Protein AF-A0AAN9BRV0-F1 (afdb_monomer)

pLDDT: mean 73.51, std 25.14, range [23.27, 96.94]

Foldseek 3Di:
DDDDDDDDDDDDDDDDDDDDDDDDDDDDDDDDDDPPPPDPPPPLLLVQLVVFKWKWFDLPQPPDTHGDPPFDQDPSNRGTTPDGPVPDPPDDDDDDDPPRTPDMDIDRDDPPDPVVVVVVVPDDDDDDDDDDDDDDDDDDDDDDDDDDDDDDDDDDDDDDDDDDDDPPPPQPPLQPFDLVLLVVVLVVVDPDDDPDADADDPVRLVVVVVVLLVQVVCCLPDVDDPPPPQDASSSSQLVSLCVVPVDNNVSSSVVNNSSVNLVVCLVPDLLSVLVSSCSRLSAPPLLNLLLVVVLVLLVPDDKDFLVVQLVSCCVVPVPDDPVRSVVLSVQLCVQVVRDDDSRSSSSSCSVCVSSVNNVQLVVQLVLLVVLDPDPPQKDAPVSLVVSCCVPQVPFDPSSSSSSQSNQQVSCVVVVDHRIHHSSNSSSNVSNRD

Solvent-accessible surface area (backbone atoms only — not comparable to full-atom values): 27571 Å² total; per-residue (Å²): 142,85,84,90,88,89,88,80,92,87,90,87,86,87,88,82,88,81,89,90,84,92,81,93,88,84,82,86,83,88,81,83,88,72,88,76,75,80,59,89,81,54,85,58,56,63,66,49,40,76,68,23,28,28,48,24,41,7,71,61,77,61,74,52,72,42,76,44,85,84,45,44,74,36,80,74,62,73,42,59,29,63,42,39,69,97,70,60,79,91,60,92,81,86,82,85,75,64,98,58,62,65,35,79,48,81,43,67,64,84,82,80,71,62,66,70,62,60,55,63,76,68,60,83,85,73,85,81,83,90,80,81,82,84,84,88,83,86,84,91,82,88,79,90,80,90,83,85,90,88,85,90,85,88,89,88,90,78,92,76,92,72,90,75,74,84,78,90,72,87,70,73,86,68,66,83,58,51,75,61,54,46,52,53,52,50,56,73,76,40,92,81,81,65,99,68,67,64,87,54,55,66,72,58,52,50,54,52,48,53,52,48,54,51,49,54,56,48,50,71,77,63,73,80,67,94,76,76,75,78,49,33,74,56,53,48,50,52,50,52,39,42,73,71,55,74,42,68,71,61,24,54,56,50,46,51,22,49,56,52,36,36,63,70,41,30,86,78,35,62,68,45,30,51,50,47,37,30,61,38,59,48,37,52,69,37,50,59,54,33,52,53,56,50,46,56,56,47,71,72,53,86,74,84,49,65,65,52,53,44,61,50,44,50,68,78,42,71,85,57,50,73,71,56,46,50,52,51,41,52,51,47,37,64,75,44,73,73,54,65,43,64,69,54,55,52,49,47,54,50,50,29,49,72,52,73,61,38,73,62,44,59,57,37,30,67,66,47,58,81,47,40,95,52,99,73,60,38,34,33,73,65,38,47,48,57,42,39,54,72,77,43,65,85,47,61,64,69,55,56,53,50,52,50,49,26,49,31,56,57,37,41,82,74,73,40,73,86,34,36,48,38,72,55,51,19,40,47,53,61,58,62,111

Structure (mmCIF, N/CA/C/O backbone):
data_AF-A0AAN9BRV0-F1
#
_entry.id   AF-A0AAN9BRV0-F1
#
loop_
_atom_site.group_PDB
_atom_site.id
_atom_site.type_symbol
_atom_site.label_atom_id
_atom_site.label_alt_id
_atom_site.label_comp_id
_atom_site.label_asym_id
_atom_site.label_entity_id
_atom_site.label_seq_id
_atom_site.pdbx_PDB_ins_code
_atom_site.Cartn_x
_atom_site.Cartn_y
_atom_site.Cartn_z
_atom_site.occupancy
_atom_site.B_iso_or_equiv
_atom_site.auth_seq_id
_atom_site.auth_comp_id
_atom_site.auth_asym_id
_atom_site.auth_atom_id
_atom_site.pdbx_PDB_model_num
ATOM 1 N N . MET A 1 1 ? -6.295 -18.199 -8.826 1.00 30.02 1 MET A N 1
ATOM 2 C CA . MET A 1 1 ? -6.460 -19.005 -10.061 1.00 30.02 1 MET A CA 1
ATOM 3 C C . MET A 1 1 ? -7.920 -18.886 -10.515 1.00 30.02 1 MET A C 1
ATOM 5 O O . MET A 1 1 ? -8.747 -19.635 -10.024 1.00 30.02 1 MET A O 1
ATOM 9 N N . LEU A 1 2 ? -8.273 -17.906 -11.360 1.00 26.22 2 LEU A N 1
ATOM 10 C CA . LEU A 1 2 ? -9.663 -17.663 -11.794 1.00 26.22 2 LEU A CA 1
ATOM 11 C C . LEU A 1 2 ? -9.711 -17.257 -13.279 1.00 26.22 2 LEU A C 1
ATOM 13 O O . LEU A 1 2 ? -9.008 -16.344 -13.703 1.00 26.22 2 LEU A O 1
ATOM 17 N N . PHE A 1 3 ? -10.525 -17.972 -14.060 1.00 27.19 3 PHE A N 1
ATOM 18 C CA . PHE A 1 3 ? -10.779 -17.754 -15.489 1.00 27.19 3 PHE A CA 1
ATOM 19 C C . PHE A 1 3 ? -12.014 -16.859 -15.713 1.00 27.19 3 PHE A C 1
ATOM 21 O O . PHE A 1 3 ? -13.029 -16.994 -15.036 1.00 27.19 3 PHE A O 1
ATOM 28 N N . PHE A 1 4 ? -11.920 -15.992 -16.726 1.00 29.16 4 PHE A N 1
ATOM 29 C CA . PHE A 1 4 ? -12.940 -15.066 -17.235 1.00 29.16 4 PHE A CA 1
ATOM 30 C C . PHE A 1 4 ? -14.196 -15.737 -17.823 1.00 29.16 4 PHE A C 1
ATOM 32 O O . PHE A 1 4 ? -14.106 -16.761 -18.504 1.00 29.16 4 PHE A O 1
ATOM 39 N N . ARG A 1 5 ? -15.341 -15.034 -17.767 1.00 26.58 5 ARG A N 1
ATOM 40 C CA . ARG A 1 5 ? -16.423 -15.192 -18.758 1.00 26.58 5 ARG A CA 1
ATOM 41 C C . ARG A 1 5 ? -17.072 -13.849 -19.123 1.00 26.58 5 ARG A C 1
ATOM 43 O O . ARG A 1 5 ? -17.377 -13.030 -18.270 1.00 26.58 5 ARG A O 1
ATOM 50 N N . LYS A 1 6 ? -17.239 -13.646 -20.433 1.00 26.67 6 LYS A N 1
ATOM 51 C CA . LYS A 1 6 ? -17.605 -12.411 -21.152 1.00 26.67 6 LYS A CA 1
ATOM 52 C C . LYS A 1 6 ? -19.003 -12.557 -21.774 1.00 26.67 6 LYS A C 1
ATOM 54 O O . LYS A 1 6 ? -19.269 -13.623 -22.328 1.00 26.67 6 LYS A O 1
ATOM 59 N N . LYS A 1 7 ? -19.837 -11.505 -21.757 1.00 27.64 7 LYS A N 1
ATOM 60 C CA . LYS A 1 7 ? -20.953 -11.164 -22.695 1.00 27.64 7 LYS A CA 1
ATOM 61 C C . LYS A 1 7 ? -21.755 -9.985 -22.097 1.00 27.64 7 LYS A C 1
ATOM 63 O O . LYS A 1 7 ? -21.821 -9.914 -20.883 1.00 27.64 7 LYS A O 1
ATOM 68 N N . LYS A 1 8 ? -22.484 -9.114 -22.807 1.00 27.30 8 LYS A N 1
ATOM 69 C CA . LYS A 1 8 ? -22.545 -8.566 -24.183 1.00 27.30 8 LYS A CA 1
ATOM 70 C C . LYS A 1 8 ? -23.637 -7.472 -24.127 1.00 27.30 8 LYS A C 1
ATOM 72 O O . LYS A 1 8 ? -24.616 -7.658 -23.414 1.00 27.30 8 LYS A O 1
ATOM 77 N N . ASP A 1 9 ? -23.448 -6.389 -24.874 1.00 27.20 9 ASP A N 1
ATOM 78 C CA . ASP A 1 9 ? -24.285 -5.180 -24.960 1.00 27.20 9 ASP A CA 1
ATOM 79 C C . ASP A 1 9 ? -25.785 -5.356 -25.241 1.00 27.20 9 ASP A C 1
ATOM 81 O O . ASP A 1 9 ? -26.167 -6.229 -26.018 1.00 27.20 9 ASP A O 1
ATOM 85 N N . THR A 1 10 ? -26.557 -4.375 -24.747 1.00 27.20 10 THR A N 1
ATOM 86 C CA . THR A 1 10 ? -27.663 -3.614 -25.391 1.00 27.20 10 THR A CA 1
ATOM 87 C C . THR A 1 10 ? -27.987 -2.446 -24.431 1.00 27.20 10 THR A C 1
ATOM 89 O O . THR A 1 10 ? -28.151 -2.714 -23.252 1.00 27.20 10 THR A O 1
ATOM 92 N N . GLY A 1 11 ? -28.079 -1.146 -24.725 1.00 23.84 11 GLY A N 1
ATOM 93 C CA . GLY A 1 11 ? -28.340 -0.384 -25.941 1.00 23.84 11 GLY A CA 1
ATOM 94 C C . GLY A 1 11 ? -29.650 0.413 -25.787 1.00 23.84 11 GLY A C 1
ATOM 95 O O . GLY A 1 11 ? -30.693 -0.150 -26.094 1.00 23.84 11 GLY A O 1
ATOM 96 N N . ARG A 1 12 ? -29.624 1.694 -25.357 1.00 24.89 12 ARG A N 1
ATOM 97 C CA . ARG A 1 12 ? -30.491 2.786 -25.882 1.00 24.89 12 ARG A CA 1
ATOM 98 C C . ARG A 1 12 ? -30.269 4.158 -25.226 1.00 24.89 12 ARG A C 1
ATOM 100 O O . ARG A 1 12 ? -30.182 4.298 -24.016 1.00 24.89 12 ARG A O 1
ATOM 107 N N . SER A 1 13 ? -30.247 5.153 -26.103 1.00 24.92 13 SER A N 1
ATOM 108 C CA . SER A 1 13 ? -30.031 6.589 -25.929 1.00 24.92 13 SER A CA 1
ATOM 109 C C . SER A 1 13 ? -31.273 7.354 -25.448 1.00 24.92 13 SER A C 1
ATOM 111 O O . SER A 1 13 ? -32.390 6.935 -25.754 1.00 24.92 13 SER A O 1
ATOM 113 N N . LYS A 1 14 ? -31.078 8.558 -24.885 1.00 27.03 14 LYS A N 1
ATOM 114 C CA . LYS A 1 14 ? -31.815 9.781 -25.276 1.00 27.03 14 LYS A CA 1
ATOM 115 C C . LYS A 1 14 ? -31.142 11.049 -24.732 1.00 27.03 14 LYS A C 1
ATOM 117 O O . LYS A 1 14 ? -30.736 11.099 -23.580 1.00 27.03 14 LYS A O 1
ATOM 122 N N . ALA A 1 15 ? -31.034 12.040 -25.610 1.00 25.59 15 ALA A N 1
ATOM 123 C CA . ALA A 1 15 ? -30.497 13.376 -25.383 1.00 25.59 15 ALA A CA 1
ATOM 124 C C . ALA A 1 15 ? -31.620 14.385 -25.086 1.00 25.59 15 ALA A C 1
ATOM 126 O O . ALA A 1 15 ? -32.739 14.199 -25.566 1.00 25.59 15 ALA A O 1
ATOM 127 N N . SER A 1 16 ? -31.287 15.491 -24.413 1.00 26.91 16 SER A N 1
ATOM 128 C CA . SER A 1 16 ? -31.942 16.790 -24.624 1.00 26.91 16 SER A CA 1
ATOM 129 C C . SER A 1 16 ? -31.016 17.958 -24.260 1.00 26.91 16 SER A C 1
ATOM 131 O O . SER A 1 16 ? -30.558 18.076 -23.127 1.00 26.91 16 SER A O 1
ATOM 133 N N . GLU A 1 17 ? -30.774 18.804 -25.261 1.00 25.86 17 GLU A N 1
ATOM 134 C CA . GLU A 1 17 ? -30.292 20.197 -25.221 1.00 25.86 17 GLU A CA 1
ATOM 135 C C . GLU A 1 17 ? -31.259 21.083 -24.391 1.00 25.86 17 GLU A C 1
ATOM 137 O O . GLU A 1 17 ? -32.416 20.710 -24.230 1.00 25.86 17 GLU A O 1
ATOM 142 N N . GLY A 1 18 ? -30.957 22.273 -23.858 1.00 26.61 18 GLY A N 1
ATOM 143 C CA . GLY A 1 18 ? -29.849 23.224 -23.984 1.00 26.61 18 GLY A CA 1
ATOM 144 C C . GLY A 1 18 ? -30.249 24.589 -23.360 1.00 26.61 18 GLY A C 1
ATOM 145 O O . GLY A 1 18 ? -31.345 24.706 -22.815 1.00 26.61 18 GLY A O 1
ATOM 146 N N . LYS A 1 19 ? -29.393 25.613 -23.568 1.00 27.91 19 LYS A N 1
ATOM 147 C CA . LYS A 1 19 ? -29.472 27.061 -23.193 1.00 27.91 19 LYS A CA 1
ATOM 148 C C . LYS A 1 19 ? -28.999 27.391 -21.760 1.00 27.91 19 LYS A C 1
ATOM 150 O O . LYS A 1 19 ? -29.458 26.763 -20.826 1.00 27.91 19 LYS A O 1
ATOM 155 N N . GLY A 1 20 ? -28.106 28.344 -21.473 1.00 28.28 20 GLY A N 1
ATOM 156 C CA . GLY A 1 20 ? -27.427 29.378 -22.263 1.00 28.28 20 GLY A CA 1
ATOM 157 C C . GLY A 1 20 ? -27.691 30.774 -21.682 1.00 28.28 20 GLY A C 1
ATOM 158 O O . GLY A 1 20 ? -28.773 31.275 -21.929 1.00 28.28 20 GLY A O 1
ATOM 159 N N . GLU A 1 21 ? -26.714 31.359 -20.970 1.00 28.45 21 GLU A N 1
ATOM 160 C CA . GLU A 1 21 ? -26.512 32.790 -20.604 1.00 28.45 21 GLU A CA 1
ATOM 161 C C . GLU A 1 21 ? -25.141 32.843 -19.872 1.00 28.45 21 GLU A C 1
ATOM 163 O O . GLU A 1 21 ? -24.962 32.147 -18.883 1.00 28.45 21 GLU A O 1
ATOM 168 N N . SER A 1 22 ? -24.007 33.277 -20.443 1.00 27.14 22 SER A N 1
ATOM 169 C CA . SER A 1 22 ? -23.512 34.620 -20.805 1.00 27.14 22 SER A CA 1
ATOM 170 C C . SER A 1 22 ? -23.431 35.626 -19.643 1.00 27.14 22 SER A C 1
ATOM 172 O O . SER A 1 22 ? -24.460 36.142 -19.233 1.00 27.14 22 SER A O 1
ATOM 174 N N . ILE A 1 23 ? -22.207 35.959 -19.194 1.00 28.86 23 ILE A N 1
ATOM 175 C CA . ILE A 1 23 ? -21.589 37.313 -19.141 1.00 28.86 23 ILE A CA 1
ATOM 176 C C . ILE A 1 23 ? -20.466 37.360 -18.082 1.00 28.86 23 ILE A C 1
ATOM 178 O O . ILE A 1 23 ? -20.696 37.282 -16.883 1.00 28.86 23 ILE A O 1
ATOM 182 N N . LEU A 1 24 ? -19.239 37.483 -18.596 1.00 28.45 24 LEU A N 1
ATOM 183 C CA . LEU A 1 24 ? -18.153 38.373 -18.162 1.00 28.45 24 LEU A CA 1
ATOM 184 C C . LEU A 1 24 ? -18.188 38.893 -16.711 1.00 28.45 24 LEU A C 1
ATOM 186 O O . LEU A 1 24 ? -18.798 39.924 -16.454 1.00 28.45 24 LEU A O 1
ATOM 190 N N . TRP A 1 25 ? -17.374 38.290 -15.843 1.00 27.48 25 TRP A N 1
ATOM 191 C CA . TRP A 1 25 ? -16.581 39.014 -14.843 1.00 27.48 25 TRP A CA 1
ATOM 192 C C . TRP A 1 25 ? -15.182 38.396 -14.816 1.00 27.48 25 TRP A C 1
ATOM 194 O O . TRP A 1 25 ? -14.961 37.314 -14.284 1.00 27.48 25 TRP A O 1
ATOM 204 N N . ALA A 1 26 ? -14.259 39.068 -15.496 1.00 28.77 26 ALA A N 1
ATOM 205 C CA . ALA A 1 26 ? -12.827 38.854 -15.397 1.00 28.77 26 ALA A CA 1
ATOM 206 C C . ALA A 1 26 ? -12.232 40.203 -15.004 1.00 28.77 26 ALA A C 1
ATOM 208 O O . ALA A 1 26 ? -12.400 41.175 -15.744 1.00 28.77 26 ALA A O 1
ATOM 209 N N . GLY A 1 27 ? -11.566 40.259 -13.856 1.00 27.23 27 GLY A N 1
ATOM 210 C CA . GLY A 1 27 ? -10.806 41.433 -13.463 1.00 27.23 27 GLY A CA 1
ATOM 211 C C . GLY A 1 27 ? -10.525 41.512 -11.972 1.00 27.23 27 GLY A C 1
ATOM 212 O O . GLY A 1 27 ? -11.333 42.082 -11.255 1.00 27.23 27 GLY A O 1
ATOM 213 N N . LEU A 1 28 ? -9.321 41.051 -11.617 1.00 30.59 28 LEU A N 1
ATOM 214 C CA . LEU A 1 28 ? -8.454 41.604 -10.574 1.00 30.59 28 LEU A CA 1
ATOM 215 C C . LEU A 1 28 ? -8.867 41.332 -9.125 1.00 30.59 28 LEU A C 1
ATOM 217 O O . LEU A 1 28 ? -9.539 42.150 -8.518 1.00 30.59 28 LEU A O 1
ATOM 221 N N . ASP A 1 29 ? -8.322 40.251 -8.571 1.00 27.03 29 ASP A N 1
ATOM 222 C CA . ASP A 1 29 ? -7.683 40.339 -7.260 1.00 27.03 29 ASP A CA 1
ATOM 223 C C . ASP A 1 29 ? -6.250 39.813 -7.422 1.00 27.03 29 ASP A C 1
ATOM 225 O O . ASP A 1 29 ? -6.012 38.707 -7.915 1.00 27.03 29 ASP A O 1
ATOM 229 N N . GLU A 1 30 ? -5.303 40.704 -7.144 1.00 39.06 30 GLU A N 1
ATOM 230 C CA . GLU A 1 30 ? -3.879 40.426 -7.011 1.00 39.06 30 GLU A CA 1
ATOM 231 C C . GLU A 1 30 ? -3.687 39.807 -5.625 1.00 39.06 30 GLU A C 1
ATOM 233 O O . GLU A 1 30 ? -3.787 40.521 -4.631 1.00 39.06 30 GLU A O 1
ATOM 238 N N . ASP A 1 31 ? -3.447 38.497 -5.552 1.00 30.73 31 ASP A N 1
ATOM 239 C CA . ASP A 1 31 ? -2.993 37.861 -4.313 1.00 30.73 31 ASP A CA 1
ATOM 240 C C . ASP A 1 31 ? -1.484 37.614 -4.421 1.00 30.73 31 ASP A C 1
ATOM 242 O O . ASP A 1 31 ? -0.994 36.789 -5.199 1.00 30.73 31 ASP A O 1
ATOM 246 N N . GLU A 1 32 ? -0.742 38.438 -3.686 1.00 31.81 32 GLU A N 1
ATOM 247 C CA . GLU A 1 32 ? 0.693 38.331 -3.480 1.00 31.81 32 GLU A CA 1
ATOM 248 C C . GLU A 1 32 ? 1.005 37.147 -2.550 1.00 31.81 32 GLU A C 1
ATOM 250 O O . GLU A 1 32 ? 0.447 37.024 -1.464 1.00 31.81 32 GLU A O 1
ATOM 255 N N . GLY A 1 33 ? 1.991 36.329 -2.930 1.00 38.28 33 GLY A N 1
ATOM 256 C CA . GLY A 1 33 ? 2.797 35.579 -1.964 1.00 38.28 33 GLY A CA 1
ATOM 257 C C . GLY A 1 33 ? 2.279 34.208 -1.527 1.00 38.28 33 GLY A C 1
ATOM 258 O O . GLY A 1 33 ? 2.130 33.962 -0.335 1.00 38.28 33 GLY A O 1
ATOM 259 N N . GLN A 1 34 ? 2.152 33.265 -2.461 1.00 31.72 34 GLN A N 1
ATOM 260 C CA . GLN A 1 34 ? 2.345 31.843 -2.163 1.00 31.72 34 GLN A CA 1
ATOM 261 C C . GLN A 1 34 ? 3.238 31.236 -3.247 1.00 31.72 34 GLN A C 1
ATOM 263 O O . GLN A 1 34 ? 2.958 31.360 -4.439 1.00 31.72 34 GLN A O 1
ATOM 268 N N . GLU A 1 35 ? 4.347 30.610 -2.848 1.00 38.06 35 GLU A N 1
ATOM 269 C CA . GLU A 1 35 ? 5.063 29.688 -3.726 1.00 38.06 35 GLU A CA 1
ATOM 270 C C . GLU A 1 35 ? 4.096 28.550 -4.066 1.00 38.06 35 GLU A C 1
ATOM 272 O O . GLU A 1 35 ? 3.885 27.637 -3.270 1.00 38.06 35 GLU A O 1
ATOM 277 N N . GLU A 1 36 ? 3.455 28.634 -5.234 1.00 37.28 36 GLU A N 1
ATOM 278 C CA . GLU A 1 36 ? 2.619 27.559 -5.757 1.00 37.28 36 GLU A CA 1
ATOM 279 C C . GLU A 1 36 ? 3.503 26.330 -6.004 1.00 37.28 36 GLU A C 1
ATOM 281 O O . GLU A 1 36 ? 4.132 26.165 -7.055 1.00 37.28 36 GLU A O 1
ATOM 286 N N . VAL A 1 37 ? 3.543 25.437 -5.018 1.00 45.00 37 VAL A N 1
ATOM 287 C CA . VAL A 1 37 ? 3.915 24.041 -5.216 1.00 45.00 37 VAL A CA 1
ATOM 288 C C . VAL A 1 37 ? 2.893 23.476 -6.197 1.00 45.00 37 VAL A C 1
ATOM 290 O O . VAL A 1 37 ? 1.759 23.181 -5.835 1.00 45.00 37 VAL A O 1
ATOM 293 N N . VAL A 1 38 ? 3.270 23.396 -7.475 1.00 39.75 38 VAL A N 1
ATOM 294 C CA . VAL A 1 38 ? 2.393 22.878 -8.530 1.00 39.75 38 VAL A CA 1
ATOM 295 C C . VAL A 1 38 ? 2.098 21.406 -8.239 1.00 39.75 38 VAL A C 1
ATOM 297 O O . VAL A 1 38 ? 2.908 20.526 -8.535 1.00 39.75 38 VAL A O 1
ATOM 300 N N . ASP A 1 39 ? 0.927 21.154 -7.659 1.00 42.75 39 ASP A N 1
ATOM 301 C CA . ASP A 1 39 ? 0.402 19.826 -7.372 1.00 42.75 39 ASP A CA 1
ATOM 302 C C . ASP A 1 39 ? 0.248 19.012 -8.683 1.00 42.75 39 ASP A C 1
ATOM 304 O O . ASP A 1 39 ? -0.443 19.441 -9.618 1.00 42.75 39 ASP A O 1
ATOM 308 N N . PRO A 1 40 ? 0.889 17.832 -8.804 1.00 47.88 40 PRO A N 1
ATOM 309 C CA . PRO A 1 40 ? 0.752 16.954 -9.965 1.00 47.88 40 PRO A CA 1
ATOM 310 C C . PRO A 1 40 ? -0.638 16.300 -10.098 1.00 47.88 40 PRO A C 1
ATOM 312 O O . PRO A 1 40 ? -0.888 15.647 -11.116 1.00 47.88 40 PRO A O 1
ATOM 315 N N . PHE A 1 41 ? -1.532 16.465 -9.117 1.00 44.47 41 PHE A N 1
ATOM 316 C CA . PHE A 1 41 ? -2.908 15.962 -9.126 1.00 44.47 41 PHE A CA 1
ATOM 317 C C . PHE A 1 41 ? -3.967 17.024 -9.452 1.00 44.47 41 PHE A C 1
ATOM 319 O O . PHE A 1 41 ? -5.124 16.662 -9.692 1.00 44.47 41 PHE A O 1
ATOM 326 N N . ILE A 1 42 ? -3.582 18.294 -9.622 1.00 46.94 42 ILE A N 1
ATOM 327 C CA . ILE A 1 42 ? -4.405 19.260 -10.358 1.00 46.94 42 ILE A CA 1
ATOM 328 C C . ILE A 1 42 ? -4.466 18.777 -11.814 1.00 46.94 42 ILE A C 1
ATOM 330 O O . ILE A 1 42 ? -3.412 18.518 -12.408 1.00 46.94 42 ILE A O 1
ATOM 334 N N . PRO A 1 43 ? -5.654 18.650 -12.441 1.00 46.00 43 PRO A N 1
ATOM 335 C CA . PRO A 1 43 ? -5.761 18.300 -13.850 1.00 46.00 43 PRO A CA 1
ATOM 336 C C . PRO A 1 43 ? -4.922 19.268 -14.684 1.00 46.00 43 PRO A C 1
ATOM 338 O O . PRO A 1 43 ? -5.310 20.409 -14.929 1.00 46.00 43 PRO A O 1
ATOM 341 N N . GLN A 1 44 ? -3.739 18.828 -15.120 1.00 55.03 44 GLN A N 1
ATOM 342 C CA . GLN A 1 44 ? -2.865 19.644 -15.950 1.00 55.03 44 GLN A CA 1
ATOM 343 C C . GLN A 1 44 ? -3.453 19.691 -17.364 1.00 55.03 44 GLN A C 1
ATOM 345 O O . GLN A 1 44 ? -2.960 19.042 -18.288 1.00 55.03 44 GLN A O 1
ATOM 350 N N . GLU A 1 45 ? -4.516 20.475 -17.557 1.00 58.00 45 GLU A N 1
ATOM 351 C CA . GLU A 1 45 ? -5.169 20.688 -18.855 1.00 58.00 45 GLU A CA 1
ATOM 352 C C . GLU A 1 45 ? -4.133 21.091 -19.925 1.00 58.00 45 GLU A C 1
ATOM 354 O O . GLU A 1 45 ? -4.167 20.663 -21.080 1.00 58.00 45 GLU A O 1
ATOM 359 N N . ARG A 1 46 ? -3.080 21.813 -19.522 1.00 59.06 46 ARG A N 1
ATOM 360 C CA . ARG A 1 46 ? -1.967 22.182 -20.408 1.00 59.06 46 ARG A CA 1
ATOM 361 C C . ARG A 1 46 ? -1.178 20.985 -20.953 1.00 59.06 46 ARG A C 1
ATOM 363 O O . ARG A 1 46 ? -0.715 21.057 -22.091 1.00 59.06 46 ARG A O 1
ATOM 370 N N . VAL A 1 47 ? -1.051 19.875 -20.218 1.00 64.69 47 VAL A N 1
ATOM 371 C CA . VAL A 1 47 ? -0.368 18.663 -20.711 1.00 64.69 47 VAL A CA 1
ATOM 372 C C . VAL A 1 47 ? -1.176 17.995 -21.815 1.00 64.69 47 VAL A C 1
ATOM 374 O O . VAL A 1 47 ? -0.589 17.496 -22.777 1.00 64.69 47 VAL A O 1
ATOM 377 N N . PHE A 1 48 ? -2.507 18.032 -21.748 1.00 66.00 48 PHE A N 1
ATOM 378 C CA . PHE A 1 48 ? -3.362 17.474 -22.796 1.00 66.00 48 PHE A CA 1
ATOM 379 C C . PHE A 1 48 ? -3.340 18.297 -24.091 1.00 66.00 48 PHE A C 1
ATOM 381 O O . PHE A 1 48 ? -3.592 17.748 -25.167 1.00 66.00 48 PHE A O 1
ATOM 388 N N . SER A 1 49 ? -2.922 19.567 -24.041 1.00 70.75 49 SER A N 1
ATOM 389 C CA . SER A 1 49 ? -2.701 20.389 -25.240 1.00 70.75 49 SER A CA 1
ATOM 390 C C . SER A 1 49 ? -1.661 19.799 -26.203 1.00 70.75 49 SER A C 1
ATOM 392 O O . SER A 1 49 ? -1.731 20.075 -27.400 1.00 70.75 49 SER A O 1
ATOM 394 N N . LYS A 1 50 ? -0.756 18.911 -25.752 1.00 73.25 50 LYS A N 1
ATOM 395 C CA . LYS A 1 50 ? 0.190 18.204 -26.646 1.00 73.25 50 LYS A CA 1
ATOM 396 C C . LYS A 1 50 ? -0.490 17.249 -27.633 1.00 73.25 50 LYS A C 1
ATOM 398 O O . LYS A 1 50 ? 0.093 16.925 -28.668 1.00 73.25 50 LYS A O 1
ATOM 403 N N . TYR A 1 51 ? -1.703 16.807 -27.304 1.00 79.69 51 TYR A N 1
ATOM 404 C CA . TYR A 1 51 ? -2.537 15.950 -28.146 1.00 79.69 51 TYR A CA 1
ATOM 405 C C . TYR A 1 51 ? -3.585 16.744 -28.934 1.00 79.69 51 TYR A C 1
ATOM 407 O O . TYR A 1 51 ? -4.369 16.156 -29.678 1.00 79.69 51 TYR A O 1
ATOM 415 N N . ALA A 1 52 ? -3.609 18.073 -28.792 1.00 84.81 52 ALA A N 1
ATOM 416 C CA . ALA A 1 52 ? -4.448 18.919 -29.617 1.00 84.81 52 ALA A CA 1
ATOM 417 C C . ALA A 1 52 ? -3.831 19.099 -31.013 1.00 84.81 52 ALA A C 1
ATOM 419 O O . ALA A 1 52 ? -2.612 19.189 -31.177 1.00 84.81 52 ALA A O 1
ATOM 420 N N . ALA A 1 53 ? -4.683 19.162 -32.032 1.00 87.75 53 ALA A N 1
ATOM 421 C CA . ALA A 1 53 ? -4.270 19.321 -33.414 1.00 87.75 53 ALA A CA 1
ATOM 422 C C . ALA A 1 53 ? -5.232 20.219 -34.198 1.00 87.75 53 ALA A C 1
ATOM 424 O O . ALA A 1 53 ? -6.458 20.179 -34.035 1.00 87.75 53 ALA A O 1
ATOM 425 N N . MET A 1 54 ? -4.647 21.014 -35.087 1.00 87.94 54 MET A N 1
ATOM 426 C CA . MET A 1 54 ? -5.345 21.780 -36.105 1.00 87.94 54 MET A CA 1
ATOM 427 C C . MET A 1 54 ? -5.248 21.045 -37.443 1.00 87.94 54 MET A C 1
ATOM 429 O O . MET A 1 54 ? -4.191 20.517 -37.804 1.00 87.94 54 MET A O 1
ATOM 433 N N . LEU A 1 55 ? -6.362 21.012 -38.172 1.00 89.38 55 LEU A N 1
ATOM 434 C CA . LEU A 1 55 ? -6.440 20.425 -39.503 1.00 89.38 55 LEU A CA 1
ATOM 435 C C . LEU A 1 55 ? -6.378 21.530 -40.553 1.00 89.38 55 LEU A C 1
ATOM 437 O O . LEU A 1 55 ? -7.062 22.548 -40.435 1.00 89.38 55 LEU A O 1
ATOM 441 N N . TYR A 1 56 ? -5.600 21.290 -41.597 1.00 89.31 56 TYR A N 1
ATOM 442 C CA . TYR A 1 56 ? -5.544 22.127 -42.780 1.00 89.31 56 TYR A CA 1
ATOM 443 C C . TYR A 1 56 ? -5.813 21.284 -44.017 1.00 89.31 56 TYR A C 1
ATOM 445 O O . TYR A 1 56 ? -5.332 20.154 -44.133 1.00 89.31 56 TYR A O 1
ATOM 453 N N . THR A 1 57 ? -6.547 21.846 -44.966 1.00 90.69 57 THR A N 1
ATOM 454 C CA . THR A 1 57 ? -6.901 21.177 -46.220 1.00 90.69 57 THR A CA 1
ATOM 455 C C . THR A 1 57 ? -6.336 21.938 -47.407 1.00 90.69 57 THR A C 1
ATOM 457 O O . THR A 1 57 ? -6.303 23.165 -47.403 1.00 90.69 57 THR A O 1
ATOM 460 N N . SER A 1 58 ? -5.902 21.210 -48.431 1.00 90.19 58 SER A N 1
ATOM 461 C CA . SER A 1 58 ? -5.407 21.773 -49.686 1.00 90.19 58 SER A CA 1
ATOM 462 C C . SER A 1 58 ? -6.243 21.281 -50.858 1.00 90.19 58 SER A C 1
ATOM 464 O O . SER A 1 58 ? -6.523 20.086 -50.976 1.00 90.19 58 SER A O 1
ATOM 466 N N . ASN A 1 59 ? -6.587 22.186 -51.764 1.00 88.25 59 ASN A N 1
ATOM 467 C CA . ASN A 1 59 ? -7.282 21.906 -53.021 1.00 88.25 59 ASN A CA 1
ATOM 468 C C . ASN A 1 59 ? -6.362 22.017 -54.254 1.00 88.25 59 ASN A C 1
ATOM 470 O O . ASN A 1 59 ? -6.828 21.867 -55.378 1.00 88.25 59 ASN A O 1
ATOM 474 N N . ASN A 1 60 ? -5.061 22.262 -54.061 1.00 87.00 60 ASN A N 1
ATOM 475 C CA . ASN A 1 60 ? -4.106 22.526 -55.140 1.00 87.00 60 ASN A CA 1
ATOM 476 C C . ASN A 1 60 ? -2.839 21.661 -55.053 1.00 87.00 60 ASN A C 1
ATOM 478 O O . ASN A 1 60 ? -1.728 22.134 -55.303 1.00 87.00 60 ASN A O 1
ATOM 482 N N . ILE A 1 61 ? -3.012 20.375 -54.731 1.00 85.00 61 ILE A N 1
ATOM 483 C CA . ILE A 1 61 ? -1.929 19.381 -54.683 1.00 85.00 61 ILE A CA 1
ATOM 484 C C . ILE A 1 61 ? -0.885 19.743 -53.606 1.00 85.00 61 ILE A C 1
ATOM 486 O O . ILE A 1 61 ? 0.320 19.646 -53.813 1.00 85.00 61 ILE A O 1
ATOM 490 N N . GLY A 1 62 ? -1.343 20.231 -52.449 1.00 81.81 62 GLY A N 1
ATOM 491 C CA . GLY A 1 62 ? -0.476 20.504 -51.300 1.00 81.81 62 GLY A CA 1
ATOM 492 C C . GLY A 1 62 ? 0.392 21.761 -51.425 1.00 81.81 62 GLY A C 1
ATOM 493 O O . GLY A 1 62 ? 1.292 21.945 -50.607 1.00 81.81 62 GLY A O 1
ATOM 494 N N . LYS A 1 63 ? 0.144 22.637 -52.413 1.00 83.94 63 LYS A N 1
ATOM 495 C CA . LYS A 1 63 ? 0.888 23.901 -52.573 1.00 83.94 63 LYS A CA 1
ATOM 496 C C . LYS A 1 63 ? 0.472 24.957 -51.549 1.00 83.94 63 LYS A C 1
ATOM 498 O O . LYS A 1 63 ? 1.327 25.651 -51.009 1.00 83.94 63 LYS A O 1
ATOM 503 N N . THR A 1 64 ? -0.823 25.071 -51.260 1.00 87.38 64 THR A N 1
ATOM 504 C CA . THR A 1 64 ? -1.358 25.933 -50.196 1.00 87.38 64 THR A CA 1
ATOM 505 C C . THR A 1 64 ? -2.297 25.147 -49.293 1.00 87.38 64 THR A C 1
ATOM 507 O O . THR A 1 64 ? -2.957 24.204 -49.729 1.00 87.38 64 THR A O 1
ATOM 510 N N . PHE A 1 65 ? -2.338 25.533 -48.020 1.00 89.31 65 PHE A N 1
ATOM 511 C CA . PHE A 1 65 ? -3.131 24.886 -46.981 1.00 89.31 65 PHE A CA 1
ATOM 512 C C . PHE A 1 65 ? -4.025 25.923 -46.311 1.00 89.31 65 PHE A C 1
ATOM 514 O O . PHE A 1 65 ? -3.530 26.935 -45.820 1.00 89.31 65 PHE A O 1
ATOM 521 N N . GLU A 1 66 ? -5.324 25.654 -46.283 1.00 87.62 66 GLU A N 1
ATOM 522 C CA . GLU A 1 66 ? -6.334 26.495 -45.644 1.00 87.62 66 GLU A CA 1
ATOM 523 C C . GLU A 1 66 ? -6.811 25.850 -44.341 1.00 87.62 66 GLU A C 1
ATOM 525 O O . GLU A 1 66 ? -6.860 24.621 -44.233 1.00 87.62 66 GLU A O 1
ATOM 530 N N . GLU A 1 67 ? -7.148 26.671 -43.343 1.00 88.94 67 GLU A N 1
ATOM 531 C CA . GLU A 1 67 ? -7.702 26.201 -42.069 1.00 88.94 67 GLU A CA 1
ATOM 532 C C . GLU A 1 67 ? -9.028 25.462 -42.280 1.00 88.94 67 GLU A C 1
ATOM 534 O O . GLU A 1 67 ? -9.904 25.907 -43.025 1.00 88.94 67 GLU A O 1
ATOM 539 N N . PHE A 1 68 ? -9.202 24.339 -41.582 1.00 86.62 68 PHE A N 1
ATOM 540 C CA . PHE A 1 68 ? -10.462 23.611 -41.616 1.00 86.62 68 PHE A CA 1
ATOM 541 C C . PHE A 1 68 ? -11.586 24.427 -40.961 1.00 86.62 68 PHE A C 1
ATOM 543 O O . PHE A 1 68 ? -11.453 24.892 -39.828 1.00 86.62 68 PHE A O 1
ATOM 550 N N . LYS A 1 69 ? -12.707 24.591 -41.674 1.00 80.75 69 LYS A N 1
ATOM 551 C CA . LYS A 1 69 ? -13.770 25.547 -41.317 1.00 80.75 69 LYS A CA 1
ATOM 552 C C . LYS A 1 69 ? -14.457 25.253 -39.980 1.00 80.75 69 LYS A C 1
ATOM 554 O O . LYS A 1 69 ? -14.865 26.193 -39.306 1.00 80.75 69 LYS A O 1
ATOM 559 N N . ASP A 1 70 ? -14.513 23.990 -39.562 1.00 81.62 70 ASP A N 1
ATOM 560 C CA . ASP A 1 70 ? -15.159 23.594 -38.301 1.00 81.62 70 ASP A CA 1
ATOM 561 C C . ASP A 1 70 ? -14.227 23.667 -37.079 1.00 81.62 70 ASP A C 1
ATOM 563 O O . ASP A 1 70 ? -14.593 23.238 -35.980 1.00 81.62 70 ASP A O 1
ATOM 567 N N . ALA A 1 71 ? -13.010 24.195 -37.238 1.00 83.44 71 ALA A N 1
ATOM 568 C CA . ALA A 1 71 ? -12.098 24.391 -36.122 1.00 83.44 71 ALA A CA 1
ATOM 569 C C . ALA A 1 71 ? -12.650 25.426 -35.133 1.00 83.44 71 ALA A C 1
ATOM 571 O O . ALA A 1 71 ? -12.986 26.555 -35.496 1.00 83.44 71 ALA A O 1
ATOM 572 N N . LYS A 1 72 ? -12.682 25.069 -33.846 1.00 84.12 72 LYS A N 1
ATOM 573 C CA . LYS A 1 72 ? -13.169 25.949 -32.776 1.00 84.12 72 LYS A CA 1
ATOM 574 C C . LYS A 1 72 ? -12.010 26.363 -31.871 1.00 84.12 72 LYS A C 1
ATOM 576 O O . LYS A 1 72 ? -11.121 25.564 -31.585 1.00 84.12 72 LYS A O 1
ATOM 581 N N . TYR A 1 73 ? -12.051 27.586 -31.343 1.00 83.12 73 TYR A N 1
ATOM 582 C CA . TYR A 1 73 ? -11.057 28.093 -30.382 1.00 83.12 73 TYR A CA 1
ATOM 583 C C . TYR A 1 73 ? -11.216 27.439 -29.016 1.00 83.12 73 TYR A C 1
ATOM 585 O O . TYR A 1 73 ? -12.326 27.512 -28.501 1.00 83.12 73 TYR A O 1
ATOM 593 N N . CYS A 1 74 ? -10.175 26.820 -28.446 1.00 81.75 74 CYS A N 1
ATOM 594 C CA . CYS A 1 74 ? -10.185 26.188 -27.119 1.00 81.75 74 CYS A CA 1
ATOM 595 C C . CYS A 1 74 ? -9.489 27.059 -26.073 1.00 81.75 74 CYS A C 1
ATOM 597 O O . CYS A 1 74 ? -8.330 27.407 -26.260 1.00 81.75 74 CYS A O 1
ATOM 599 N N . ALA A 1 75 ? -10.179 27.351 -24.963 1.00 78.12 75 ALA A N 1
ATOM 600 C CA . ALA A 1 75 ? -9.635 28.146 -23.863 1.00 78.12 75 ALA A CA 1
ATOM 601 C C . ALA A 1 75 ? -8.415 27.470 -23.210 1.00 78.12 75 ALA A C 1
ATOM 603 O O . ALA A 1 75 ? -7.369 28.100 -23.112 1.00 78.12 75 ALA A O 1
ATOM 604 N N . SER A 1 76 ? -8.498 26.172 -22.896 1.00 75.94 76 SER A N 1
ATOM 605 C CA . SER A 1 76 ? -7.400 25.413 -22.276 1.00 75.94 76 SER A CA 1
ATOM 606 C C . SER A 1 76 ? -6.177 25.225 -23.191 1.00 75.94 76 SER A C 1
ATOM 608 O O . SER A 1 76 ? -5.051 25.109 -22.711 1.00 75.94 76 SER A O 1
ATOM 610 N N . CYS A 1 77 ? -6.363 25.217 -24.521 1.00 75.00 77 CYS A N 1
ATOM 611 C CA . CYS A 1 77 ? -5.254 25.137 -25.486 1.00 75.00 77 CYS A CA 1
ATOM 612 C C . CYS A 1 77 ? -4.756 26.502 -25.987 1.00 75.00 77 CYS A C 1
ATOM 614 O O . CYS A 1 77 ? -3.696 26.556 -26.603 1.00 75.00 77 CYS A O 1
ATOM 616 N N . GLY A 1 78 ? -5.519 27.581 -25.791 1.00 73.44 78 GLY A N 1
ATOM 617 C CA . GLY A 1 78 ? -5.175 28.931 -26.248 1.00 73.44 78 GLY A CA 1
ATOM 618 C C . GLY A 1 78 ? -5.199 29.159 -27.770 1.00 73.44 78 GLY A C 1
ATOM 619 O O . GLY A 1 78 ? -4.784 30.222 -28.223 1.00 73.44 78 GLY A O 1
ATOM 620 N N . GLU A 1 79 ? -5.659 28.195 -28.580 1.00 79.56 79 GLU A N 1
ATOM 621 C CA . GLU A 1 79 ? -5.690 28.277 -30.054 1.00 79.56 79 GLU A CA 1
ATOM 622 C C . GLU A 1 79 ? -6.911 27.550 -30.668 1.00 79.56 79 GLU A C 1
ATOM 624 O O . GLU A 1 79 ? -7.649 26.812 -29.998 1.00 79.56 79 GLU A O 1
ATOM 629 N N . LYS A 1 80 ? -7.142 27.750 -31.979 1.00 84.44 80 LYS A N 1
ATOM 630 C CA . LYS A 1 80 ? -8.131 26.982 -32.757 1.00 84.44 80 LYS A CA 1
ATOM 631 C C . LYS A 1 80 ? -7.659 25.548 -32.964 1.00 84.44 80 LYS A C 1
ATOM 633 O O . LYS A 1 80 ? -6.553 25.301 -33.432 1.00 84.44 80 LYS A O 1
ATOM 638 N N . THR A 1 81 ? -8.528 24.603 -32.631 1.00 86.88 81 THR A N 1
ATOM 639 C CA . THR A 1 81 ? -8.248 23.168 -32.705 1.00 86.88 81 THR A CA 1
ATOM 640 C C . THR A 1 81 ? -9.435 22.438 -33.325 1.00 86.88 81 THR A C 1
ATOM 642 O O . THR A 1 81 ? -10.595 22.801 -33.110 1.00 86.88 81 THR A O 1
ATOM 645 N N . VAL A 1 82 ? -9.135 21.408 -34.116 1.00 86.50 82 VAL A N 1
ATOM 646 C CA . VAL A 1 82 ? -10.136 20.483 -34.676 1.00 86.50 82 VAL A CA 1
ATOM 647 C C . VAL A 1 82 ? -10.225 19.240 -33.797 1.00 86.50 82 VAL A C 1
ATOM 649 O O . VAL A 1 82 ? -11.315 18.795 -33.447 1.00 86.50 82 VAL A O 1
ATOM 652 N N . ILE A 1 83 ? -9.067 18.733 -33.373 1.00 85.56 83 ILE A N 1
ATOM 653 C CA . ILE A 1 83 ? -8.936 17.611 -32.448 1.00 85.56 83 ILE A CA 1
ATOM 654 C C . ILE A 1 83 ? -8.401 18.186 -31.142 1.00 85.56 83 ILE A C 1
ATOM 656 O O . ILE A 1 83 ? -7.328 18.784 -31.120 1.00 85.56 83 ILE A O 1
ATOM 660 N N . CYS A 1 84 ? -9.166 18.065 -30.062 1.00 84.38 84 CYS A N 1
ATOM 661 C CA . CYS A 1 84 ? -8.785 18.598 -28.761 1.00 84.38 84 CYS A CA 1
ATOM 662 C C . CYS A 1 84 ? -9.348 17.700 -27.652 1.00 84.38 84 CYS A C 1
ATOM 664 O O . CYS A 1 84 ? -10.574 17.565 -27.577 1.00 84.38 84 CYS A O 1
ATOM 666 N N . PRO A 1 85 ? -8.496 17.124 -26.782 1.00 80.00 85 PRO A N 1
ATOM 667 C CA . PRO A 1 85 ? -8.943 16.275 -25.676 1.00 80.00 85 PRO A CA 1
ATOM 668 C C . PRO A 1 85 ? -9.941 16.974 -24.747 1.00 80.00 85 PRO A C 1
ATOM 670 O O . PRO A 1 85 ? -10.919 16.360 -24.343 1.00 80.00 85 PRO A O 1
ATOM 673 N N . HIS A 1 86 ? -9.792 18.286 -24.531 1.00 78.81 86 HIS A N 1
ATOM 674 C CA . HIS A 1 86 ? -10.715 19.101 -23.725 1.00 78.81 86 HIS A CA 1
ATOM 675 C C . HIS A 1 86 ? -12.135 19.214 -24.311 1.00 78.81 86 HIS A C 1
ATOM 677 O O . HIS A 1 86 ? -13.021 19.798 -23.698 1.00 78.81 86 HIS A O 1
ATOM 683 N N . ARG A 1 87 ? -12.359 18.733 -25.543 1.00 75.38 87 ARG A N 1
ATOM 684 C CA . ARG A 1 87 ? -13.621 18.885 -26.298 1.00 75.38 87 ARG A CA 1
ATOM 685 C C . ARG A 1 87 ? -14.174 17.582 -26.841 1.00 75.38 87 ARG A C 1
ATOM 687 O O . ARG A 1 87 ? -15.197 17.581 -27.538 1.00 75.38 87 ARG A O 1
ATOM 694 N N . MET A 1 88 ? -13.465 16.485 -26.626 1.00 68.81 88 MET A N 1
ATOM 695 C CA . MET A 1 88 ? -13.860 15.179 -27.121 1.00 68.81 88 MET A CA 1
ATOM 696 C C . MET A 1 88 ? -14.699 14.479 -26.057 1.00 68.81 88 MET A C 1
ATOM 698 O O . MET A 1 88 ? -14.202 13.677 -25.281 1.00 68.81 88 MET A O 1
ATOM 702 N N . GLY A 1 89 ? -15.996 14.790 -26.028 1.00 59.66 89 GLY A N 1
ATOM 703 C CA . GLY A 1 89 ? -16.970 14.064 -25.214 1.00 59.66 89 GLY A CA 1
ATOM 704 C C . GLY A 1 89 ? -17.276 12.697 -25.821 1.00 59.66 89 GLY A C 1
ATOM 705 O O . GLY A 1 89 ? -18.288 12.572 -26.506 1.00 59.66 89 GLY A O 1
ATOM 706 N N . GLY A 1 90 ? -16.367 11.730 -25.639 1.00 57.78 90 GLY A N 1
ATOM 707 C CA . GLY A 1 90 ? -16.560 10.270 -25.762 1.00 57.78 90 GLY A CA 1
ATOM 708 C C . GLY A 1 90 ? -17.169 9.689 -27.049 1.00 57.78 90 GLY A C 1
ATOM 709 O O . GLY A 1 90 ? -17.343 8.480 -27.139 1.00 57.78 90 GLY A O 1
ATOM 710 N N . SER A 1 91 ? -17.511 10.513 -28.035 1.00 61.12 91 SER A N 1
ATOM 711 C CA . SER A 1 91 ? -18.246 10.141 -29.242 1.00 61.12 91 SER A CA 1
ATOM 712 C C . SER A 1 91 ? -17.356 10.258 -30.473 1.00 61.12 91 SER A C 1
ATOM 714 O O . SER A 1 91 ? -16.523 11.162 -30.587 1.00 61.12 91 SER A O 1
ATOM 716 N N . GLU A 1 92 ? -17.536 9.320 -31.400 1.00 70.88 92 GLU A N 1
ATOM 717 C CA . GLU A 1 92 ? -16.869 9.314 -32.696 1.00 70.88 92 GLU A CA 1
ATOM 718 C C . GLU A 1 92 ? -17.269 10.570 -33.487 1.00 70.88 92 GLU A C 1
ATOM 720 O O . GLU A 1 92 ? -18.450 10.818 -33.738 1.00 70.88 92 GLU A O 1
ATOM 725 N N . LYS A 1 93 ? -16.285 11.403 -33.849 1.00 72.19 93 LYS A N 1
ATOM 726 C CA . LYS A 1 93 ? -16.501 12.612 -34.654 1.00 72.19 93 LYS A CA 1
ATOM 727 C C . LYS A 1 93 ? -16.064 12.359 -36.089 1.00 72.19 93 LYS A C 1
ATOM 729 O O . LYS A 1 93 ? -14.887 12.123 -36.349 1.00 72.19 93 LYS A O 1
ATOM 734 N N . VAL A 1 94 ? -17.011 12.471 -37.015 1.00 79.62 94 VAL A N 1
ATOM 735 C CA . VAL A 1 94 ? -16.757 12.400 -38.457 1.00 79.62 94 VAL A CA 1
ATOM 736 C C . VAL A 1 94 ? -16.590 13.819 -38.997 1.00 79.62 94 VAL A C 1
ATOM 738 O O . VAL A 1 94 ? -17.496 14.640 -38.875 1.00 79.62 94 VAL A O 1
ATOM 741 N N . PHE A 1 95 ? -15.434 14.110 -39.595 1.00 81.00 95 PHE A N 1
ATOM 742 C CA . PHE A 1 95 ? -15.153 15.398 -40.234 1.00 81.00 95 PHE A CA 1
ATOM 743 C C . PHE A 1 95 ? -15.335 15.281 -41.748 1.00 81.00 95 PHE A C 1
ATOM 745 O O . PHE A 1 95 ? -14.668 14.474 -42.396 1.00 81.00 95 PHE A O 1
ATOM 752 N N . VAL A 1 96 ? -16.227 16.092 -42.321 1.00 83.88 96 VAL A N 1
ATOM 753 C CA . VAL A 1 96 ? -16.481 16.102 -43.768 1.00 83.88 96 VAL A CA 1
ATOM 754 C C . VAL A 1 96 ? -15.473 17.021 -44.452 1.00 83.88 96 VAL A C 1
ATOM 756 O O . VAL A 1 96 ? -15.414 18.218 -44.180 1.00 83.88 96 VAL A O 1
ATOM 759 N N . LEU A 1 97 ? -14.658 16.460 -45.343 1.00 82.94 97 LEU A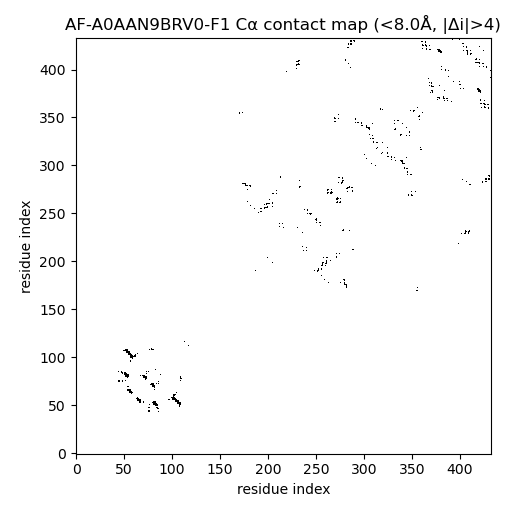 N 1
ATOM 760 C CA . LEU A 1 97 ? -13.657 17.222 -46.086 1.00 82.94 97 LEU A CA 1
ATOM 761 C C . LEU A 1 97 ? -14.301 18.018 -47.239 1.00 82.94 97 LEU A C 1
ATOM 763 O O . LEU A 1 97 ? -15.288 17.560 -47.818 1.00 82.94 97 LEU A O 1
ATOM 767 N N . PRO A 1 98 ? -13.744 19.182 -47.627 1.00 83.56 98 PRO A N 1
ATOM 768 C CA . PRO A 1 98 ? -14.238 19.951 -48.769 1.00 83.56 98 PRO A CA 1
ATOM 769 C C . PRO A 1 98 ? -14.207 19.152 -50.082 1.00 83.56 98 PRO A C 1
ATOM 771 O O . PRO A 1 98 ? -13.287 18.367 -50.308 1.00 83.56 98 PRO A O 1
ATOM 774 N N . HIS A 1 99 ? -15.154 19.427 -50.988 1.00 74.38 99 HIS A N 1
ATOM 775 C CA . HIS A 1 99 ? -15.419 18.640 -52.207 1.00 74.38 99 HIS A CA 1
ATOM 776 C C . HIS A 1 99 ? -14.273 18.524 -53.235 1.00 74.38 99 HIS A C 1
ATOM 778 O O . HIS A 1 99 ? -14.423 17.794 -54.202 1.00 74.38 99 HIS A O 1
ATOM 784 N N . ASN A 1 100 ? -13.122 19.167 -53.022 1.00 81.94 100 ASN A N 1
ATOM 785 C CA . ASN A 1 100 ? -11.923 19.046 -53.864 1.00 81.94 100 ASN A CA 1
ATOM 786 C C . ASN A 1 100 ? -10.642 18.948 -53.017 1.00 81.94 100 ASN A C 1
ATOM 788 O O . ASN A 1 100 ? -9.590 19.473 -53.384 1.00 81.94 100 ASN A O 1
ATOM 792 N N . CYS A 1 101 ? -10.733 18.347 -51.828 1.00 84.81 101 CYS A N 1
ATOM 793 C CA . CYS A 1 101 ? -9.575 18.157 -50.967 1.00 84.81 101 CYS A CA 1
ATOM 794 C C . CYS A 1 101 ? -8.607 17.150 -51.60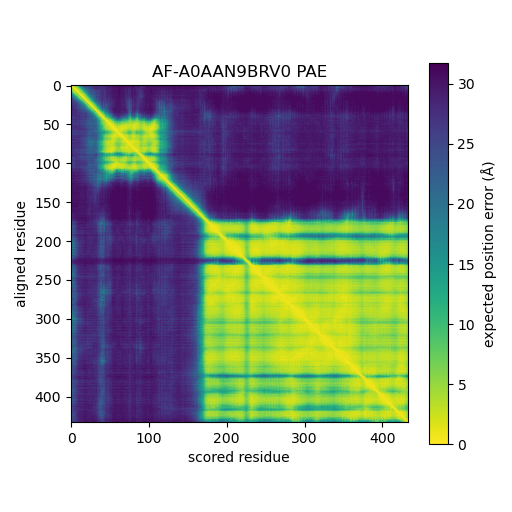2 1.00 84.81 101 CYS A C 1
ATOM 796 O O . CYS A 1 101 ? -8.932 15.983 -51.788 1.00 84.81 101 CYS A O 1
ATOM 798 N N . THR A 1 102 ? -7.408 17.622 -51.931 1.00 86.94 102 THR A N 1
ATOM 799 C CA . THR A 1 102 ? -6.326 16.798 -52.484 1.00 86.94 102 THR A CA 1
ATOM 800 C C . THR A 1 102 ? -5.360 16.332 -51.400 1.00 86.94 102 THR A C 1
ATOM 802 O O . THR A 1 102 ? -4.851 15.222 -51.480 1.00 86.94 102 THR A O 1
ATOM 805 N N . HIS A 1 103 ? -5.092 17.176 -50.396 1.00 88.44 103 HIS A N 1
ATOM 806 C CA . HIS A 1 103 ? -4.152 16.883 -49.314 1.00 88.44 103 HIS A CA 1
ATOM 807 C C . HIS A 1 103 ? -4.661 17.423 -47.984 1.00 88.44 103 HIS A C 1
ATOM 809 O O . HIS A 1 103 ? -5.314 18.468 -47.917 1.00 88.44 103 HIS A O 1
ATOM 815 N N . ILE A 1 104 ? -4.281 16.725 -46.920 1.00 90.25 104 ILE A N 1
ATOM 816 C CA . ILE A 1 104 ? -4.587 17.076 -45.541 1.00 90.25 104 ILE A CA 1
ATOM 817 C C . ILE A 1 104 ? -3.267 17.257 -44.804 1.00 90.25 104 ILE A C 1
ATOM 819 O O . ILE A 1 104 ? -2.364 16.430 -44.916 1.00 90.25 104 ILE A O 1
ATOM 823 N N . LYS A 1 105 ? -3.161 18.330 -44.027 1.00 89.19 105 LYS A N 1
ATOM 824 C CA . LYS A 1 105 ? -2.046 18.567 -43.118 1.00 89.19 105 LYS A CA 1
ATOM 825 C C . LYS A 1 105 ? -2.584 18.698 -41.707 1.00 89.19 105 LYS A C 1
ATOM 827 O O . LYS A 1 105 ? -3.447 19.524 -41.434 1.00 89.19 105 LYS A O 1
ATOM 832 N N . ILE A 1 106 ? -2.034 17.898 -40.808 1.00 89.69 106 ILE A N 1
ATOM 833 C CA . ILE A 1 106 ? -2.309 17.979 -39.379 1.00 89.69 106 ILE A CA 1
ATOM 834 C C . ILE A 1 106 ? -1.109 18.673 -38.751 1.00 89.69 106 ILE A C 1
ATOM 836 O O . ILE A 1 106 ? 0.024 18.220 -38.914 1.00 89.69 106 ILE A O 1
ATOM 840 N N . ALA A 1 107 ? -1.341 19.787 -38.067 1.00 83.38 107 ALA A N 1
ATOM 841 C CA . ALA A 1 107 ? -0.288 20.483 -37.346 1.00 83.38 107 ALA A CA 1
ATOM 842 C C . ALA A 1 107 ? -0.683 20.661 -35.888 1.00 83.38 107 ALA A C 1
ATOM 844 O O . ALA A 1 107 ? -1.850 20.883 -35.559 1.00 83.38 107 ALA A O 1
ATOM 845 N N . ARG A 1 108 ? 0.313 20.580 -35.009 1.00 78.44 108 ARG A N 1
ATOM 846 C CA . ARG A 1 108 ? 0.109 20.933 -33.611 1.00 78.44 108 ARG A CA 1
ATOM 847 C C . ARG A 1 108 ? -0.066 22.453 -33.490 1.00 78.44 108 ARG A C 1
ATOM 849 O O . ARG A 1 108 ? 0.632 23.182 -34.203 1.00 78.44 108 ARG A O 1
ATOM 856 N N . PRO A 1 109 ? -0.964 22.918 -32.609 1.00 68.50 109 PRO A N 1
ATOM 857 C CA . PRO A 1 109 ? -1.030 2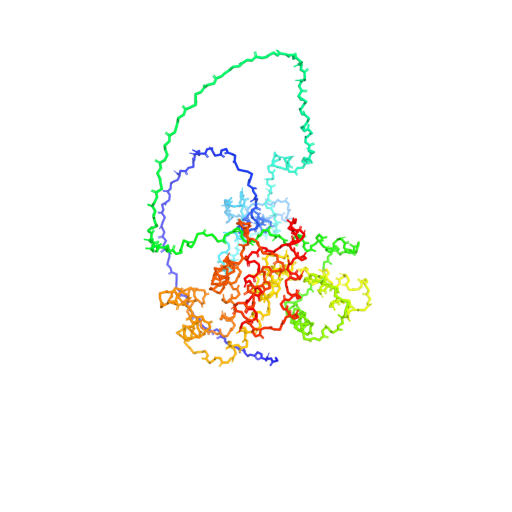4.314 -32.196 1.00 68.50 109 PRO A CA 1
ATOM 858 C C . PRO A 1 109 ? 0.350 24.809 -31.755 1.00 68.50 109 PRO A C 1
ATOM 860 O O . PRO A 1 109 ? 1.139 24.042 -31.188 1.00 68.50 109 PRO A O 1
ATOM 863 N N . LYS A 1 110 ? 0.670 26.075 -32.025 1.00 62.59 110 LYS A N 1
ATOM 864 C CA . LYS A 1 110 ? 1.945 26.652 -31.590 1.00 62.59 110 LYS A CA 1
ATOM 865 C C . LYS A 1 110 ? 1.847 26.916 -30.093 1.00 62.59 110 LYS A C 1
ATOM 867 O O . LYS A 1 110 ? 1.239 27.885 -29.659 1.00 62.59 110 LYS A O 1
ATOM 872 N N . VAL A 1 111 ? 2.470 26.056 -29.291 1.00 54.62 111 VAL A N 1
ATOM 873 C CA . VAL A 1 111 ? 2.549 26.260 -27.841 1.00 54.62 111 VAL A CA 1
ATOM 874 C C . VAL A 1 111 ? 3.317 27.558 -27.580 1.00 54.62 111 VAL A C 1
ATOM 876 O O . VAL A 1 111 ? 4.532 27.621 -27.770 1.00 54.62 111 VAL A O 1
ATOM 879 N N . ARG A 1 112 ? 2.610 28.618 -27.174 1.00 52.25 112 ARG A N 1
ATOM 880 C CA . ARG A 1 112 ? 3.232 29.856 -26.699 1.00 52.25 112 ARG A CA 1
ATOM 881 C C . ARG A 1 112 ? 3.708 29.626 -25.271 1.00 52.25 112 ARG A C 1
ATOM 883 O O . ARG A 1 112 ? 2.952 29.788 -24.321 1.00 52.25 112 ARG A O 1
ATOM 890 N N . ILE A 1 113 ? 4.958 29.197 -25.132 1.00 53.00 113 ILE A N 1
ATOM 891 C CA . ILE A 1 113 ? 5.625 29.130 -23.831 1.00 53.00 113 ILE A CA 1
ATOM 892 C C . ILE A 1 113 ? 5.967 30.567 -23.442 1.00 53.00 113 ILE A C 1
ATOM 894 O O . ILE A 1 113 ? 6.711 31.238 -24.161 1.00 53.00 113 ILE A O 1
ATOM 898 N N . ASN A 1 114 ? 5.391 31.051 -22.342 1.00 48.94 114 ASN A N 1
ATOM 899 C CA . ASN A 1 114 ? 5.667 32.394 -21.851 1.00 48.94 114 ASN A CA 1
ATOM 900 C C . ASN A 1 114 ? 7.137 32.449 -21.400 1.00 48.94 114 ASN A C 1
ATOM 902 O O . ASN A 1 114 ? 7.538 31.741 -20.475 1.00 48.94 114 ASN A O 1
ATOM 906 N N . ARG A 1 115 ? 7.969 33.205 -22.126 1.00 47.12 115 ARG A N 1
ATOM 907 C CA . ARG A 1 115 ? 9.441 33.162 -22.006 1.00 47.12 115 ARG A CA 1
ATOM 908 C C . ARG A 1 115 ? 9.941 33.586 -20.622 1.00 47.12 115 ARG A C 1
ATOM 910 O O . ARG A 1 115 ? 10.986 33.108 -20.194 1.00 47.12 115 ARG A O 1
ATOM 917 N N . GLU A 1 116 ? 9.178 34.429 -19.938 1.00 48.53 116 GLU A N 1
ATOM 918 C CA . GLU A 1 116 ? 9.472 34.937 -18.595 1.00 48.53 116 GLU A CA 1
ATOM 919 C C . GLU A 1 116 ? 9.379 33.826 -17.534 1.00 48.53 116 GLU A C 1
ATOM 921 O O . GLU A 1 116 ? 10.261 33.705 -16.688 1.00 48.53 116 GLU A O 1
ATOM 926 N N . PHE A 1 117 ? 8.407 32.914 -17.663 1.00 48.75 117 PHE A N 1
ATOM 927 C CA . PHE A 1 117 ? 8.230 31.785 -16.740 1.00 48.75 117 PHE A CA 1
ATOM 928 C C . PHE A 1 117 ? 9.329 30.719 -16.902 1.00 48.75 117 PHE A C 1
ATOM 930 O O . PHE A 1 117 ? 9.832 30.160 -15.930 1.00 48.75 117 PHE A O 1
ATOM 937 N N . ALA A 1 118 ? 9.773 30.478 -18.141 1.00 48.00 118 ALA A N 1
ATOM 938 C CA . ALA A 1 118 ? 10.864 29.541 -18.418 1.00 48.00 118 ALA A CA 1
ATOM 939 C C . ALA A 1 118 ? 12.231 30.048 -17.916 1.00 48.00 118 ALA A C 1
ATOM 941 O O . ALA A 1 118 ? 13.091 29.240 -17.571 1.00 48.00 118 ALA A O 1
ATOM 942 N N . GLN A 1 119 ? 12.440 31.370 -17.859 1.00 47.22 119 GLN A N 1
ATOM 943 C CA . GLN A 1 119 ? 13.669 31.960 -17.316 1.00 47.22 119 GLN A CA 1
ATOM 944 C C . GLN A 1 119 ? 13.721 31.919 -15.784 1.00 47.22 119 GLN A C 1
ATOM 946 O O . GLN A 1 119 ? 14.810 31.753 -15.236 1.00 47.22 119 GLN A O 1
ATOM 951 N N . MET A 1 120 ? 12.577 32.007 -15.097 1.00 49.78 120 MET A N 1
ATOM 952 C CA . MET A 1 120 ? 12.517 31.845 -13.639 1.00 49.78 120 MET A CA 1
ATOM 953 C C . MET A 1 120 ? 12.839 30.411 -13.196 1.00 49.78 120 MET A C 1
ATOM 955 O O . MET A 1 120 ? 13.589 30.231 -12.242 1.00 49.78 120 MET A O 1
ATOM 959 N N . MET A 1 121 ? 12.388 29.392 -13.936 1.00 46.41 121 MET A N 1
ATOM 960 C CA . MET A 1 121 ? 12.656 27.983 -13.597 1.00 46.41 121 MET A CA 1
ATOM 961 C C . MET A 1 121 ? 14.095 27.504 -13.865 1.00 46.41 121 MET A C 1
ATOM 963 O O . MET A 1 121 ? 14.457 26.407 -13.449 1.00 46.41 121 MET A O 1
ATOM 967 N N . MET A 1 122 ? 14.925 28.288 -14.564 1.00 43.91 122 MET A N 1
ATOM 968 C CA . MET A 1 122 ? 16.294 27.888 -14.935 1.00 43.91 122 MET A CA 1
ATOM 969 C C . MET A 1 122 ? 17.406 28.573 -14.126 1.00 43.91 122 MET A C 1
ATOM 971 O O . MET A 1 122 ? 18.583 28.347 -14.416 1.00 43.91 122 MET A O 1
ATOM 975 N N . LYS A 1 123 ? 17.086 29.386 -13.110 1.00 36.09 123 LYS A N 1
ATOM 976 C CA . LYS A 1 123 ? 18.110 29.949 -12.214 1.00 36.09 123 LYS A CA 1
ATOM 977 C C . LYS A 1 123 ? 18.428 28.981 -11.061 1.00 36.09 123 LYS A C 1
ATOM 979 O O . LYS A 1 123 ? 17.536 28.700 -10.262 1.00 36.09 123 LYS A O 1
ATOM 984 N N . PRO A 1 124 ? 19.680 28.501 -10.917 1.00 33.38 124 PRO A N 1
ATOM 985 C CA . PRO A 1 124 ? 20.073 27.707 -9.757 1.00 33.38 124 PRO A CA 1
ATOM 986 C C . PRO A 1 124 ? 20.032 28.580 -8.496 1.00 33.38 124 PRO A C 1
ATOM 988 O O . PRO A 1 124 ? 20.617 29.663 -8.473 1.00 33.38 124 PRO A O 1
ATOM 991 N N . HIS A 1 125 ? 19.332 28.119 -7.460 1.00 35.91 125 HIS A N 1
ATOM 992 C CA . HIS A 1 125 ? 19.335 28.757 -6.145 1.00 35.91 125 HIS A CA 1
ATOM 993 C C . HIS A 1 125 ? 20.661 28.444 -5.439 1.00 35.91 125 HIS A C 1
ATOM 995 O O . HIS A 1 125 ? 20.920 27.304 -5.059 1.00 35.91 125 HIS A O 1
ATOM 1001 N N . SER A 1 126 ? 21.525 29.448 -5.295 1.00 34.66 126 SER A N 1
ATOM 1002 C CA . SER A 1 126 ? 22.639 29.417 -4.344 1.00 34.66 126 SER A CA 1
ATOM 1003 C C . SER A 1 126 ? 22.140 29.878 -2.970 1.00 34.66 126 SER A C 1
ATOM 1005 O O . SER A 1 126 ? 21.449 30.896 -2.927 1.00 34.66 126 SER A O 1
ATOM 1007 N N . PRO A 1 127 ? 22.493 29.206 -1.861 1.00 35.41 127 PRO A N 1
ATOM 1008 C CA . PRO A 1 127 ? 22.132 29.674 -0.528 1.00 35.41 127 PRO A CA 1
ATOM 1009 C C . PRO A 1 127 ? 22.949 30.923 -0.165 1.00 35.41 127 PRO A C 1
ATOM 1011 O O . PRO A 1 127 ? 24.176 30.930 -0.290 1.00 35.41 127 PRO A O 1
ATOM 1014 N N . GLU A 1 128 ? 22.270 31.983 0.272 1.00 29.52 128 GLU A N 1
ATOM 1015 C CA . GLU A 1 128 ? 22.910 33.161 0.864 1.00 29.52 128 GLU A CA 1
ATOM 1016 C C . GLU A 1 128 ? 23.510 32.809 2.241 1.00 29.52 128 GLU A C 1
ATOM 1018 O O . GLU A 1 128 ? 22.864 32.117 3.031 1.00 29.52 128 GLU A O 1
ATOM 1023 N N . PRO A 1 129 ? 24.734 33.266 2.568 1.00 33.22 129 PRO A N 1
ATOM 1024 C CA . PRO A 1 129 ? 25.312 33.095 3.893 1.00 33.22 129 PRO A CA 1
ATOM 1025 C C . PRO A 1 129 ? 24.901 34.259 4.806 1.00 33.22 129 PRO A C 1
ATOM 1027 O O . PRO A 1 129 ? 25.405 35.372 4.664 1.00 33.22 129 PRO A O 1
ATOM 1030 N N . THR A 1 130 ? 24.041 34.008 5.790 1.00 31.28 130 THR A N 1
ATOM 1031 C CA . THR A 1 130 ? 23.786 34.948 6.892 1.00 31.28 130 THR A CA 1
ATOM 1032 C C . THR A 1 130 ? 24.891 34.826 7.943 1.00 31.28 130 THR A C 1
ATOM 1034 O O . THR A 1 130 ? 24.828 34.025 8.872 1.00 31.28 130 THR A O 1
ATOM 1037 N N . PHE A 1 131 ? 25.940 35.628 7.771 1.00 28.86 131 PHE A N 1
ATOM 1038 C CA . PHE A 1 131 ? 26.787 36.082 8.870 1.00 28.86 131 PHE A CA 1
ATOM 1039 C C . PHE A 1 131 ? 26.186 37.376 9.412 1.00 28.86 131 PHE A C 1
ATOM 1041 O O . PHE A 1 131 ? 26.096 38.335 8.656 1.00 28.86 131 PHE A O 1
ATOM 1048 N N . ASP A 1 132 ? 25.883 37.436 10.709 1.00 27.94 132 ASP A N 1
ATOM 1049 C CA . ASP A 1 132 ? 25.885 38.710 11.426 1.00 27.94 132 ASP A CA 1
ATOM 1050 C C . ASP A 1 132 ? 26.600 38.565 12.771 1.00 27.94 132 ASP A C 1
ATOM 1052 O O . ASP A 1 132 ? 26.255 37.754 13.633 1.00 27.94 132 ASP A O 1
ATOM 1056 N N . LEU A 1 133 ? 27.675 39.346 12.884 1.00 30.34 133 LEU A N 1
ATOM 1057 C CA . LEU A 1 133 ? 28.533 39.487 14.046 1.00 30.34 133 LEU A CA 1
ATOM 1058 C C . LEU A 1 133 ? 27.879 40.405 15.085 1.00 30.34 133 LEU A C 1
ATOM 1060 O O . LEU A 1 133 ? 27.462 41.520 14.779 1.00 30.34 133 LEU A O 1
ATOM 1064 N N . ALA A 1 134 ? 27.922 39.983 16.346 1.00 27.61 134 ALA A N 1
ATOM 1065 C CA . ALA A 1 134 ? 27.801 40.881 17.488 1.00 27.61 134 ALA A CA 1
ATOM 1066 C C . ALA A 1 134 ? 29.025 41.820 17.580 1.00 27.61 134 ALA A C 1
ATOM 1068 O O . ALA A 1 134 ? 30.152 41.352 17.390 1.00 27.61 134 ALA A O 1
ATOM 1069 N N . PRO A 1 135 ? 28.863 43.101 17.962 1.00 33.75 135 PRO A N 1
ATOM 1070 C CA . PRO A 1 135 ? 29.968 43.909 18.446 1.00 33.75 135 PRO A CA 1
ATOM 1071 C C . PRO A 1 135 ? 30.007 43.896 19.979 1.00 33.75 135 PRO A C 1
ATOM 1073 O O . PRO A 1 135 ? 29.044 44.225 20.670 1.00 33.75 135 PRO A O 1
ATOM 1076 N N . SER A 1 136 ? 31.164 43.526 20.509 1.00 26.73 136 SER A N 1
ATOM 1077 C CA . SER A 1 136 ? 31.549 43.663 21.907 1.00 26.73 136 SER A CA 1
ATOM 1078 C C . SER A 1 136 ? 32.085 45.071 22.182 1.00 26.73 136 SER A C 1
ATOM 1080 O O . SER A 1 136 ? 32.983 45.540 21.491 1.00 26.73 136 SER A O 1
ATOM 1082 N N . VAL A 1 137 ? 31.593 45.714 23.245 1.00 28.88 137 VAL A N 1
ATOM 1083 C CA . VAL A 1 137 ? 32.318 46.753 23.996 1.00 28.88 137 VAL A CA 1
ATOM 1084 C C . VAL A 1 137 ? 31.918 46.696 25.474 1.00 28.88 137 VAL A C 1
ATOM 1086 O O . VAL A 1 137 ? 30.758 46.528 25.833 1.00 28.88 137 VAL A O 1
ATOM 1089 N N . SER A 1 138 ? 32.947 46.773 26.306 1.00 28.73 138 SER A N 1
ATOM 1090 C CA . SER A 1 138 ? 33.019 46.666 27.763 1.00 28.73 138 SER A CA 1
ATOM 1091 C C . SER A 1 138 ? 32.439 47.866 28.527 1.00 28.73 138 SER A C 1
ATOM 1093 O O . SER A 1 138 ? 32.546 48.991 28.044 1.00 28.73 138 SER A O 1
ATOM 1095 N N . SER A 1 139 ? 31.950 47.632 29.756 1.00 27.33 139 SER A N 1
ATOM 1096 C CA . SER A 1 139 ? 32.506 48.180 31.020 1.00 27.33 139 SER A CA 1
ATOM 1097 C C . SER A 1 139 ? 31.458 48.380 32.135 1.00 27.33 139 SER A C 1
ATOM 1099 O O . SER A 1 139 ? 30.452 49.045 31.942 1.00 27.33 139 SER A O 1
ATOM 1101 N N . GLU A 1 140 ? 31.783 47.794 33.294 1.00 26.38 140 GLU A N 1
ATOM 1102 C CA . GLU A 1 140 ? 31.604 48.224 34.698 1.00 26.38 140 GLU A CA 1
ATOM 1103 C C . GLU A 1 140 ? 30.317 48.904 35.231 1.00 26.38 140 GLU A C 1
ATOM 1105 O O . GLU A 1 140 ? 29.866 49.935 34.748 1.00 26.38 140 GLU A O 1
ATOM 1110 N N . ALA A 1 141 ? 29.917 48.393 36.410 1.00 27.25 141 ALA A N 1
ATOM 1111 C CA . ALA A 1 141 ? 29.478 49.105 37.624 1.00 27.25 141 ALA A CA 1
ATOM 1112 C C . ALA A 1 141 ? 28.056 48.810 38.153 1.00 27.25 141 ALA A C 1
ATOM 1114 O O . ALA A 1 141 ? 27.037 48.987 37.497 1.00 27.25 141 ALA A O 1
ATOM 1115 N N . HIS A 1 142 ? 28.063 48.373 39.418 1.00 26.34 142 HIS A N 1
ATOM 1116 C CA . HIS A 1 142 ? 27.023 48.372 40.451 1.00 26.34 142 HIS A CA 1
ATOM 1117 C C . HIS A 1 142 ? 25.752 49.206 40.209 1.00 26.34 142 HIS A C 1
ATOM 1119 O O . HIS A 1 142 ? 25.839 50.401 39.954 1.00 26.34 142 HIS A O 1
ATOM 1125 N N . SER A 1 143 ? 24.583 48.663 40.577 1.00 25.75 143 SER A N 1
ATOM 1126 C CA . SER A 1 143 ? 23.910 48.903 41.878 1.00 25.75 143 SER A CA 1
ATOM 1127 C C . SER A 1 143 ? 22.389 48.644 41.824 1.00 25.75 143 SER A C 1
ATOM 1129 O O . SER A 1 143 ? 21.747 49.041 40.867 1.00 25.75 143 SER A O 1
ATOM 1131 N N . GLN A 1 144 ? 21.869 48.042 42.915 1.00 28.72 144 GLN A N 1
ATOM 1132 C CA . GLN A 1 144 ? 20.557 48.287 43.566 1.00 28.72 144 GLN A CA 1
ATOM 1133 C C . GLN A 1 144 ? 19.260 48.030 42.762 1.00 28.72 144 GLN A C 1
ATOM 1135 O O . GLN A 1 144 ? 19.192 48.253 41.571 1.00 28.72 144 GLN A O 1
ATOM 1140 N N . GLN A 1 145 ? 18.101 47.664 43.307 1.00 27.03 145 GLN A N 1
ATOM 1141 C CA . GLN A 1 145 ? 17.590 47.060 44.542 1.00 27.03 145 GLN A CA 1
ATOM 1142 C C . GLN A 1 145 ? 16.050 47.057 44.337 1.00 27.03 145 GLN A C 1
ATOM 1144 O O . GLN A 1 145 ? 15.519 48.020 43.794 1.00 27.03 145 GLN A O 1
ATOM 1149 N N . SER A 1 146 ? 15.353 46.052 44.880 1.00 25.27 146 SER A N 1
ATOM 1150 C CA . SER A 1 146 ? 13.986 46.157 45.445 1.00 25.27 146 SER A CA 1
ATOM 1151 C C . SER A 1 146 ? 12.726 46.083 44.558 1.00 25.27 146 SER A C 1
ATOM 1153 O O . SER A 1 146 ? 12.548 46.838 43.611 1.00 25.27 146 SER A O 1
ATOM 1155 N N . GLY A 1 147 ? 11.777 45.264 45.051 1.00 25.48 147 GLY A N 1
ATOM 1156 C CA . GLY A 1 147 ? 10.319 45.334 44.827 1.00 25.48 147 GLY A CA 1
ATOM 1157 C C . GLY A 1 147 ? 9.714 43.996 44.373 1.00 25.48 147 GLY A C 1
ATOM 1158 O O . GLY A 1 147 ? 9.555 43.792 43.182 1.00 25.48 147 GLY A O 1
ATOM 1159 N N . MET A 1 148 ? 9.615 42.939 45.191 1.00 26.00 148 MET A N 1
ATOM 1160 C CA . MET A 1 148 ? 8.625 42.633 46.250 1.00 26.00 148 MET A CA 1
ATOM 1161 C C . MET A 1 148 ? 7.126 42.686 45.873 1.00 26.00 148 MET A C 1
ATOM 1163 O O . MET A 1 148 ? 6.627 43.712 45.434 1.00 26.00 148 MET A O 1
ATOM 1167 N N . GLN A 1 149 ? 6.458 41.591 46.284 1.00 26.50 149 GLN A N 1
ATOM 1168 C CA . GLN A 1 149 ? 5.025 41.299 46.503 1.00 26.50 149 GLN A CA 1
ATOM 1169 C C . GLN A 1 149 ? 4.224 40.703 45.328 1.00 26.50 149 GLN A C 1
ATOM 1171 O O . GLN A 1 149 ? 4.220 41.295 44.262 1.00 26.50 149 GLN A O 1
ATOM 1176 N N . GLN A 1 150 ? 3.481 39.581 45.387 1.00 25.83 150 GLN A N 1
ATOM 1177 C CA . GLN A 1 150 ? 3.077 38.509 46.341 1.00 25.83 150 GLN A CA 1
ATOM 1178 C C . GLN A 1 150 ? 1.554 38.282 46.170 1.00 25.83 150 GLN A C 1
ATOM 1180 O O . GLN A 1 150 ? 0.829 39.251 45.974 1.00 25.83 150 GLN A O 1
ATOM 1185 N N . GLN A 1 151 ? 1.123 37.020 46.343 1.00 26.44 151 GLN A N 1
ATOM 1186 C CA . GLN A 1 151 ? -0.243 36.452 46.479 1.00 26.44 151 GLN A CA 1
ATOM 1187 C C . GLN A 1 151 ? -0.778 35.746 45.219 1.00 26.44 151 GLN A C 1
ATOM 1189 O O . GLN A 1 151 ? -1.032 36.380 44.204 1.00 26.44 151 GLN A O 1
ATOM 1194 N N . ASP A 1 152 ? -0.743 34.409 45.147 1.00 23.27 152 ASP A N 1
ATOM 1195 C CA . ASP A 1 152 ? -1.526 33.369 45.866 1.00 23.27 152 ASP A CA 1
ATOM 1196 C C . ASP A 1 152 ? -2.990 33.270 45.413 1.00 23.27 152 ASP A C 1
ATOM 1198 O O . ASP A 1 152 ? -3.787 34.158 45.698 1.00 23.27 152 ASP A O 1
ATOM 1202 N N . LEU A 1 153 ? -3.355 32.129 44.807 1.00 26.09 153 LEU A N 1
ATOM 1203 C CA . LEU A 1 153 ? -4.383 31.214 45.332 1.00 26.09 153 LEU A CA 1
ATOM 1204 C C . LEU A 1 153 ? -4.514 29.951 44.463 1.00 26.09 153 LEU A C 1
ATOM 1206 O O . LEU A 1 153 ? -4.636 30.002 43.243 1.00 26.09 153 LEU A O 1
ATOM 1210 N N . ALA A 1 154 ? -4.509 28.807 45.142 1.00 24.72 154 ALA A N 1
ATOM 1211 C CA . ALA A 1 154 ? -4.830 27.489 44.617 1.00 24.72 154 ALA A CA 1
ATOM 1212 C C . ALA A 1 154 ? -6.342 27.189 44.731 1.00 24.72 154 ALA A C 1
ATOM 1214 O O . ALA A 1 154 ? -7.023 27.809 45.546 1.00 24.72 154 ALA A O 1
ATOM 1215 N N . VAL A 1 155 ? -6.792 26.149 44.003 1.00 25.06 155 VAL A N 1
ATOM 1216 C CA . VAL A 1 155 ? -7.727 25.063 44.413 1.00 25.06 155 VAL A CA 1
ATOM 1217 C C . VAL A 1 155 ? -8.802 24.698 43.353 1.00 25.06 155 VAL A C 1
ATOM 1219 O O . VAL A 1 155 ? -9.790 25.391 43.147 1.00 25.06 155 VAL A O 1
ATOM 1222 N N . THR A 1 156 ? -8.625 23.476 42.825 1.00 25.66 156 THR A N 1
ATOM 1223 C CA . THR A 1 156 ? -9.586 22.410 42.430 1.00 25.66 156 THR A CA 1
ATOM 1224 C C . THR A 1 156 ? -10.111 22.188 41.000 1.00 25.66 156 THR A C 1
ATOM 1226 O O . THR A 1 156 ? -10.355 23.134 40.260 1.00 25.66 156 THR A O 1
ATOM 1229 N N . PRO A 1 157 ? -10.289 20.890 40.633 1.00 33.28 157 PRO A N 1
ATOM 1230 C CA . PRO A 1 157 ? -10.529 20.410 39.278 1.00 33.28 157 PRO A CA 1
ATOM 1231 C C . PRO A 1 157 ? -12.027 20.314 38.967 1.00 33.28 157 PRO A C 1
ATOM 1233 O O . PRO A 1 157 ? -12.821 19.888 39.807 1.00 33.28 157 PRO A O 1
ATOM 1236 N N . GLN A 1 158 ? -12.407 20.638 37.733 1.00 24.80 158 GLN A N 1
ATOM 1237 C CA . GLN A 1 158 ? -13.721 20.300 37.197 1.00 24.80 158 GLN A CA 1
ATOM 1238 C C . GLN A 1 158 ? -13.573 19.587 35.857 1.00 24.80 158 GLN A C 1
ATOM 1240 O O . GLN A 1 158 ? -13.090 20.131 34.871 1.00 24.80 158 GLN A O 1
ATOM 1245 N N . THR A 1 159 ? -14.011 18.334 35.888 1.00 31.09 159 THR A N 1
ATOM 1246 C CA . THR A 1 159 ? -14.600 17.571 34.795 1.00 31.09 159 THR A CA 1
ATOM 1247 C C . THR A 1 159 ? -15.364 18.459 33.812 1.00 31.09 159 THR A C 1
ATOM 1249 O O . THR A 1 159 ? -16.396 19.028 34.164 1.00 31.09 159 THR A O 1
ATOM 1252 N N . GLN A 1 160 ? -14.913 18.489 32.558 1.00 27.36 160 GLN A N 1
ATOM 1253 C CA . GLN A 1 160 ? -15.758 18.787 31.406 1.00 27.36 160 GLN A CA 1
ATOM 1254 C C . GLN A 1 160 ? -15.503 17.741 30.323 1.00 27.36 160 GLN A C 1
ATOM 1256 O O . GLN A 1 160 ? -14.526 17.766 29.586 1.00 27.36 160 GLN A O 1
ATOM 1261 N N . THR A 1 161 ? -16.409 16.773 30.292 1.00 33.59 161 THR A N 1
ATOM 1262 C CA . THR A 1 161 ? -16.799 16.047 29.092 1.00 33.59 161 THR A CA 1
ATOM 1263 C C . THR A 1 161 ? -17.532 17.014 28.160 1.00 33.59 161 THR A C 1
ATOM 1265 O O . THR A 1 161 ? -18.618 17.481 28.502 1.00 33.59 161 THR A O 1
ATOM 1268 N N . SER A 1 162 ? -16.972 17.276 26.986 1.00 26.31 162 SER A N 1
ATOM 1269 C CA . SER A 1 162 ? -17.656 17.879 25.835 1.00 26.31 162 SER A CA 1
ATOM 1270 C C . SER A 1 162 ? -16.963 17.326 24.592 1.00 26.31 162 SER A C 1
ATOM 1272 O O . SER A 1 162 ? -15.785 17.573 24.392 1.00 26.31 162 SER A O 1
ATOM 1274 N N . GLN A 1 163 ? -17.548 16.316 23.947 1.00 31.23 163 GLN A N 1
ATOM 1275 C CA . GLN A 1 163 ? -18.252 16.501 22.672 1.00 31.23 163 GLN A CA 1
ATOM 1276 C C . GLN A 1 163 ? -17.445 17.302 21.642 1.00 31.23 163 GLN A C 1
ATOM 1278 O O . GLN A 1 163 ? -17.894 18.346 21.180 1.00 31.23 163 GLN A O 1
ATOM 1283 N N . ASP A 1 164 ? -16.299 16.764 21.235 1.00 25.83 164 ASP A N 1
ATOM 1284 C CA . ASP A 1 164 ? -15.705 17.133 19.957 1.00 25.83 164 ASP A CA 1
ATOM 1285 C C . ASP A 1 164 ? -16.224 16.171 18.890 1.00 25.83 164 ASP A C 1
ATOM 1287 O O . ASP A 1 164 ? -15.910 14.981 18.853 1.00 25.83 164 ASP A O 1
ATOM 1291 N N . SER A 1 165 ? -17.098 16.712 18.043 1.00 26.48 165 SER A N 1
ATOM 1292 C CA . SER A 1 165 ? -17.437 16.116 16.754 1.00 26.48 165 SER A CA 1
ATOM 1293 C C . SER A 1 165 ? -16.152 16.011 15.921 1.00 26.48 165 SER A C 1
ATOM 1295 O O . SER A 1 165 ? -15.373 16.969 15.919 1.00 26.48 165 SER A O 1
ATOM 1297 N N . PRO A 1 166 ? -15.901 14.912 15.189 1.00 32.81 166 PRO A N 1
ATOM 1298 C CA . PRO A 1 166 ? -14.699 14.813 14.381 1.00 32.81 166 PRO A CA 1
ATOM 1299 C C . PRO A 1 166 ? -14.799 15.817 13.230 1.00 32.81 166 PRO A C 1
ATOM 1301 O O . PRO A 1 166 ? -15.616 15.677 12.320 1.00 32.81 166 PRO A O 1
ATOM 1304 N N . SER A 1 167 ? -13.974 16.861 13.279 1.00 26.44 167 SER A N 1
ATOM 1305 C CA . SER A 1 167 ? -13.748 17.743 12.138 1.00 26.44 167 SER A CA 1
ATOM 1306 C C . SER A 1 167 ? -13.041 16.939 11.044 1.00 26.44 167 SER A C 1
ATOM 1308 O O . SER A 1 167 ? -11.835 16.703 11.091 1.00 26.44 167 SER A O 1
ATOM 1310 N N . TYR A 1 168 ? -13.814 16.495 10.053 1.00 37.66 168 TYR A N 1
ATOM 1311 C CA . TYR A 1 168 ? -13.382 15.775 8.849 1.00 37.66 168 TYR A CA 1
ATOM 1312 C C . TYR A 1 168 ? -12.621 16.677 7.842 1.00 37.66 168 TYR A C 1
ATOM 1314 O O . TYR A 1 168 ? -12.883 16.634 6.640 1.00 37.66 168 TYR A O 1
ATOM 1322 N N . GLY A 1 169 ? -11.700 17.522 8.319 1.00 29.50 169 GLY A N 1
ATOM 1323 C CA . GLY A 1 169 ? -11.054 18.577 7.521 1.00 29.50 169 GLY A CA 1
ATOM 1324 C C . GLY A 1 169 ? -9.609 18.331 7.070 1.00 29.50 169 GLY A C 1
ATOM 1325 O O . GLY A 1 169 ? -9.137 19.042 6.194 1.00 29.50 169 GLY A O 1
ATOM 1326 N N . MET A 1 170 ? -8.900 17.338 7.609 1.00 33.25 170 MET A N 1
ATOM 1327 C CA . MET A 1 170 ? -7.460 17.154 7.351 1.00 33.25 170 MET A CA 1
ATOM 1328 C C . MET A 1 170 ? -7.208 16.065 6.302 1.00 33.25 170 MET A C 1
ATOM 1330 O O . MET A 1 170 ? -6.771 14.975 6.637 1.00 33.25 170 MET A O 1
ATOM 1334 N N . GLY A 1 171 ? -7.584 16.286 5.042 1.00 32.97 171 GLY A N 1
ATOM 1335 C CA . GLY A 1 171 ? -7.522 15.242 4.005 1.00 32.97 171 GLY A CA 1
ATOM 1336 C C . GLY A 1 171 ? -6.227 15.163 3.187 1.00 32.97 171 GLY A C 1
ATOM 1337 O O . GLY A 1 171 ? -6.032 14.161 2.500 1.00 32.97 171 GLY A O 1
ATOM 1338 N N . GLU A 1 172 ? -5.375 16.194 3.208 1.00 38.41 172 GLU A N 1
ATOM 1339 C CA . GLU A 1 172 ? -4.392 16.413 2.127 1.00 38.41 172 GLU A CA 1
ATOM 1340 C C . GLU A 1 172 ? -2.913 16.413 2.571 1.00 38.41 172 GLU A C 1
ATOM 1342 O O . GLU A 1 172 ? -2.044 16.119 1.753 1.00 38.41 172 GLU A O 1
ATOM 1347 N N . ASP A 1 173 ? -2.605 16.570 3.864 1.00 49.84 173 ASP A N 1
ATOM 1348 C CA . ASP A 1 173 ? -1.215 16.695 4.362 1.00 49.84 173 ASP A CA 1
ATOM 1349 C C . ASP A 1 173 ? -0.452 15.362 4.540 1.00 49.84 173 ASP A C 1
ATOM 1351 O O . ASP A 1 173 ? 0.697 15.332 4.981 1.00 49.84 173 ASP A O 1
ATOM 1355 N N . PHE A 1 174 ? -1.059 14.218 4.208 1.00 58.41 174 PHE A N 1
ATOM 1356 C CA . PHE A 1 174 ? -0.512 12.902 4.572 1.00 58.41 174 PHE A CA 1
ATOM 1357 C C . PHE A 1 174 ? 0.362 12.229 3.506 1.00 58.41 174 PHE A C 1
ATOM 1359 O O . PHE A 1 174 ? 1.069 11.263 3.809 1.00 58.41 174 PHE A O 1
ATOM 1366 N N . MET A 1 175 ? 0.320 12.698 2.257 1.00 72.31 175 MET A N 1
ATOM 1367 C CA . MET A 1 175 ? 1.086 12.132 1.140 1.00 72.31 175 MET A CA 1
ATOM 1368 C C . MET A 1 175 ? 2.176 13.088 0.667 1.00 72.31 175 MET A C 1
ATOM 1370 O O . MET A 1 175 ? 2.093 13.674 -0.407 1.00 72.31 175 MET A O 1
ATOM 1374 N N . MET A 1 176 ? 3.220 13.225 1.475 1.00 74.94 176 MET A N 1
ATOM 1375 C CA . MET A 1 176 ? 4.284 14.201 1.227 1.00 74.94 176 MET A CA 1
ATOM 1376 C C . MET A 1 176 ? 5.242 13.788 0.099 1.00 74.94 176 MET A C 1
ATOM 1378 O O . MET A 1 176 ? 5.895 14.625 -0.520 1.00 74.94 176 MET A O 1
ATOM 1382 N N . HIS A 1 177 ? 5.356 12.486 -0.172 1.00 82.25 177 HIS A N 1
ATOM 1383 C CA . HIS A 1 177 ? 6.405 11.938 -1.027 1.00 82.25 177 HIS A CA 1
ATOM 1384 C C . HIS A 1 177 ? 5.905 11.649 -2.443 1.00 82.25 177 HIS A C 1
ATOM 1386 O O . HIS A 1 177 ? 4.833 11.077 -2.648 1.00 82.25 177 HIS A O 1
ATOM 1392 N N . THR A 1 178 ? 6.727 11.972 -3.441 1.00 87.50 178 THR A N 1
ATOM 1393 C CA . THR A 1 178 ? 6.426 11.710 -4.857 1.00 87.50 178 THR A CA 1
ATOM 1394 C C . THR A 1 178 ? 7.138 10.455 -5.369 1.00 87.50 178 THR A C 1
ATOM 1396 O O . THR A 1 178 ? 8.123 9.988 -4.793 1.00 87.50 178 THR A O 1
ATOM 1399 N N . MET A 1 179 ? 6.690 9.929 -6.517 1.00 86.50 179 MET A N 1
ATOM 1400 C CA . MET A 1 179 ? 7.331 8.782 -7.190 1.00 86.50 179 MET A CA 1
ATOM 1401 C C . MET A 1 179 ? 8.811 9.025 -7.533 1.00 86.50 179 MET A C 1
ATOM 1403 O O . MET A 1 179 ? 9.554 8.068 -7.751 1.00 86.50 179 MET A O 1
ATOM 1407 N N . GLN A 1 180 ? 9.265 10.284 -7.534 1.00 88.44 180 GLN A N 1
ATOM 1408 C CA . GLN A 1 180 ? 10.669 10.629 -7.737 1.00 88.44 180 GLN A CA 1
ATOM 1409 C C . GLN A 1 180 ? 11.583 10.003 -6.678 1.00 88.44 180 GLN A C 1
ATOM 1411 O O . GLN A 1 180 ? 12.682 9.570 -7.016 1.00 88.44 180 GLN A O 1
ATOM 1416 N N . ARG A 1 181 ? 11.101 9.850 -5.439 1.00 89.12 181 ARG A N 1
ATOM 1417 C CA . ARG A 1 181 ? 11.875 9.278 -4.328 1.00 89.12 181 ARG A CA 1
ATOM 1418 C C . ARG A 1 181 ? 12.342 7.848 -4.606 1.00 89.12 181 ARG A C 1
ATOM 1420 O O . ARG A 1 181 ? 13.453 7.470 -4.241 1.00 89.12 181 ARG A O 1
ATOM 1427 N N . VAL A 1 182 ? 11.520 7.060 -5.301 1.00 91.50 182 VAL A N 1
ATOM 1428 C CA . VAL A 1 182 ? 11.875 5.694 -5.720 1.00 91.50 182 VAL A CA 1
ATOM 1429 C C . VAL A 1 182 ? 12.982 5.738 -6.778 1.00 91.50 182 VAL A C 1
ATOM 1431 O O . VAL A 1 182 ? 13.908 4.931 -6.737 1.00 91.50 182 VAL A O 1
ATOM 1434 N N . TRP A 1 183 ? 12.944 6.710 -7.691 1.00 92.81 183 TRP A N 1
ATOM 1435 C CA . TRP A 1 183 ? 14.012 6.898 -8.674 1.00 92.81 183 TRP A CA 1
ATOM 1436 C C . TRP A 1 183 ? 15.308 7.425 -8.059 1.00 92.81 183 TRP A C 1
ATOM 1438 O O . TRP A 1 183 ? 16.388 7.038 -8.503 1.00 92.81 183 TRP A O 1
ATOM 1448 N N . ASP A 1 184 ? 15.225 8.263 -7.026 1.00 91.38 184 ASP A N 1
ATOM 1449 C CA . ASP A 1 184 ? 16.390 8.702 -6.256 1.00 91.38 184 ASP A CA 1
ATOM 1450 C C . ASP A 1 184 ? 17.038 7.531 -5.509 1.00 91.38 184 ASP A C 1
ATOM 1452 O O . ASP A 1 184 ? 18.260 7.397 -5.504 1.00 91.38 184 ASP A O 1
ATOM 1456 N N . ASP A 1 185 ? 16.243 6.638 -4.915 1.00 91.12 185 ASP A N 1
ATOM 1457 C CA . ASP A 1 185 ? 16.743 5.384 -4.345 1.00 91.12 185 ASP A CA 1
ATOM 1458 C C . ASP A 1 185 ? 17.380 4.475 -5.411 1.00 91.12 185 ASP A C 1
ATOM 1460 O O . ASP A 1 185 ? 18.498 4.000 -5.216 1.00 91.12 185 ASP A O 1
ATOM 1464 N N . TYR A 1 186 ? 16.740 4.307 -6.571 1.00 93.75 186 TYR A N 1
ATOM 1465 C CA . TYR A 1 186 ? 17.290 3.521 -7.678 1.00 93.75 186 TYR A CA 1
ATOM 1466 C C . TYR A 1 186 ? 18.654 4.054 -8.150 1.00 93.75 186 TYR A C 1
ATOM 1468 O O . TYR A 1 186 ? 19.625 3.297 -8.210 1.00 93.75 186 TYR A O 1
ATOM 1476 N N . ARG A 1 187 ? 18.766 5.368 -8.395 1.00 93.06 187 ARG A N 1
ATOM 1477 C CA . ARG A 1 187 ? 20.022 6.022 -8.810 1.00 93.06 187 ARG A CA 1
ATOM 1478 C C . ARG A 1 187 ? 21.120 5.954 -7.751 1.00 93.06 187 ARG A C 1
ATOM 1480 O O . ARG A 1 187 ? 22.295 5.929 -8.098 1.00 93.06 187 ARG A O 1
ATOM 1487 N N . ARG A 1 188 ? 20.767 5.909 -6.461 1.00 92.12 188 ARG A N 1
ATOM 1488 C CA . ARG A 1 188 ? 21.748 5.703 -5.381 1.00 92.12 188 ARG A CA 1
ATOM 1489 C C . ARG A 1 188 ? 22.324 4.286 -5.371 1.00 92.12 188 ARG A C 1
ATOM 1491 O O . ARG A 1 188 ? 23.437 4.099 -4.889 1.00 92.12 188 ARG A O 1
ATOM 1498 N N . ARG A 1 189 ? 21.583 3.293 -5.871 1.00 91.88 189 ARG A N 1
ATOM 1499 C CA . ARG A 1 189 ? 21.991 1.877 -5.853 1.00 91.88 189 ARG A CA 1
ATOM 1500 C C . ARG A 1 189 ? 22.743 1.443 -7.101 1.00 91.88 189 ARG A C 1
ATOM 1502 O O . ARG A 1 189 ? 23.518 0.495 -7.029 1.00 91.88 189 ARG A O 1
ATOM 1509 N N . THR A 1 190 ? 22.503 2.090 -8.239 1.00 92.50 190 THR A N 1
ATOM 1510 C CA . THR A 1 190 ? 23.118 1.704 -9.508 1.00 92.50 190 THR A CA 1
ATOM 1511 C C . THR A 1 190 ? 23.278 2.883 -10.460 1.00 92.50 190 THR A C 1
ATOM 1513 O O . THR A 1 190 ? 22.481 3.816 -10.466 1.00 92.50 190 THR A O 1
ATOM 1516 N N . ASN A 1 191 ? 24.287 2.785 -11.326 1.00 89.00 191 ASN A N 1
ATOM 1517 C CA . ASN A 1 191 ? 24.487 3.691 -12.459 1.00 89.00 191 ASN A CA 1
ATOM 1518 C C . ASN A 1 191 ? 23.814 3.175 -13.743 1.00 89.00 191 ASN A C 1
ATOM 1520 O O . ASN A 1 191 ? 23.958 3.779 -14.805 1.00 89.00 191 ASN A O 1
ATOM 1524 N N . MET A 1 192 ? 23.135 2.026 -13.680 1.00 86.44 192 MET A N 1
ATOM 1525 C CA . MET A 1 192 ? 22.442 1.454 -14.827 1.00 86.44 192 MET A CA 1
ATOM 1526 C C . MET A 1 192 ? 21.143 2.196 -15.094 1.00 86.44 192 MET A C 1
ATOM 1528 O O . MET A 1 192 ? 20.265 2.240 -14.237 1.00 86.44 192 MET A O 1
ATOM 1532 N N . ASP A 1 193 ? 20.982 2.685 -16.316 1.00 76.94 193 ASP A N 1
ATOM 1533 C CA . ASP A 1 193 ? 19.775 3.382 -16.743 1.00 76.94 193 ASP A CA 1
ATOM 1534 C C . ASP A 1 193 ? 19.231 2.790 -18.050 1.00 76.94 193 ASP A C 1
ATOM 1536 O O . ASP A 1 193 ? 19.960 2.174 -18.837 1.00 76.94 193 ASP A O 1
ATOM 1540 N N . ARG A 1 194 ? 17.932 2.973 -18.288 1.00 77.38 194 ARG A N 1
ATOM 1541 C CA . ARG A 1 194 ? 17.281 2.667 -19.561 1.00 77.38 194 ARG A CA 1
ATOM 1542 C C . ARG A 1 194 ? 16.599 3.911 -20.088 1.00 77.38 194 ARG A C 1
ATOM 1544 O O . ARG A 1 194 ? 15.594 4.353 -19.551 1.00 77.38 194 ARG A O 1
ATOM 1551 N N . SER A 1 195 ? 17.054 4.369 -21.252 1.00 76.88 195 SER A N 1
ATOM 1552 C CA . SER A 1 195 ? 16.401 5.463 -21.977 1.00 76.88 195 SER A CA 1
ATOM 1553 C C . SER A 1 195 ? 14.927 5.180 -22.287 1.00 76.88 195 SER A C 1
ATOM 1555 O O . SER A 1 195 ? 14.119 6.104 -22.333 1.00 76.88 195 SER A O 1
ATOM 1557 N N . ILE A 1 196 ? 14.574 3.909 -22.508 1.00 79.94 196 ILE A N 1
ATOM 1558 C CA . ILE A 1 196 ? 13.200 3.459 -22.729 1.00 79.94 196 ILE A CA 1
ATOM 1559 C C . ILE A 1 196 ? 12.967 2.200 -21.877 1.00 79.94 196 ILE A C 1
ATOM 1561 O O . ILE A 1 196 ? 13.576 1.160 -22.161 1.00 79.94 196 ILE A O 1
ATOM 1565 N N . PRO A 1 197 ? 12.105 2.262 -20.842 1.00 84.19 197 PRO A N 1
ATOM 1566 C CA . PRO A 1 197 ? 11.705 1.082 -20.086 1.00 84.19 197 PRO A CA 1
ATOM 1567 C C . PRO A 1 197 ? 11.053 0.046 -21.002 1.00 84.19 197 PRO A C 1
ATOM 1569 O O . PRO A 1 197 ? 10.325 0.387 -21.939 1.00 84.19 197 PRO A O 1
ATOM 1572 N N . ARG A 1 198 ? 11.261 -1.242 -20.718 1.00 87.75 198 ARG A N 1
ATOM 1573 C CA . ARG A 1 198 ? 10.490 -2.291 -21.385 1.00 87.75 198 ARG A CA 1
ATOM 1574 C C . ARG A 1 198 ? 9.097 -2.314 -20.751 1.00 87.75 198 ARG A C 1
ATOM 1576 O O . ARG A 1 198 ? 9.001 -2.618 -19.563 1.00 87.75 198 ARG A O 1
ATOM 1583 N N . PRO A 1 199 ? 8.020 -2.060 -21.514 1.00 87.12 199 PRO A N 1
ATOM 1584 C CA . PRO A 1 199 ? 6.685 -2.012 -20.942 1.00 87.12 199 PRO A CA 1
ATOM 1585 C C . PRO A 1 199 ? 6.300 -3.384 -20.386 1.00 87.12 199 PRO A C 1
ATOM 1587 O O . PRO A 1 199 ? 6.457 -4.418 -21.050 1.00 87.12 199 PRO A O 1
ATOM 1590 N N . LEU A 1 200 ? 5.785 -3.386 -19.160 1.00 93.00 200 LEU A N 1
ATOM 1591 C CA . LEU A 1 200 ? 5.168 -4.552 -18.545 1.00 93.00 200 LEU A CA 1
ATOM 1592 C C . LEU A 1 200 ? 3.652 -4.392 -18.634 1.00 93.00 200 LEU A C 1
ATOM 1594 O O . LEU A 1 200 ? 3.092 -3.370 -18.244 1.00 93.00 200 LEU A O 1
ATOM 1598 N N . ALA A 1 201 ? 2.986 -5.418 -19.162 1.00 94.94 201 ALA A N 1
ATOM 1599 C CA . ALA A 1 201 ? 1.531 -5.476 -19.150 1.00 94.94 201 ALA A CA 1
ATOM 1600 C C . ALA A 1 201 ? 1.010 -5.511 -17.705 1.00 94.94 201 ALA A C 1
ATOM 1602 O O . ALA A 1 201 ? 1.642 -6.131 -16.846 1.00 94.94 201 ALA A O 1
ATOM 1603 N N . LEU A 1 202 ? -0.168 -4.927 -17.470 1.00 94.81 202 LEU A N 1
ATOM 1604 C CA . LEU A 1 202 ? -0.785 -4.830 -16.143 1.00 94.81 202 LEU A CA 1
ATOM 1605 C C . LEU A 1 202 ? -0.838 -6.179 -15.410 1.00 94.81 202 LEU A C 1
ATOM 1607 O O . LEU A 1 202 ? -0.449 -6.259 -14.250 1.00 94.81 202 LEU A O 1
ATOM 1611 N N . ASP A 1 203 ? -1.237 -7.256 -16.090 1.00 95.38 203 ASP A N 1
ATOM 1612 C CA . ASP A 1 203 ? -1.316 -8.595 -15.485 1.00 95.38 203 ASP A CA 1
ATOM 1613 C C . ASP A 1 203 ? 0.049 -9.102 -15.001 1.00 95.38 203 ASP A C 1
ATOM 1615 O O . ASP A 1 203 ? 0.155 -9.778 -13.978 1.00 95.38 203 ASP A O 1
ATOM 1619 N N . ARG A 1 204 ? 1.125 -8.744 -15.711 1.00 94.94 204 ARG A N 1
ATOM 1620 C CA . ARG A 1 204 ? 2.489 -9.097 -15.315 1.00 94.94 204 ARG A CA 1
ATOM 1621 C C . ARG A 1 204 ? 2.963 -8.249 -14.138 1.00 94.94 204 ARG A C 1
ATOM 1623 O O . ARG A 1 204 ? 3.634 -8.786 -13.260 1.00 94.94 204 ARG A O 1
ATOM 1630 N N . THR A 1 205 ? 2.610 -6.966 -14.107 1.00 96.25 205 THR A N 1
ATOM 1631 C CA . THR A 1 205 ? 2.874 -6.079 -12.965 1.00 96.25 205 THR A CA 1
ATOM 1632 C C . THR A 1 205 ? 2.148 -6.578 -11.716 1.00 96.25 205 THR A C 1
ATOM 1634 O O . THR A 1 205 ? 2.790 -6.745 -10.682 1.00 96.25 205 THR A O 1
ATOM 1637 N N . ARG A 1 206 ? 0.858 -6.927 -11.828 1.00 94.31 206 ARG A N 1
ATOM 1638 C CA . ARG A 1 206 ? 0.073 -7.547 -10.748 1.00 94.31 206 ARG A CA 1
ATOM 1639 C C . ARG A 1 206 ? 0.702 -8.847 -10.266 1.00 94.31 206 ARG A C 1
ATOM 1641 O O . ARG A 1 206 ? 0.958 -8.987 -9.081 1.00 94.31 206 ARG A O 1
ATOM 1648 N N . SER A 1 207 ? 1.048 -9.753 -11.179 1.00 96.00 207 SER A N 1
ATOM 1649 C CA . SER A 1 207 ? 1.675 -11.027 -10.812 1.00 96.00 207 SER A CA 1
ATOM 1650 C C . SER A 1 207 ? 3.011 -10.844 -10.083 1.00 96.00 207 SER A C 1
ATOM 1652 O O . SER A 1 207 ? 3.330 -11.611 -9.173 1.00 96.00 207 SER A O 1
ATOM 1654 N N . LEU A 1 208 ? 3.818 -9.850 -10.471 1.00 96.12 208 LEU A N 1
ATOM 1655 C CA . LEU A 1 208 ? 5.083 -9.568 -9.793 1.00 96.12 208 LEU A CA 1
ATOM 1656 C C . LEU A 1 208 ? 4.858 -8.927 -8.416 1.00 96.12 208 LEU A C 1
ATOM 1658 O O . LEU A 1 208 ? 5.545 -9.295 -7.467 1.00 96.12 208 LEU A O 1
ATOM 1662 N N . MET A 1 209 ? 3.871 -8.036 -8.297 1.00 95.62 209 MET A N 1
ATOM 1663 C CA . MET A 1 209 ? 3.417 -7.488 -7.017 1.00 95.62 209 MET A CA 1
ATOM 1664 C C . MET A 1 209 ? 2.910 -8.588 -6.081 1.00 95.62 209 MET A C 1
ATOM 1666 O O . MET A 1 209 ? 3.333 -8.626 -4.937 1.00 95.62 209 MET A O 1
ATOM 1670 N N . GLU A 1 210 ? 2.069 -9.511 -6.549 1.00 94.06 210 GLU A N 1
ATOM 1671 C CA . GLU A 1 210 ? 1.566 -10.640 -5.752 1.00 94.06 210 GLU A CA 1
ATOM 1672 C C . GLU A 1 210 ? 2.714 -11.507 -5.217 1.00 94.06 210 GLU A C 1
ATOM 1674 O O . GLU A 1 210 ? 2.745 -11.849 -4.037 1.00 94.06 210 GLU A O 1
ATOM 1679 N N . GLN A 1 211 ? 3.702 -11.815 -6.064 1.00 95.50 211 GLN A N 1
ATOM 1680 C CA . GLN A 1 211 ? 4.905 -12.544 -5.649 1.00 95.50 211 GLN A CA 1
ATOM 1681 C C . GLN A 1 211 ? 5.728 -11.760 -4.622 1.00 95.50 211 GLN A C 1
ATOM 1683 O O . GLN A 1 211 ? 6.265 -12.354 -3.689 1.00 95.50 211 GLN A O 1
ATOM 1688 N N . PHE A 1 212 ? 5.821 -10.438 -4.773 1.00 95.62 212 PHE A N 1
ATOM 1689 C CA . PHE A 1 212 ? 6.501 -9.583 -3.807 1.00 95.62 212 PHE A CA 1
ATOM 1690 C C . PHE A 1 212 ? 5.746 -9.515 -2.470 1.00 95.62 212 PHE A C 1
ATOM 1692 O O . PHE A 1 212 ? 6.357 -9.656 -1.417 1.00 95.62 212 PHE A O 1
ATOM 1699 N N . CYS A 1 213 ? 4.420 -9.397 -2.492 1.00 93.56 213 CYS A N 1
ATOM 1700 C CA . CYS A 1 213 ? 3.570 -9.480 -1.308 1.00 93.56 213 CYS A CA 1
ATOM 1701 C C . CYS A 1 213 ? 3.732 -10.824 -0.584 1.00 93.56 213 CYS A C 1
ATOM 1703 O O . CYS A 1 213 ? 3.932 -10.846 0.629 1.00 93.56 213 CYS A O 1
ATOM 1705 N N . ALA A 1 214 ? 3.735 -11.938 -1.321 1.00 92.19 214 ALA A N 1
ATOM 1706 C CA . ALA A 1 214 ? 4.004 -13.258 -0.758 1.00 92.19 214 ALA A CA 1
ATOM 1707 C C . ALA A 1 214 ? 5.413 -13.345 -0.149 1.00 92.19 214 ALA A C 1
ATOM 1709 O O . ALA A 1 214 ? 5.587 -13.913 0.927 1.00 92.19 214 ALA A O 1
ATOM 1710 N N . TYR A 1 215 ? 6.414 -12.741 -0.798 1.00 91.81 215 TYR A N 1
ATOM 1711 C CA . TYR A 1 215 ? 7.766 -12.646 -0.253 1.00 91.81 215 TYR A CA 1
ATOM 1712 C C . TYR A 1 215 ? 7.786 -11.870 1.069 1.00 91.81 215 TYR A C 1
ATOM 1714 O O . TYR A 1 215 ? 8.389 -12.341 2.026 1.00 91.81 215 TYR A O 1
ATOM 1722 N N . ILE A 1 216 ? 7.095 -10.730 1.159 1.00 89.69 216 ILE A N 1
ATOM 1723 C CA . ILE A 1 216 ? 6.994 -9.938 2.392 1.00 89.69 216 ILE A CA 1
ATOM 1724 C C . ILE A 1 216 ? 6.427 -10.781 3.545 1.00 89.69 216 ILE A C 1
ATOM 1726 O O . ILE A 1 216 ? 7.049 -10.844 4.606 1.00 89.69 216 ILE A O 1
ATOM 1730 N N . VAL A 1 217 ? 5.296 -11.459 3.322 1.00 87.69 217 VAL A N 1
ATOM 1731 C CA . VAL A 1 217 ? 4.639 -12.305 4.335 1.00 87.69 217 VAL A CA 1
ATOM 1732 C C . VAL A 1 217 ? 5.530 -13.484 4.730 1.00 87.69 217 VAL A C 1
ATOM 1734 O O . VAL A 1 217 ? 5.722 -13.749 5.913 1.00 87.69 217 VAL A O 1
ATOM 1737 N N . HIS A 1 218 ? 6.171 -14.143 3.761 1.00 86.75 218 HIS A N 1
ATOM 1738 C CA . HIS A 1 218 ? 7.115 -15.225 4.039 1.00 86.75 218 HIS A CA 1
ATOM 1739 C C . HIS A 1 218 ? 8.291 -14.754 4.910 1.00 86.75 218 HIS A C 1
ATOM 1741 O O . HIS A 1 218 ? 8.759 -15.481 5.786 1.00 86.75 218 HIS A O 1
ATOM 1747 N N . GLN A 1 219 ? 8.789 -13.532 4.700 1.00 83.56 219 GLN A N 1
ATOM 1748 C CA . GLN A 1 219 ? 9.853 -12.986 5.542 1.00 83.56 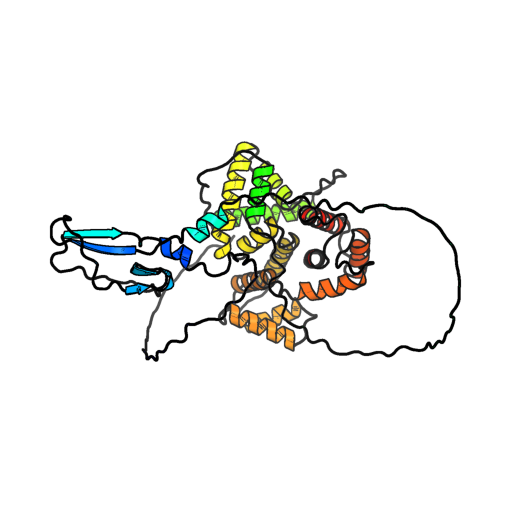219 GLN A CA 1
ATOM 1749 C C . GLN A 1 219 ? 9.376 -12.778 6.992 1.00 83.56 219 GLN A C 1
ATOM 1751 O O . GLN A 1 219 ? 10.172 -12.912 7.922 1.00 83.56 219 GLN A O 1
ATOM 1756 N N . ASP A 1 220 ? 8.094 -12.456 7.211 1.00 79.38 220 ASP A N 1
ATOM 1757 C CA . ASP A 1 220 ? 7.528 -12.263 8.557 1.00 79.38 220 ASP A CA 1
ATOM 1758 C C . ASP A 1 220 ? 7.513 -13.567 9.367 1.00 79.38 220 ASP A C 1
ATOM 1760 O O . ASP A 1 220 ? 7.715 -13.538 10.584 1.00 79.38 220 ASP A O 1
ATOM 1764 N N . GLU A 1 221 ? 7.342 -14.707 8.695 1.00 76.88 221 GLU A N 1
ATOM 1765 C CA . GLU A 1 221 ? 7.275 -16.026 9.327 1.00 76.88 221 GLU A CA 1
ATOM 1766 C C . GLU A 1 221 ? 8.649 -16.690 9.512 1.00 76.88 221 GLU A C 1
ATOM 1768 O O . GLU A 1 221 ? 8.913 -17.239 10.583 1.00 76.88 221 GLU A O 1
ATOM 1773 N N . TYR A 1 222 ? 9.530 -16.625 8.504 1.00 73.38 222 TYR A N 1
ATOM 1774 C CA . TYR A 1 222 ? 10.680 -17.541 8.391 1.00 73.38 222 TYR A CA 1
ATOM 1775 C C . TYR A 1 222 ? 12.073 -16.916 8.553 1.00 73.38 222 TYR A C 1
ATOM 1777 O O . TYR A 1 222 ? 13.063 -17.643 8.497 1.00 73.38 222 TYR A O 1
ATOM 1785 N N . VAL A 1 223 ? 12.218 -15.598 8.736 1.00 68.19 223 VAL A N 1
ATOM 1786 C CA . VAL A 1 223 ? 13.557 -14.979 8.878 1.00 68.19 223 VAL A CA 1
ATOM 1787 C C . VAL A 1 223 ? 14.135 -15.265 10.256 1.00 68.19 223 VAL A C 1
ATOM 1789 O O . VAL A 1 223 ? 14.049 -14.418 11.134 1.00 68.19 223 VAL A O 1
ATOM 1792 N N . GLU A 1 224 ? 14.706 -16.453 10.460 1.00 51.06 224 GLU A N 1
ATOM 1793 C CA . GLU A 1 224 ? 15.408 -16.894 11.672 1.00 51.06 224 GLU A CA 1
ATOM 1794 C C . GLU A 1 224 ? 16.899 -16.527 11.653 1.00 51.06 224 GLU A C 1
ATOM 1796 O O . GLU A 1 224 ? 17.646 -16.996 10.801 1.00 51.06 224 GLU A O 1
ATOM 1801 N N . GLY A 1 225 ? 17.346 -15.696 12.606 1.00 47.81 225 GLY A N 1
ATOM 1802 C CA . GLY A 1 225 ? 18.773 -15.453 12.846 1.00 47.81 225 GLY A CA 1
ATOM 1803 C C . GLY A 1 225 ? 19.104 -14.109 13.503 1.00 47.81 225 GLY A C 1
ATOM 1804 O O . GLY A 1 225 ? 18.443 -13.102 13.258 1.00 47.81 225 GLY A O 1
ATOM 1805 N N . ASP A 1 226 ? 20.182 -14.099 14.293 1.00 43.88 226 ASP A N 1
ATOM 1806 C CA . ASP A 1 226 ? 20.781 -12.939 14.985 1.00 43.88 226 ASP A CA 1
ATOM 1807 C C . ASP A 1 226 ? 21.394 -11.880 14.043 1.00 43.88 226 ASP A C 1
ATOM 1809 O O . ASP A 1 226 ? 21.927 -10.866 14.491 1.00 43.88 226 ASP A O 1
ATOM 1813 N N . GLN A 1 227 ? 21.305 -12.064 12.724 1.00 47.06 227 GLN A N 1
ATOM 1814 C CA . GLN A 1 227 ? 21.684 -11.050 11.740 1.00 47.06 227 GLN A CA 1
ATOM 1815 C C . GLN A 1 227 ? 20.450 -10.233 11.353 1.00 47.06 227 GLN A C 1
ATOM 1817 O O . GLN A 1 227 ? 19.911 -10.358 10.253 1.00 47.06 227 GLN A O 1
ATOM 1822 N N . GLN A 1 228 ? 19.999 -9.397 12.291 1.00 53.72 228 GLN A N 1
ATOM 1823 C CA . GLN A 1 228 ? 18.930 -8.409 12.116 1.00 53.72 228 GLN A CA 1
ATOM 1824 C C . GLN A 1 228 ? 19.352 -7.326 11.112 1.00 53.72 228 GLN A C 1
ATOM 1826 O O . GLN A 1 228 ? 19.577 -6.172 11.465 1.00 53.72 228 GLN A O 1
ATOM 1831 N N . THR A 1 229 ? 19.476 -7.678 9.835 1.00 59.41 229 THR A N 1
ATOM 1832 C CA . THR A 1 229 ? 19.558 -6.651 8.799 1.00 59.41 229 THR A CA 1
ATOM 1833 C C . THR A 1 229 ? 18.144 -6.121 8.618 1.00 59.41 229 THR A C 1
ATOM 1835 O O . THR A 1 229 ? 17.309 -6.742 7.967 1.00 59.41 229 THR A O 1
ATOM 1838 N N . ILE A 1 230 ? 17.841 -5.008 9.282 1.00 64.06 230 ILE A N 1
ATOM 1839 C CA . ILE A 1 230 ? 16.549 -4.338 9.161 1.00 64.06 230 ILE A CA 1
ATOM 1840 C C . ILE A 1 230 ? 16.489 -3.741 7.758 1.00 64.06 230 ILE A C 1
ATOM 1842 O O . ILE A 1 230 ? 17.257 -2.840 7.398 1.00 64.06 230 ILE A O 1
ATOM 1846 N N . PHE A 1 231 ? 15.598 -4.280 6.938 1.00 74.62 231 PHE A N 1
ATOM 1847 C CA . PHE A 1 231 ? 15.390 -3.840 5.569 1.00 74.62 231 PHE A CA 1
ATOM 1848 C C . PHE A 1 231 ? 14.224 -2.860 5.521 1.00 74.62 231 PHE A C 1
ATOM 1850 O O . PHE A 1 231 ? 13.186 -3.104 6.124 1.00 74.62 231 PHE A O 1
ATOM 1857 N N . SER A 1 232 ? 14.399 -1.760 4.789 1.00 86.62 232 SER A N 1
ATOM 1858 C CA . SER A 1 232 ? 13.257 -0.957 4.353 1.00 86.62 232 SER A CA 1
ATOM 1859 C C . SER A 1 232 ? 12.450 -1.749 3.322 1.00 86.62 232 SER A C 1
ATOM 1861 O O . SER A 1 232 ? 12.965 -2.696 2.717 1.00 86.62 232 SER A O 1
ATOM 1863 N N . ILE A 1 233 ? 11.218 -1.329 3.039 1.00 90.31 233 ILE A N 1
ATOM 1864 C CA . ILE A 1 233 ? 10.405 -1.978 2.003 1.00 90.31 233 ILE A CA 1
ATOM 1865 C C . ILE A 1 233 ? 11.081 -1.968 0.619 1.00 90.31 233 ILE A C 1
ATOM 1867 O O . ILE A 1 233 ? 10.974 -2.935 -0.137 1.00 90.31 233 ILE A O 1
ATOM 1871 N N . LEU A 1 234 ? 11.846 -0.917 0.303 1.00 91.44 234 LEU A N 1
ATOM 1872 C CA . LEU A 1 234 ? 12.653 -0.856 -0.917 1.00 91.44 234 LEU A CA 1
ATOM 1873 C C . LEU A 1 234 ? 13.793 -1.873 -0.870 1.00 91.44 234 LEU A C 1
ATOM 1875 O O . LEU A 1 234 ? 13.969 -2.624 -1.824 1.00 91.44 234 LEU A O 1
ATOM 1879 N N . ASP A 1 235 ? 14.520 -1.983 0.245 1.00 90.38 235 ASP A N 1
ATOM 1880 C CA . ASP A 1 235 ? 15.556 -3.013 0.387 1.00 90.38 235 ASP A CA 1
ATOM 1881 C C . ASP A 1 235 ? 14.977 -4.428 0.217 1.00 90.38 235 ASP A C 1
ATOM 1883 O O . ASP A 1 235 ? 15.588 -5.277 -0.433 1.00 90.38 235 ASP A O 1
ATOM 1887 N N . MET A 1 236 ? 13.772 -4.675 0.743 1.00 90.75 236 MET A N 1
ATOM 1888 C CA . MET A 1 236 ? 13.061 -5.937 0.539 1.00 90.75 236 MET A CA 1
ATOM 1889 C C . MET A 1 236 ? 12.742 -6.184 -0.938 1.00 90.75 236 MET A C 1
ATOM 1891 O O . MET A 1 236 ? 12.910 -7.312 -1.405 1.00 90.75 236 MET A O 1
ATOM 1895 N N . LEU A 1 237 ? 12.332 -5.152 -1.685 1.00 94.56 237 LEU A N 1
ATOM 1896 C CA . LEU A 1 237 ? 12.097 -5.247 -3.127 1.00 94.56 237 LEU A CA 1
ATOM 1897 C C . LEU A 1 237 ? 13.378 -5.621 -3.882 1.00 94.56 237 LEU A C 1
ATOM 1899 O O . LEU A 1 237 ? 13.357 -6.541 -4.702 1.00 94.56 237 LEU A O 1
ATOM 1903 N N . TYR A 1 238 ? 14.505 -4.964 -3.596 1.00 93.88 238 TYR A N 1
ATOM 1904 C CA . TYR A 1 238 ? 15.778 -5.302 -4.241 1.00 93.88 238 TYR A CA 1
ATOM 1905 C C . TYR A 1 238 ? 16.257 -6.703 -3.864 1.00 93.88 238 TYR A C 1
ATOM 1907 O O . TYR A 1 238 ? 16.724 -7.429 -4.737 1.00 93.88 238 TYR A O 1
ATOM 1915 N N . ASN A 1 239 ? 16.088 -7.132 -2.612 1.00 92.00 239 ASN A N 1
ATOM 1916 C CA . ASN A 1 239 ? 16.425 -8.493 -2.191 1.00 92.00 239 ASN A CA 1
ATOM 1917 C C . A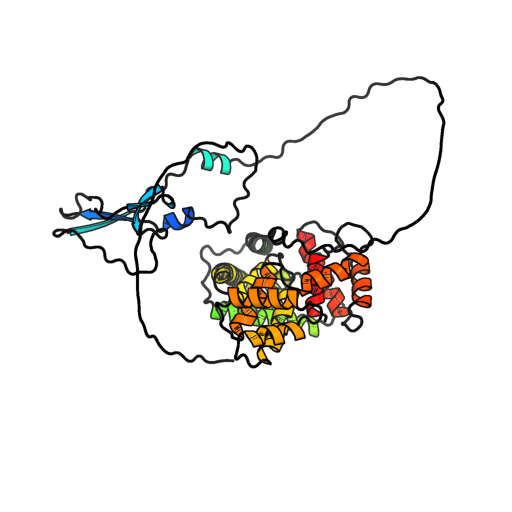SN A 1 239 ? 15.563 -9.545 -2.904 1.00 92.00 239 ASN A C 1
ATOM 1919 O O . ASN A 1 239 ? 16.094 -10.540 -3.402 1.00 92.00 239 ASN A O 1
ATOM 1923 N N . PHE A 1 240 ? 14.257 -9.298 -3.030 1.00 94.44 240 PHE A N 1
ATOM 1924 C CA . PHE A 1 240 ? 13.348 -10.136 -3.810 1.00 94.44 240 PHE A CA 1
ATOM 1925 C C . PHE A 1 240 ? 13.801 -10.245 -5.274 1.00 94.44 240 PHE A C 1
ATOM 1927 O O . PHE A 1 240 ? 13.901 -11.340 -5.832 1.00 94.44 240 PHE A O 1
ATOM 1934 N N . MET A 1 241 ? 14.138 -9.114 -5.895 1.00 95.50 241 MET A N 1
ATOM 1935 C CA . MET A 1 241 ? 14.578 -9.075 -7.289 1.00 95.50 241 MET A CA 1
ATOM 1936 C C . MET A 1 241 ? 15.947 -9.741 -7.467 1.00 95.50 241 MET A C 1
ATOM 1938 O O . MET A 1 241 ? 16.148 -10.472 -8.437 1.00 95.50 241 MET A O 1
ATOM 1942 N N . ARG A 1 242 ? 16.869 -9.565 -6.516 1.00 93.44 242 ARG A N 1
ATOM 1943 C CA . ARG A 1 242 ? 18.180 -10.223 -6.504 1.00 93.44 242 ARG A CA 1
ATOM 1944 C C . ARG A 1 242 ? 18.029 -11.739 -6.446 1.00 93.44 242 ARG A C 1
ATOM 1946 O O . ARG A 1 242 ? 18.613 -12.432 -7.275 1.00 93.44 242 ARG A O 1
ATOM 1953 N N . GLY A 1 243 ? 17.199 -12.241 -5.530 1.00 90.56 243 GLY A N 1
ATOM 1954 C CA . GLY A 1 243 ? 16.898 -13.670 -5.420 1.00 90.56 243 GLY A CA 1
ATOM 1955 C C . GLY A 1 243 ? 16.242 -14.241 -6.680 1.00 90.56 243 GLY A C 1
ATOM 1956 O O . GLY A 1 243 ? 16.490 -15.388 -7.041 1.00 90.56 243 GLY A O 1
ATOM 1957 N N . ARG A 1 244 ? 15.448 -13.433 -7.392 1.00 93.69 244 ARG A N 1
ATOM 1958 C CA . ARG A 1 244 ? 14.773 -13.839 -8.630 1.00 93.69 244 ARG A CA 1
ATOM 1959 C C . ARG A 1 244 ? 15.691 -13.894 -9.852 1.00 93.69 244 ARG A C 1
ATOM 1961 O O . ARG A 1 244 ? 15.588 -14.833 -10.637 1.00 93.69 244 ARG A O 1
ATOM 1968 N N . TYR A 1 245 ? 16.498 -12.858 -10.077 1.00 92.75 245 TYR A N 1
ATOM 1969 C CA . TYR A 1 245 ? 17.257 -12.702 -11.325 1.00 92.75 245 TYR A CA 1
ATOM 1970 C C . TYR A 1 245 ? 18.688 -13.228 -11.238 1.00 92.75 245 TYR A C 1
ATOM 1972 O O . TYR A 1 245 ? 19.249 -13.552 -12.283 1.00 92.75 245 TYR A O 1
ATOM 1980 N N . LEU A 1 246 ? 19.256 -13.342 -10.028 1.00 91.44 246 LEU A N 1
ATOM 1981 C CA . LEU A 1 246 ? 20.609 -13.832 -9.703 1.00 91.44 246 LEU A CA 1
ATOM 1982 C C . LEU A 1 246 ? 21.775 -13.016 -10.294 1.00 91.44 246 LEU A C 1
ATOM 1984 O O . LEU A 1 246 ? 22.837 -12.938 -9.685 1.00 91.44 246 LEU A O 1
ATOM 1988 N N . VAL A 1 247 ? 21.579 -12.387 -11.451 1.00 93.62 247 VAL A N 1
ATOM 1989 C CA . VAL A 1 247 ? 22.516 -11.490 -12.125 1.00 93.62 247 VAL A CA 1
ATOM 1990 C C . VAL A 1 247 ? 22.144 -10.049 -11.797 1.00 93.62 247 VAL A C 1
ATOM 1992 O O . VAL A 1 247 ? 21.033 -9.606 -12.097 1.00 93.62 247 VAL A O 1
ATOM 1995 N N . GLU A 1 248 ? 23.082 -9.316 -11.200 1.00 91.75 248 GLU A N 1
ATOM 1996 C CA . GLU A 1 248 ? 22.861 -7.965 -10.672 1.00 91.75 248 GLU A CA 1
ATOM 1997 C C . GLU A 1 248 ? 22.450 -6.956 -11.753 1.00 91.75 248 GLU A C 1
ATOM 1999 O O . GLU A 1 248 ? 21.460 -6.244 -11.589 1.00 91.75 248 GLU A O 1
ATOM 2004 N N . ASP A 1 249 ? 23.112 -6.978 -12.909 1.00 92.06 249 ASP A N 1
ATOM 2005 C CA . ASP A 1 249 ? 22.775 -6.083 -14.018 1.00 92.06 249 ASP A CA 1
ATOM 2006 C C . ASP A 1 249 ? 21.342 -6.302 -14.522 1.00 92.06 249 ASP A C 1
ATOM 2008 O O . ASP A 1 249 ? 20.567 -5.367 -14.728 1.00 92.06 249 ASP A O 1
ATOM 2012 N N . VAL A 1 250 ? 20.952 -7.570 -14.688 1.00 92.12 250 VAL A N 1
ATOM 2013 C CA . VAL A 1 250 ? 19.602 -7.939 -15.135 1.00 92.12 250 VAL A CA 1
ATOM 2014 C C . VAL A 1 250 ? 18.568 -7.564 -14.079 1.00 92.12 250 VAL A C 1
ATOM 2016 O O . VAL A 1 250 ? 17.491 -7.083 -14.430 1.00 92.12 250 VAL A O 1
ATOM 2019 N N . MET A 1 251 ? 18.898 -7.753 -12.799 1.00 94.94 251 MET A N 1
ATOM 2020 C CA . MET A 1 251 ? 18.058 -7.352 -11.677 1.00 94.94 251 MET A CA 1
ATOM 2021 C C . MET A 1 251 ? 17.771 -5.851 -11.722 1.00 94.94 251 MET A C 1
ATOM 2023 O O . MET A 1 251 ? 16.601 -5.482 -11.694 1.00 94.94 251 MET A O 1
ATOM 2027 N N . PHE A 1 252 ? 18.789 -4.990 -11.822 1.00 94.81 252 PHE A N 1
ATOM 2028 C CA . PHE A 1 252 ? 18.582 -3.538 -11.848 1.00 94.81 252 PHE A CA 1
ATOM 2029 C C . P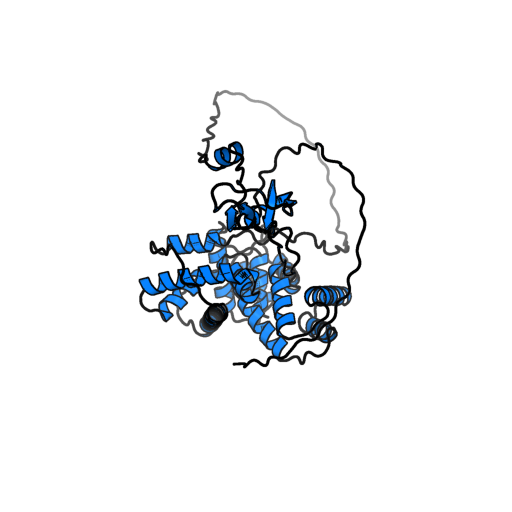HE A 1 252 ? 17.740 -3.099 -13.048 1.00 94.81 252 PHE A C 1
ATOM 2031 O O . PHE A 1 252 ? 16.766 -2.366 -12.881 1.00 94.81 252 PHE A O 1
ATOM 2038 N N . LEU A 1 253 ? 18.011 -3.639 -14.238 1.00 93.69 253 LEU A N 1
ATOM 2039 C CA . LEU A 1 253 ? 17.191 -3.360 -15.419 1.00 93.69 253 LEU A CA 1
ATOM 2040 C C . LEU A 1 253 ? 15.733 -3.823 -15.252 1.00 93.69 253 LEU A C 1
ATOM 2042 O O . LEU A 1 253 ? 14.810 -3.142 -15.695 1.00 93.69 253 LEU A O 1
ATOM 2046 N N . ALA A 1 254 ? 15.513 -4.970 -14.609 1.00 94.19 254 ALA A N 1
ATOM 2047 C CA . ALA A 1 254 ? 14.173 -5.474 -14.329 1.00 94.19 254 ALA A CA 1
ATOM 2048 C C . ALA A 1 254 ? 13.453 -4.663 -13.242 1.00 94.19 254 ALA A C 1
ATOM 2050 O O . ALA A 1 254 ? 12.239 -4.484 -13.331 1.00 94.19 254 ALA A O 1
ATOM 2051 N N . VAL A 1 255 ? 14.177 -4.164 -12.234 1.00 95.19 255 VAL A N 1
ATOM 2052 C CA . VAL A 1 255 ? 13.643 -3.230 -11.232 1.00 95.19 255 VAL A CA 1
ATOM 2053 C C . VAL A 1 255 ? 13.200 -1.947 -11.916 1.00 95.19 255 VAL A C 1
ATOM 2055 O O . VAL A 1 255 ? 12.067 -1.529 -11.712 1.00 95.19 255 VAL A O 1
ATOM 2058 N N . HIS A 1 256 ? 14.030 -1.374 -12.787 1.00 94.56 256 HIS A N 1
ATOM 2059 C CA . HIS A 1 256 ? 13.674 -0.182 -13.550 1.00 94.56 256 HIS A CA 1
ATOM 2060 C C . HIS A 1 256 ? 12.376 -0.373 -14.355 1.00 94.56 256 HIS A C 1
ATOM 2062 O O . HIS A 1 256 ? 11.466 0.457 -14.290 1.00 94.56 256 HIS A O 1
ATOM 2068 N N . ASP A 1 257 ? 12.252 -1.489 -15.083 1.00 94.19 257 ASP A N 1
ATOM 2069 C CA . ASP A 1 257 ? 11.034 -1.820 -15.833 1.00 94.19 257 ASP A CA 1
ATOM 2070 C C . ASP A 1 257 ? 9.817 -1.988 -14.899 1.00 94.19 257 ASP A C 1
ATOM 2072 O O . ASP A 1 257 ? 8.716 -1.526 -15.208 1.00 94.19 257 ASP A O 1
ATOM 2076 N N . PHE A 1 258 ? 10.005 -2.617 -13.733 1.00 95.75 258 PHE A N 1
ATOM 2077 C CA . PHE A 1 258 ? 8.935 -2.822 -12.759 1.00 95.75 258 PHE A CA 1
ATOM 2078 C C . PHE A 1 258 ? 8.454 -1.513 -12.130 1.00 95.75 258 PHE A C 1
ATOM 2080 O O . PHE A 1 258 ? 7.253 -1.246 -12.158 1.00 95.75 258 PHE A O 1
ATOM 2087 N N . LEU A 1 259 ? 9.367 -0.670 -11.645 1.00 95.19 259 LEU A N 1
ATOM 2088 C CA . LEU A 1 259 ? 9.047 0.642 -11.078 1.00 95.19 259 LEU A CA 1
ATOM 2089 C C . LEU A 1 259 ? 8.343 1.540 -12.102 1.00 95.19 259 LEU A C 1
ATOM 2091 O O . LEU A 1 259 ? 7.325 2.152 -11.785 1.00 95.19 259 LEU A O 1
ATOM 2095 N N . SER A 1 260 ? 8.812 1.536 -13.355 1.00 94.19 260 SER A N 1
ATOM 2096 C CA . SER A 1 260 ? 8.145 2.244 -14.456 1.00 94.19 260 SER A CA 1
ATOM 2097 C C . SER A 1 260 ? 6.702 1.767 -14.640 1.00 94.19 260 SER A C 1
ATOM 2099 O O . SER A 1 260 ? 5.792 2.583 -14.773 1.00 94.19 260 SER A O 1
ATOM 2101 N N . SER A 1 261 ? 6.475 0.449 -14.588 1.00 95.00 261 SER A N 1
ATOM 2102 C CA . SER A 1 261 ? 5.133 -0.124 -14.735 1.00 95.00 261 SER A CA 1
ATOM 2103 C C . SER A 1 261 ? 4.202 0.188 -13.560 1.00 95.00 261 SER A C 1
ATOM 2105 O O . SER A 1 261 ? 3.003 0.346 -13.765 1.00 95.00 261 SER A O 1
ATOM 2107 N N . ILE A 1 262 ? 4.731 0.312 -12.336 1.00 95.12 262 ILE A N 1
ATOM 2108 C CA . ILE A 1 262 ? 3.938 0.728 -11.170 1.00 95.12 262 ILE A CA 1
ATOM 2109 C C . ILE A 1 262 ? 3.423 2.151 -11.384 1.00 95.12 262 ILE A C 1
ATOM 2111 O O . ILE A 1 262 ? 2.240 2.412 -11.185 1.00 95.12 262 ILE A O 1
ATOM 2115 N N . ILE A 1 263 ? 4.290 3.056 -11.844 1.00 92.88 263 ILE A N 1
ATOM 2116 C CA . ILE A 1 263 ? 3.922 4.450 -12.111 1.00 92.88 263 ILE A CA 1
ATOM 2117 C C . ILE A 1 263 ? 2.870 4.519 -13.222 1.00 92.88 263 ILE A C 1
ATOM 2119 O O . ILE A 1 263 ? 1.841 5.168 -13.038 1.00 92.88 263 ILE A O 1
ATOM 2123 N N . GLU A 1 264 ? 3.085 3.807 -14.332 1.00 93.56 264 GLU A N 1
ATOM 2124 C CA . GLU A 1 264 ? 2.158 3.766 -15.471 1.00 93.56 264 GLU A CA 1
ATOM 2125 C C . GLU A 1 264 ? 0.761 3.256 -15.077 1.00 93.56 264 GLU A C 1
ATOM 2127 O O . GLU A 1 264 ? -0.248 3.858 -15.444 1.00 93.56 264 GLU A O 1
ATOM 2132 N N . HIS A 1 265 ? 0.693 2.171 -14.299 1.00 94.06 265 HIS A N 1
ATOM 2133 C CA . HIS A 1 265 ? -0.569 1.499 -13.972 1.00 94.06 265 HIS A CA 1
ATOM 2134 C C . HIS A 1 265 ? -1.251 2.016 -12.696 1.00 94.06 265 HIS A C 1
ATOM 2136 O O . HIS A 1 265 ? -2.407 1.667 -12.450 1.00 94.06 265 HIS A O 1
ATOM 2142 N N . SER A 1 266 ? -0.593 2.874 -11.909 1.00 91.25 266 SER A N 1
ATOM 2143 C CA . SER A 1 266 ? -1.128 3.425 -10.649 1.00 91.25 266 SER A CA 1
ATOM 2144 C C . SER A 1 266 ? -2.453 4.185 -10.806 1.00 91.25 266 SER A C 1
ATOM 2146 O O . SER A 1 266 ? -3.288 4.168 -9.905 1.00 91.25 266 SER A O 1
ATOM 2148 N N . GLY A 1 267 ? -2.688 4.826 -11.956 1.00 88.38 267 GLY A N 1
ATOM 2149 C CA . GLY A 1 267 ? -3.944 5.533 -12.236 1.00 88.38 267 GLY A CA 1
ATOM 2150 C C . GLY A 1 267 ? -5.122 4.611 -12.573 1.00 88.38 267 GLY A C 1
ATOM 2151 O O . GLY A 1 267 ? -6.271 5.043 -12.530 1.00 88.38 267 GLY A O 1
ATOM 2152 N N . ILE A 1 268 ? -4.845 3.350 -12.913 1.00 90.56 268 ILE A N 1
ATOM 2153 C CA . ILE A 1 268 ? -5.835 2.384 -13.406 1.00 90.56 268 ILE A CA 1
ATOM 2154 C C . ILE A 1 268 ? -6.155 1.344 -12.329 1.00 90.56 268 ILE A C 1
ATOM 2156 O O . ILE A 1 268 ? -7.313 0.973 -12.147 1.00 90.56 268 ILE A O 1
ATOM 2160 N N . ASP A 1 269 ? -5.138 0.868 -11.613 1.00 93.44 269 ASP A N 1
ATOM 2161 C CA . ASP A 1 269 ? -5.256 -0.218 -10.648 1.00 93.44 269 ASP A CA 1
ATOM 2162 C C . ASP A 1 269 ? -4.963 0.257 -9.220 1.00 93.44 269 ASP A C 1
ATOM 2164 O O . ASP A 1 269 ? -3.864 0.721 -8.917 1.00 93.44 269 ASP A O 1
ATOM 2168 N N . LYS A 1 270 ? -5.950 0.112 -8.325 1.00 92.62 270 LYS A N 1
ATOM 2169 C CA . LYS A 1 270 ? -5.848 0.569 -6.932 1.00 92.62 270 LYS A CA 1
ATOM 2170 C C . LYS A 1 270 ? -4.823 -0.209 -6.114 1.00 92.62 270 LYS A C 1
ATOM 2172 O O . LYS A 1 270 ? -4.173 0.382 -5.258 1.00 92.62 270 LYS A O 1
ATOM 2177 N N . THR A 1 271 ? -4.629 -1.495 -6.380 1.00 94.12 271 THR A N 1
ATOM 2178 C CA . THR A 1 271 ? -3.639 -2.307 -5.665 1.00 94.12 271 THR A CA 1
ATOM 2179 C C . THR A 1 271 ? -2.218 -1.918 -6.077 1.00 94.12 271 THR A C 1
ATOM 2181 O O . THR A 1 271 ? -1.349 -1.759 -5.222 1.00 94.12 271 THR A O 1
ATOM 2184 N N . VAL A 1 272 ? -1.992 -1.659 -7.369 1.00 95.50 272 VAL A N 1
ATOM 2185 C CA . VAL A 1 272 ? -0.722 -1.101 -7.863 1.00 95.50 272 VAL A CA 1
ATOM 2186 C C . VAL A 1 272 ? -0.497 0.308 -7.311 1.00 95.50 272 VAL A C 1
ATOM 2188 O O . VAL A 1 272 ? 0.619 0.629 -6.901 1.00 95.50 272 VAL A O 1
ATOM 2191 N N . GLN A 1 273 ? -1.548 1.132 -7.237 1.00 95.06 273 GLN A N 1
ATOM 2192 C CA . GLN A 1 273 ? -1.487 2.453 -6.608 1.00 95.06 273 GLN A CA 1
ATOM 2193 C C . GLN A 1 273 ? -1.019 2.348 -5.149 1.00 95.06 273 GLN A C 1
ATOM 2195 O O . GLN A 1 273 ? -0.073 3.030 -4.757 1.00 95.06 273 GLN A O 1
ATOM 2200 N N . LEU A 1 274 ? -1.635 1.458 -4.365 1.00 95.50 274 LEU A N 1
ATOM 2201 C CA . LEU A 1 274 ? -1.275 1.203 -2.971 1.00 95.50 274 LEU A CA 1
ATOM 2202 C C . LEU A 1 274 ? 0.199 0.810 -2.828 1.00 95.50 274 LEU A C 1
ATOM 2204 O O . LEU A 1 274 ? 0.907 1.406 -2.015 1.00 95.50 274 LEU A O 1
ATOM 2208 N N . LEU A 1 275 ? 0.677 -0.137 -3.644 1.00 95.94 275 LEU A N 1
ATOM 2209 C CA . LEU A 1 275 ? 2.090 -0.524 -3.659 1.00 95.94 275 LEU A CA 1
ATOM 2210 C C . LEU A 1 275 ? 2.992 0.682 -3.938 1.00 95.94 275 LEU A C 1
ATOM 2212 O O . LEU A 1 275 ? 3.988 0.868 -3.245 1.00 95.94 275 LEU A O 1
ATOM 2216 N N . GLY A 1 276 ? 2.639 1.518 -4.915 1.00 94.75 276 GLY A N 1
ATOM 2217 C CA . GLY A 1 276 ? 3.389 2.731 -5.229 1.00 94.75 276 GLY A CA 1
ATOM 2218 C C . GLY A 1 276 ? 3.544 3.659 -4.019 1.00 94.75 276 GLY A C 1
ATOM 2219 O O . GLY A 1 276 ? 4.660 4.062 -3.697 1.00 94.75 276 GLY A O 1
ATOM 2220 N N . HIS A 1 277 ? 2.455 3.944 -3.296 1.00 93.69 277 HIS A N 1
ATOM 2221 C CA . HIS A 1 277 ? 2.509 4.787 -2.092 1.00 93.69 277 HIS A CA 1
ATOM 2222 C C . HIS A 1 277 ? 3.302 4.152 -0.944 1.00 93.69 277 HIS A C 1
ATOM 2224 O O . HIS A 1 277 ? 3.934 4.874 -0.172 1.00 93.69 277 HIS A O 1
ATOM 2230 N N . VAL A 1 278 ? 3.312 2.823 -0.843 1.00 93.81 278 VAL A N 1
ATOM 2231 C CA . VAL A 1 278 ? 4.144 2.100 0.126 1.00 93.81 278 VAL A CA 1
ATOM 2232 C C . VAL A 1 278 ? 5.628 2.202 -0.233 1.00 93.81 278 VAL A C 1
ATOM 2234 O O . VAL A 1 278 ? 6.440 2.539 0.625 1.00 93.81 278 VAL A O 1
ATOM 2237 N N . LEU A 1 279 ? 5.997 1.981 -1.499 1.00 93.44 279 LEU A N 1
ATOM 2238 C CA . LEU A 1 279 ? 7.392 2.057 -1.957 1.00 93.44 279 LEU A CA 1
ATOM 2239 C C . LEU A 1 279 ? 7.977 3.469 -1.837 1.00 93.44 279 LEU A C 1
ATOM 2241 O O . LEU A 1 279 ? 9.153 3.628 -1.525 1.00 93.44 279 LEU A O 1
ATOM 2245 N N . VAL A 1 280 ? 7.153 4.489 -2.068 1.00 91.81 280 VAL A N 1
ATOM 2246 C CA . VAL A 1 280 ? 7.517 5.904 -1.909 1.00 91.81 280 VAL A CA 1
ATOM 2247 C C . VAL A 1 280 ? 7.583 6.325 -0.427 1.00 91.81 280 VAL A C 1
ATOM 2249 O O . VAL A 1 280 ? 8.162 7.357 -0.097 1.00 91.81 280 VAL A O 1
ATOM 2252 N N . GLY A 1 281 ? 7.023 5.526 0.485 1.00 88.06 281 GLY A N 1
ATOM 2253 C CA . GLY A 1 281 ? 7.061 5.774 1.927 1.00 88.06 281 GLY A CA 1
ATOM 2254 C C . GLY A 1 281 ? 5.912 6.625 2.474 1.00 88.06 281 GLY A C 1
ATOM 2255 O O . GLY A 1 281 ? 5.920 6.913 3.669 1.00 88.06 281 GLY A O 1
ATOM 2256 N N . ASN A 1 282 ? 4.916 6.977 1.649 1.00 89.38 282 ASN A N 1
ATOM 2257 C CA . ASN A 1 282 ? 3.683 7.650 2.087 1.00 89.38 282 ASN A CA 1
ATOM 2258 C C . ASN A 1 282 ? 2.830 6.752 2.982 1.00 89.38 282 ASN A C 1
ATOM 2260 O O . ASN A 1 282 ? 2.207 7.223 3.930 1.00 89.38 282 ASN A O 1
ATOM 2264 N N . LEU A 1 283 ? 2.793 5.456 2.669 1.00 90.69 283 LEU A N 1
ATOM 2265 C CA . LEU A 1 283 ? 2.100 4.432 3.443 1.00 90.69 283 LEU A CA 1
ATOM 2266 C C . LEU A 1 283 ? 3.101 3.451 4.043 1.00 90.69 283 LEU A C 1
ATOM 2268 O O . LEU A 1 283 ? 4.199 3.258 3.521 1.00 90.69 283 LEU A O 1
ATOM 2272 N N . ASP A 1 284 ? 2.712 2.833 5.155 1.00 90.19 284 ASP A N 1
ATOM 2273 C CA . ASP A 1 284 ? 3.509 1.766 5.743 1.00 90.19 284 ASP A CA 1
ATOM 2274 C C . ASP A 1 284 ? 3.285 0.444 4.993 1.00 90.19 284 ASP A C 1
ATOM 2276 O O . ASP A 1 284 ? 2.185 0.183 4.498 1.00 90.19 284 ASP A O 1
ATOM 2280 N N . ALA A 1 285 ? 4.303 -0.417 4.923 1.00 89.38 285 ALA A N 1
ATOM 2281 C CA . ALA A 1 285 ? 4.186 -1.721 4.269 1.00 89.38 285 ALA A CA 1
ATOM 2282 C C . ALA A 1 285 ? 3.168 -2.647 4.955 1.00 89.38 285 ALA A C 1
ATOM 2284 O O . ALA A 1 285 ? 2.673 -3.596 4.340 1.00 89.38 285 ALA A O 1
ATOM 2285 N N . SER A 1 286 ? 2.812 -2.366 6.209 1.00 89.88 286 SER A N 1
ATOM 2286 C CA . SER A 1 286 ? 1.724 -3.036 6.923 1.00 89.88 286 SER A CA 1
ATOM 2287 C C . SER A 1 286 ? 0.371 -2.864 6.223 1.00 89.88 286 SER A C 1
ATOM 2289 O O . SER A 1 286 ? -0.445 -3.783 6.262 1.00 89.88 286 SER A O 1
ATOM 2291 N N . CYS A 1 287 ? 0.156 -1.773 5.474 1.00 93.00 287 CYS A N 1
ATOM 2292 C CA . CYS A 1 287 ? -1.069 -1.571 4.694 1.00 93.00 287 CYS A CA 1
ATOM 2293 C C . CYS A 1 287 ? -1.263 -2.640 3.605 1.00 93.00 287 CYS A C 1
ATOM 2295 O O . CYS A 1 287 ? -2.394 -3.046 3.350 1.00 93.00 287 CYS A O 1
ATOM 2297 N N . LEU A 1 288 ? -0.185 -3.134 2.977 1.00 92.94 288 LEU A N 1
ATOM 2298 C CA . LEU A 1 288 ? -0.290 -4.223 1.991 1.00 92.94 288 LEU A CA 1
ATOM 2299 C C . LEU A 1 288 ? -0.808 -5.499 2.649 1.00 92.94 288 LEU A C 1
ATOM 2301 O O . LEU A 1 288 ? -1.679 -6.172 2.109 1.00 92.94 288 LEU A O 1
ATOM 2305 N N . ARG A 1 289 ? -0.283 -5.808 3.834 1.00 89.94 289 ARG A N 1
ATOM 2306 C CA . ARG A 1 289 ? -0.648 -7.003 4.593 1.00 89.94 289 ARG A CA 1
ATOM 2307 C C . ARG A 1 289 ? -2.083 -6.909 5.110 1.00 89.94 289 ARG A C 1
ATOM 2309 O O . ARG A 1 289 ? -2.831 -7.871 4.987 1.00 89.94 289 ARG A O 1
ATOM 2316 N N . TYR A 1 290 ? -2.484 -5.732 5.590 1.00 92.25 290 TYR A N 1
ATOM 2317 C CA . TYR A 1 290 ? -3.866 -5.453 5.974 1.00 92.25 290 TYR A CA 1
ATOM 2318 C C . TYR A 1 290 ? -4.838 -5.675 4.809 1.00 92.25 290 TYR A C 1
ATOM 2320 O O . TYR A 1 290 ? -5.850 -6.345 4.975 1.00 92.25 290 TYR A O 1
ATOM 2328 N N . VAL A 1 291 ? -4.517 -5.187 3.607 1.00 93.69 291 VAL A N 1
ATOM 2329 C CA . VAL A 1 291 ? -5.380 -5.384 2.432 1.00 93.69 291 VAL A CA 1
ATOM 2330 C C . VAL A 1 291 ? -5.480 -6.856 2.025 1.00 93.69 291 VAL A C 1
ATOM 2332 O O . VAL A 1 291 ? -6.558 -7.281 1.618 1.00 93.69 291 VAL A O 1
ATOM 2335 N N . LEU A 1 292 ? -4.410 -7.645 2.170 1.00 92.44 292 LEU A N 1
ATOM 2336 C CA . LEU A 1 292 ? -4.469 -9.097 1.952 1.00 92.44 292 LEU A CA 1
ATOM 2337 C C . LEU A 1 292 ? -5.400 -9.782 2.962 1.00 92.44 292 LEU A C 1
ATOM 2339 O O . LEU A 1 292 ? -6.264 -10.550 2.556 1.00 92.44 292 LEU A O 1
ATOM 2343 N N . LEU A 1 293 ? -5.292 -9.442 4.250 1.00 91.69 293 LEU A N 1
ATOM 2344 C CA . LEU A 1 293 ? -6.185 -9.962 5.292 1.00 91.69 293 LEU A CA 1
ATOM 2345 C C . LEU A 1 293 ? -7.650 -9.577 5.034 1.00 91.69 293 LEU A C 1
ATOM 2347 O O . LEU A 1 293 ? -8.557 -10.399 5.143 1.00 91.69 293 LEU A O 1
ATOM 2351 N N . MET A 1 294 ? -7.891 -8.323 4.651 1.00 93.56 294 MET A N 1
ATOM 2352 C CA . MET A 1 294 ? -9.228 -7.853 4.299 1.00 93.56 294 MET A CA 1
ATOM 2353 C C . MET A 1 294 ? -9.778 -8.569 3.065 1.00 93.56 294 MET A C 1
ATOM 2355 O O . MET A 1 294 ? -10.971 -8.863 3.026 1.00 93.56 294 MET A O 1
ATOM 2359 N N . ALA A 1 295 ? -8.937 -8.877 2.074 1.00 93.62 295 ALA A N 1
ATOM 2360 C CA . ALA A 1 295 ? -9.342 -9.661 0.912 1.00 93.62 295 ALA A CA 1
ATOM 2361 C C . ALA A 1 295 ? -9.821 -11.064 1.316 1.00 93.62 295 ALA A C 1
ATOM 2363 O O . ALA A 1 295 ? -10.863 -11.496 0.825 1.00 93.62 295 ALA A O 1
ATOM 2364 N N . ASP A 1 296 ? -9.148 -11.716 2.271 1.00 93.00 296 ASP A N 1
ATOM 2365 C CA . ASP A 1 296 ? -9.585 -13.014 2.795 1.00 93.00 296 ASP A CA 1
ATOM 2366 C C . ASP A 1 296 ? -10.977 -12.924 3.439 1.00 93.00 296 ASP A C 1
ATOM 2368 O O . ASP A 1 296 ? -11.825 -13.774 3.173 1.00 93.00 296 ASP A O 1
ATOM 2372 N N . PHE A 1 297 ? -11.263 -11.882 4.231 1.00 94.31 297 PHE A N 1
ATOM 2373 C CA . PHE A 1 297 ? -12.605 -11.678 4.798 1.00 94.31 297 PHE A CA 1
ATOM 2374 C C . PHE A 1 297 ? -13.660 -11.376 3.732 1.00 94.31 297 PHE A C 1
ATOM 2376 O O 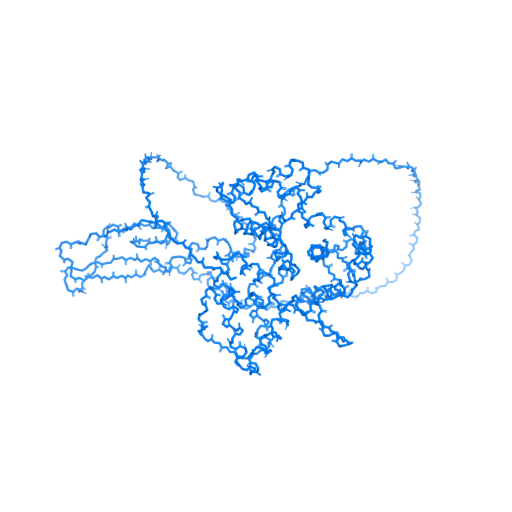. PHE A 1 297 ? -14.768 -11.906 3.801 1.00 94.31 297 PHE A O 1
ATOM 2383 N N . ILE A 1 298 ? -13.325 -10.562 2.730 1.00 96.00 298 ILE A N 1
ATOM 2384 C CA . ILE A 1 298 ? -14.224 -10.245 1.612 1.00 96.00 298 ILE A CA 1
ATOM 2385 C C . ILE A 1 298 ? -14.572 -11.505 0.814 1.00 96.00 298 ILE A C 1
ATOM 2387 O O . ILE A 1 298 ? -15.706 -11.642 0.352 1.00 96.00 298 ILE A O 1
ATOM 2391 N N . ASP A 1 299 ? -13.625 -12.430 0.658 1.00 95.38 299 ASP A N 1
ATOM 2392 C CA . ASP A 1 299 ? -13.835 -13.685 -0.063 1.00 95.38 299 ASP A CA 1
ATOM 2393 C C . ASP A 1 299 ? -14.767 -14.660 0.677 1.00 95.38 299 ASP A C 1
ATOM 2395 O O . ASP A 1 299 ? -15.400 -15.493 0.022 1.00 95.38 299 ASP A O 1
ATOM 2399 N N . GLN A 1 300 ? -14.910 -14.534 2.005 1.00 94.38 300 GLN A N 1
ATOM 2400 C CA . GLN A 1 300 ? -15.849 -15.339 2.805 1.00 94.38 300 GLN A CA 1
ATOM 2401 C C . GLN A 1 300 ? -17.299 -14.841 2.750 1.00 94.38 300 GLN A C 1
ATOM 2403 O O . GLN A 1 300 ? -18.207 -15.563 3.162 1.00 94.38 300 GLN A O 1
ATOM 2408 N N . VAL A 1 301 ? -17.535 -13.621 2.264 1.00 94.75 301 VAL A N 1
ATOM 2409 C CA . VAL A 1 301 ? -18.878 -13.038 2.178 1.00 94.75 301 VAL A CA 1
ATOM 2410 C C . VAL A 1 301 ? -19.498 -13.345 0.816 1.00 94.75 301 VAL A C 1
ATOM 2412 O O . VAL A 1 301 ? -18.857 -13.220 -0.238 1.00 94.75 301 VAL A O 1
ATOM 2415 N N . ASP A 1 302 ? -20.768 -13.749 0.835 1.00 94.75 302 ASP A N 1
ATOM 2416 C CA . ASP A 1 302 ? -21.585 -13.837 -0.370 1.00 94.75 302 ASP A CA 1
ATOM 2417 C C . ASP A 1 302 ? -22.261 -12.487 -0.612 1.00 94.75 302 ASP A C 1
ATOM 2419 O O . ASP A 1 302 ? -23.106 -12.058 0.165 1.00 94.75 302 ASP A O 1
ATOM 2423 N N . TRP A 1 303 ? -21.813 -11.792 -1.652 1.00 95.50 303 TRP A N 1
ATOM 2424 C CA . TRP A 1 303 ? -22.189 -10.410 -1.928 1.00 95.50 303 TRP A CA 1
ATOM 2425 C C . TRP A 1 303 ? -23.366 -10.369 -2.899 1.00 95.50 303 TRP A C 1
ATOM 2427 O O . TRP A 1 303 ? -23.186 -10.632 -4.093 1.00 95.50 303 TRP A O 1
ATOM 2437 N N . VAL A 1 304 ? -24.547 -10.013 -2.403 1.00 94.38 304 VAL A N 1
ATOM 2438 C CA . VAL A 1 304 ? -25.800 -9.996 -3.166 1.00 94.38 304 VAL A CA 1
ATOM 2439 C C . VAL A 1 304 ? -26.329 -8.573 -3.309 1.00 94.38 304 VAL A C 1
ATOM 2441 O O . VAL A 1 304 ? -26.632 -8.144 -4.425 1.00 94.38 304 VAL A O 1
ATOM 2444 N N . GLU A 1 305 ? -26.388 -7.826 -2.209 1.00 94.06 305 GLU A N 1
ATOM 2445 C CA . GLU A 1 305 ? -26.946 -6.475 -2.132 1.00 94.06 305 GLU A CA 1
ATOM 2446 C C . GLU A 1 305 ? -25.924 -5.478 -1.561 1.00 94.06 305 GLU A C 1
ATOM 2448 O O . GLU A 1 305 ? -24.909 -5.850 -0.972 1.00 94.06 305 GLU A O 1
ATOM 2453 N N . VAL A 1 306 ? -26.145 -4.177 -1.768 1.00 91.81 306 VAL A N 1
ATOM 2454 C CA . VAL A 1 306 ? -25.218 -3.140 -1.270 1.00 91.81 306 VAL A CA 1
ATOM 2455 C C . VAL A 1 306 ? -25.272 -3.063 0.260 1.00 91.81 306 VAL A C 1
ATOM 2457 O O . VAL A 1 306 ? -24.280 -2.745 0.910 1.00 91.81 306 VAL A O 1
ATOM 2460 N N . GLU A 1 307 ? -26.408 -3.423 0.844 1.00 92.00 307 GLU A N 1
ATOM 2461 C CA . GLU A 1 307 ? -26.667 -3.548 2.272 1.00 92.00 307 GLU A CA 1
ATOM 2462 C C . GLU A 1 307 ? -25.751 -4.581 2.949 1.00 92.00 307 GLU A C 1
ATOM 2464 O O . GLU A 1 307 ? -25.385 -4.393 4.113 1.00 92.00 307 GLU A O 1
ATOM 2469 N N . ASP A 1 308 ? -25.282 -5.598 2.213 1.00 94.81 308 ASP A N 1
ATOM 2470 C CA . ASP A 1 308 ? -24.308 -6.577 2.715 1.00 94.81 308 ASP A CA 1
ATOM 2471 C C . ASP A 1 308 ? -22.999 -5.896 3.139 1.00 94.81 308 ASP A C 1
ATOM 2473 O O . ASP A 1 308 ? -22.327 -6.343 4.070 1.00 94.81 308 ASP A O 1
ATOM 2477 N N . PHE A 1 309 ? -22.653 -4.760 2.518 1.00 96.56 309 PHE A N 1
ATOM 2478 C CA . PHE A 1 309 ? -21.498 -3.963 2.925 1.00 96.56 309 PHE A CA 1
ATOM 2479 C C . PHE A 1 309 ? -21.652 -3.394 4.335 1.00 96.56 309 PHE A C 1
ATOM 2481 O O . PHE A 1 309 ? -20.677 -3.386 5.084 1.00 96.56 309 PHE A O 1
ATOM 2488 N N . ARG A 1 310 ? -22.857 -2.972 4.739 1.00 95.19 310 ARG A N 1
ATOM 2489 C CA . ARG A 1 310 ? -23.100 -2.482 6.106 1.00 95.19 310 ARG A CA 1
ATOM 2490 C C . ARG A 1 310 ? -22.918 -3.606 7.124 1.00 95.19 310 ARG A C 1
ATOM 2492 O O . ARG A 1 310 ? -22.273 -3.399 8.148 1.00 95.19 310 ARG A O 1
ATOM 2499 N N . ALA A 1 311 ? -23.446 -4.795 6.826 1.00 94.44 311 ALA A N 1
ATOM 2500 C CA . ALA A 1 311 ? -23.290 -5.971 7.681 1.00 94.44 311 ALA A CA 1
ATOM 2501 C C . ALA A 1 311 ? -21.821 -6.411 7.786 1.00 94.44 311 ALA A C 1
ATOM 2503 O O . ALA A 1 311 ? -21.337 -6.729 8.868 1.00 94.44 311 ALA A O 1
ATOM 2504 N N . PHE A 1 312 ? -21.079 -6.375 6.680 1.00 96.12 312 PHE A N 1
ATOM 2505 C CA . PHE A 1 312 ? -19.638 -6.606 6.693 1.00 96.12 312 PHE A CA 1
ATOM 2506 C C . PHE A 1 312 ? -18.896 -5.553 7.531 1.00 96.12 312 PHE A C 1
ATOM 2508 O O . PHE A 1 312 ? -18.074 -5.899 8.381 1.00 96.12 312 PHE A O 1
ATOM 2515 N N . ALA A 1 313 ? -19.203 -4.269 7.331 1.00 95.38 313 ALA A N 1
ATOM 2516 C CA . ALA A 1 313 ? -18.561 -3.166 8.033 1.00 95.38 313 ALA A CA 1
ATOM 2517 C C . ALA A 1 313 ? -18.808 -3.207 9.548 1.00 95.38 313 ALA A C 1
ATOM 2519 O O . ALA A 1 313 ? -17.881 -2.927 10.301 1.00 95.38 313 ALA A O 1
ATOM 2520 N N . SER A 1 314 ? -19.995 -3.607 10.012 1.00 94.88 314 SER A N 1
ATOM 2521 C CA . SER A 1 314 ? -20.277 -3.725 11.450 1.00 94.88 314 SER A CA 1
ATOM 2522 C C . SER A 1 314 ? -19.481 -4.849 12.125 1.00 94.88 314 SER A C 1
ATOM 2524 O O . SER A 1 314 ? -19.123 -4.736 13.297 1.00 94.88 314 SER A O 1
ATOM 2526 N N . VAL A 1 315 ? -19.139 -5.908 11.383 1.00 93.12 315 VAL A N 1
ATOM 2527 C CA . VAL A 1 315 ? -18.277 -6.997 11.870 1.00 93.12 315 VAL A CA 1
ATOM 2528 C C . VAL A 1 315 ? -16.807 -6.578 11.876 1.00 93.12 315 VAL A C 1
ATOM 2530 O O . VAL A 1 315 ? -16.090 -6.830 12.845 1.00 93.12 315 VAL A O 1
ATOM 2533 N N . VAL A 1 316 ? -16.342 -5.933 10.804 1.00 92.00 316 VAL A N 1
ATOM 2534 C CA . VAL A 1 316 ? -14.938 -5.517 10.664 1.00 92.00 316 VAL A CA 1
ATOM 2535 C C . VAL A 1 316 ? -14.615 -4.311 11.550 1.00 92.00 316 VAL A C 1
ATOM 2537 O O . VAL A 1 316 ? -13.500 -4.211 12.069 1.00 92.00 316 VAL A O 1
ATOM 2540 N N . TYR A 1 317 ? -15.572 -3.414 11.773 1.00 92.44 317 TYR A N 1
ATOM 2541 C CA . TYR A 1 317 ? -15.415 -2.186 12.551 1.00 92.44 317 TYR A CA 1
ATOM 2542 C C . TYR A 1 317 ? -16.435 -2.120 13.700 1.00 92.44 317 TYR A C 1
ATOM 2544 O O . TYR A 1 317 ? -17.280 -1.228 13.731 1.00 92.44 317 TYR A O 1
ATOM 2552 N N . PRO A 1 318 ? -16.338 -3.014 14.702 1.00 91.25 318 PRO A N 1
ATOM 2553 C CA . PRO A 1 318 ? -17.322 -3.106 15.787 1.00 91.25 318 PRO A CA 1
ATOM 2554 C C . PRO A 1 318 ? -17.320 -1.896 16.737 1.00 91.25 318 PRO A C 1
ATOM 2556 O O . PRO A 1 318 ? -18.137 -1.824 17.647 1.00 91.25 318 PRO A O 1
ATOM 2559 N N . PHE A 1 319 ? -16.364 -0.979 16.574 1.00 89.88 319 PHE A N 1
ATOM 2560 C CA . PHE A 1 319 ? -16.246 0.255 17.349 1.00 89.88 319 PHE A CA 1
ATOM 2561 C C . PHE A 1 319 ? -16.975 1.441 16.704 1.00 89.88 319 PHE A C 1
ATOM 2563 O O . PHE A 1 319 ? -17.061 2.491 17.333 1.00 89.88 319 PHE A O 1
ATOM 2570 N N . LEU A 1 320 ? -17.454 1.304 15.462 1.00 92.19 320 LEU A N 1
ATOM 2571 C CA . LEU A 1 320 ? -18.210 2.360 14.799 1.00 92.19 320 LEU A CA 1
ATOM 2572 C C . LEU A 1 320 ? -19.638 2.415 15.336 1.00 92.19 320 LEU A C 1
ATOM 2574 O O . LEU A 1 320 ? -20.295 1.385 15.498 1.00 92.19 320 LEU A O 1
ATOM 2578 N N . MET A 1 321 ? -20.115 3.633 15.583 1.00 93.25 321 MET A N 1
ATOM 2579 C CA . MET A 1 321 ? -21.507 3.882 15.941 1.00 93.25 321 MET A CA 1
ATOM 2580 C C . MET A 1 321 ? -22.400 3.759 14.697 1.00 93.25 321 MET A C 1
ATOM 2582 O O . MET A 1 321 ? -21.912 3.796 13.567 1.00 93.25 321 MET A O 1
ATOM 2586 N N . GLU A 1 322 ? -23.717 3.630 14.888 1.00 93.50 322 GLU A N 1
ATOM 2587 C CA . GLU A 1 322 ? -24.673 3.484 13.774 1.00 93.50 322 GLU A CA 1
ATOM 2588 C C . GLU A 1 322 ? -24.568 4.620 12.743 1.00 93.50 322 GLU A C 1
ATOM 2590 O O . GLU A 1 322 ? -24.552 4.347 11.543 1.00 93.50 322 GLU A O 1
ATOM 2595 N N . ASP A 1 323 ? -24.403 5.866 13.197 1.00 94.62 323 ASP A N 1
ATOM 2596 C CA . ASP A 1 323 ? -24.266 7.034 12.317 1.00 94.62 323 ASP A CA 1
ATOM 2597 C C . ASP A 1 323 ? -22.979 6.968 11.467 1.00 94.62 323 ASP A C 1
ATOM 2599 O O . ASP A 1 323 ? -22.984 7.283 10.273 1.00 94.62 323 ASP A O 1
ATOM 2603 N N . ASP A 1 324 ? -21.869 6.500 12.051 1.00 93.75 324 ASP A N 1
ATOM 2604 C CA . ASP A 1 324 ? -20.594 6.338 11.342 1.00 93.75 324 ASP A CA 1
ATOM 2605 C C . ASP A 1 324 ? -20.643 5.166 10.350 1.00 93.75 324 ASP A C 1
ATOM 2607 O O . ASP A 1 324 ? -20.099 5.255 9.245 1.00 93.75 324 ASP A O 1
ATOM 2611 N N . LEU A 1 325 ? -21.324 4.073 10.713 1.00 94.50 325 LEU A N 1
ATOM 2612 C CA . LEU A 1 325 ? -21.572 2.942 9.816 1.00 94.50 325 LEU A CA 1
ATOM 2613 C C . LEU A 1 325 ? -22.435 3.356 8.622 1.00 94.50 325 LEU A C 1
ATOM 2615 O O . LEU A 1 325 ? -22.135 2.969 7.491 1.00 94.50 325 LEU A O 1
ATOM 2619 N N . GLU A 1 326 ? -23.472 4.163 8.847 1.00 94.62 326 GLU A N 1
ATOM 2620 C CA . GLU A 1 326 ? -24.305 4.711 7.776 1.00 94.62 326 GLU A CA 1
ATOM 2621 C C . GLU A 1 326 ? -23.496 5.646 6.866 1.00 94.62 326 GLU A C 1
ATOM 2623 O O . GLU A 1 326 ? -23.557 5.523 5.642 1.00 94.62 326 GLU A O 1
ATOM 2628 N N . SER A 1 327 ? -22.656 6.513 7.436 1.00 94.81 327 SER A N 1
ATOM 2629 C CA . SER A 1 327 ? -21.739 7.372 6.676 1.00 94.81 327 SER A CA 1
ATOM 2630 C C . SER A 1 327 ? -20.761 6.571 5.802 1.00 94.81 327 SER A C 1
ATOM 2632 O O . SER A 1 327 ? -20.549 6.884 4.620 1.00 94.81 327 SER A O 1
ATOM 2634 N N . LEU A 1 328 ? -20.202 5.485 6.343 1.00 95.00 328 LEU A N 1
ATOM 2635 C CA . LEU A 1 328 ? -19.313 4.588 5.606 1.00 95.00 328 LEU A CA 1
ATOM 2636 C C . LEU A 1 328 ? -20.061 3.842 4.491 1.00 95.00 328 LEU A C 1
ATOM 2638 O O . LEU A 1 328 ? -19.551 3.741 3.372 1.00 95.00 328 LEU A O 1
ATOM 2642 N N . GLN A 1 329 ? -21.283 3.376 4.762 1.00 95.25 329 GLN A N 1
ATOM 2643 C CA . GLN A 1 329 ? -22.154 2.756 3.763 1.00 95.25 329 GLN A CA 1
ATOM 2644 C C . GLN A 1 329 ? -22.487 3.739 2.633 1.00 95.25 329 GLN A C 1
ATOM 2646 O O . GLN A 1 329 ? -22.326 3.396 1.465 1.00 95.25 329 GLN A O 1
ATOM 2651 N N . MET A 1 330 ? -22.884 4.976 2.947 1.00 94.94 330 MET A N 1
ATOM 2652 C CA . MET A 1 330 ? -23.152 6.012 1.941 1.00 94.94 330 MET A CA 1
ATOM 2653 C C . MET A 1 330 ? -21.917 6.307 1.083 1.00 94.94 330 MET A C 1
ATOM 2655 O O . MET A 1 330 ? -22.019 6.443 -0.140 1.00 94.94 330 MET A O 1
ATOM 2659 N N . SER A 1 331 ? -20.739 6.355 1.708 1.00 95.75 331 SER A N 1
ATOM 2660 C CA . SER A 1 331 ? -19.463 6.528 1.009 1.00 95.75 331 SER A CA 1
ATOM 2661 C C . SER A 1 331 ? -19.186 5.376 0.040 1.00 95.75 331 SER A C 1
ATOM 2663 O O . SER A 1 331 ? -18.764 5.616 -1.094 1.00 95.75 331 SER A O 1
ATOM 2665 N N . TYR A 1 332 ? -19.475 4.136 0.447 1.00 96.38 332 TYR A N 1
ATOM 2666 C CA . TYR A 1 332 ? -19.377 2.967 -0.424 1.00 96.38 332 TYR A CA 1
ATOM 2667 C C . TYR A 1 332 ? -20.374 3.024 -1.586 1.00 96.38 332 TYR A C 1
ATOM 2669 O O . TYR A 1 332 ? -19.989 2.816 -2.738 1.00 96.38 332 TYR A O 1
ATOM 2677 N N . THR A 1 333 ? -21.642 3.339 -1.318 1.00 95.31 333 THR A N 1
ATOM 2678 C CA . THR A 1 333 ? -22.694 3.441 -2.341 1.00 95.31 333 THR A CA 1
ATOM 2679 C C . THR A 1 333 ? -22.344 4.487 -3.397 1.00 95.31 333 THR A C 1
ATOM 2681 O O . THR A 1 333 ? -22.499 4.234 -4.593 1.00 95.31 333 THR A O 1
ATOM 2684 N N . SER A 1 334 ? -21.809 5.633 -2.965 1.00 95.31 334 SER A N 1
ATOM 2685 C CA . SER A 1 334 ? -21.300 6.691 -3.844 1.00 95.31 334 SER A CA 1
ATOM 2686 C C . SER A 1 334 ? -20.123 6.212 -4.699 1.00 95.31 334 SER A C 1
ATOM 2688 O O . SER A 1 334 ? -20.133 6.373 -5.917 1.00 95.31 334 SER A O 1
ATOM 2690 N N . PHE A 1 335 ? -19.133 5.557 -4.084 1.00 95.50 335 PHE A N 1
ATOM 2691 C CA . PHE A 1 335 ? -17.952 5.046 -4.785 1.00 95.50 335 PHE A CA 1
ATOM 2692 C C . PHE A 1 335 ? -18.278 3.948 -5.806 1.00 95.50 335 PHE A C 1
ATOM 2694 O O . PHE A 1 335 ? -17.658 3.871 -6.865 1.00 95.50 335 PHE A O 1
ATOM 2701 N N . SER A 1 336 ? -19.220 3.072 -5.470 1.00 94.25 336 SER A N 1
ATOM 2702 C CA . SER A 1 336 ? -19.550 1.881 -6.253 1.00 94.25 336 SER A CA 1
ATOM 2703 C C . SER A 1 336 ? -20.660 2.097 -7.284 1.00 94.25 336 SER A C 1
ATOM 2705 O O . SER A 1 336 ? -20.975 1.169 -8.032 1.00 94.25 336 SER A O 1
ATOM 2707 N N . GLU A 1 337 ? -21.256 3.294 -7.325 1.00 93.94 337 GLU A N 1
ATOM 2708 C CA . GLU A 1 337 ? -22.458 3.597 -8.113 1.00 93.94 337 GLU A CA 1
ATOM 2709 C C . GLU A 1 337 ? -23.601 2.608 -7.820 1.00 93.94 337 GLU A C 1
ATOM 2711 O O . GLU A 1 337 ? -24.283 2.126 -8.731 1.00 93.94 337 GLU A O 1
ATOM 2716 N N . ASN A 1 338 ? -23.792 2.287 -6.535 1.00 91.69 338 ASN A N 1
ATOM 2717 C CA . ASN A 1 338 ? -24.797 1.339 -6.048 1.00 91.69 338 ASN A CA 1
ATOM 2718 C C . ASN A 1 338 ? -24.639 -0.088 -6.619 1.00 91.69 338 ASN A C 1
ATOM 2720 O O . ASN A 1 338 ? -25.621 -0.753 -6.957 1.00 91.69 338 ASN A O 1
ATOM 2724 N N . ARG A 1 339 ? -23.395 -0.560 -6.770 1.00 94.81 339 ARG A N 1
ATOM 2725 C CA . ARG A 1 339 ? -23.078 -1.926 -7.217 1.00 94.81 339 ARG A CA 1
ATOM 2726 C C . ARG A 1 339 ? -22.244 -2.641 -6.174 1.00 94.81 339 ARG A C 1
ATOM 2728 O O . ARG A 1 339 ? -21.345 -2.052 -5.594 1.00 94.81 339 ARG A O 1
ATOM 2735 N N . ILE A 1 340 ? -22.457 -3.942 -6.025 1.00 96.12 340 ILE A N 1
ATOM 2736 C CA . ILE A 1 340 ? -21.698 -4.764 -5.087 1.00 96.12 340 ILE A CA 1
ATOM 2737 C C . ILE A 1 340 ? -20.894 -5.831 -5.831 1.00 96.12 340 ILE A C 1
ATOM 2739 O O . ILE A 1 340 ? -21.366 -6.469 -6.771 1.00 96.12 340 ILE A O 1
ATOM 2743 N N . SER A 1 341 ? -19.627 -5.983 -5.455 1.00 96.06 341 SER A N 1
ATOM 2744 C CA . SER A 1 341 ? -18.788 -7.126 -5.826 1.00 96.06 341 SER A CA 1
ATOM 2745 C C . SER A 1 341 ? -17.549 -7.158 -4.937 1.00 96.06 341 SER A C 1
ATOM 2747 O O . SER A 1 341 ? -17.091 -6.107 -4.486 1.00 96.06 341 SER A O 1
ATOM 2749 N N . ARG A 1 342 ? -16.940 -8.337 -4.775 1.00 95.81 342 ARG A N 1
ATOM 2750 C CA . ARG A 1 342 ? -15.682 -8.510 -4.022 1.00 95.81 342 ARG A CA 1
ATOM 2751 C C . ARG A 1 342 ? -14.603 -7.512 -4.444 1.00 95.81 342 ARG A C 1
ATOM 2753 O O . ARG A 1 342 ? -13.980 -6.861 -3.610 1.00 95.81 342 ARG A O 1
ATOM 2760 N N . GLN A 1 343 ? -14.435 -7.333 -5.756 1.00 94.56 343 GLN A N 1
ATOM 2761 C CA . GLN A 1 343 ? -13.449 -6.405 -6.305 1.00 94.56 343 GLN A CA 1
ATOM 2762 C C . GLN A 1 343 ? -13.776 -4.943 -5.973 1.00 94.56 343 GLN A C 1
ATOM 2764 O O . GLN A 1 343 ? -12.869 -4.180 -5.655 1.00 94.56 343 GLN A O 1
ATOM 2769 N N . LEU A 1 344 ? -15.052 -4.544 -6.025 1.00 96.00 344 LEU A N 1
ATOM 2770 C CA . LEU A 1 344 ? -15.463 -3.181 -5.670 1.00 96.00 344 LEU A CA 1
ATOM 2771 C C . LEU A 1 344 ? -15.267 -2.897 -4.181 1.00 96.00 344 LEU A C 1
ATOM 2773 O O . LEU A 1 344 ? -14.787 -1.820 -3.846 1.00 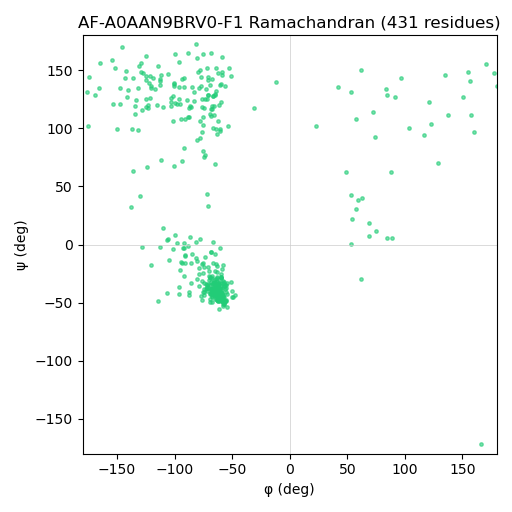96.00 344 LEU A O 1
ATOM 2777 N N . VAL A 1 345 ? -15.586 -3.853 -3.304 1.00 96.94 345 VAL A N 1
ATOM 2778 C CA . VAL A 1 345 ? -15.356 -3.719 -1.856 1.00 96.94 345 VAL A CA 1
ATOM 2779 C C . VAL A 1 345 ? -13.863 -3.587 -1.564 1.00 96.94 345 VAL A C 1
ATOM 2781 O O . VAL A 1 345 ? -13.454 -2.644 -0.892 1.00 96.94 345 VAL A O 1
ATOM 2784 N N . CYS A 1 346 ? -13.026 -4.453 -2.142 1.00 96.25 346 CYS A N 1
ATOM 2785 C CA . CYS A 1 346 ? -11.573 -4.369 -1.976 1.00 96.25 346 CYS A CA 1
ATOM 2786 C C . CYS A 1 346 ? -11.016 -3.028 -2.494 1.00 96.25 346 CYS A C 1
ATOM 2788 O O . CYS A 1 346 ? -10.275 -2.342 -1.790 1.00 96.25 346 CYS A O 1
ATOM 2790 N N . ASN A 1 347 ? -11.439 -2.591 -3.686 1.00 95.88 347 ASN A N 1
ATOM 2791 C CA . ASN A 1 347 ? -11.042 -1.298 -4.246 1.00 95.88 347 ASN A CA 1
ATOM 2792 C C . ASN A 1 347 ? -11.502 -0.113 -3.388 1.00 95.88 347 ASN A C 1
ATOM 2794 O O . ASN A 1 347 ? -10.781 0.881 -3.306 1.00 95.88 347 ASN A O 1
ATOM 2798 N N . PHE A 1 348 ? -12.679 -0.202 -2.765 1.00 96.62 348 PHE A N 1
ATOM 2799 C CA . PHE A 1 348 ? -13.177 0.824 -1.855 1.00 96.62 348 PHE A CA 1
ATOM 2800 C C . PHE A 1 348 ? -12.341 0.904 -0.577 1.00 96.62 348 PHE A C 1
ATOM 2802 O O . PHE A 1 348 ? -11.949 2.000 -0.188 1.00 96.62 348 PHE A O 1
ATOM 2809 N N . LEU A 1 349 ? -11.996 -0.234 0.033 1.00 95.94 349 LEU A N 1
ATOM 2810 C CA . LEU A 1 349 ? -11.111 -0.252 1.202 1.00 95.94 349 LEU A CA 1
ATOM 2811 C C . LEU A 1 349 ? -9.744 0.359 0.876 1.00 95.94 349 LEU A C 1
ATOM 2813 O O . LEU A 1 349 ? -9.246 1.219 1.596 1.00 95.94 349 LEU A O 1
ATOM 2817 N N . ILE A 1 350 ? -9.165 0.004 -0.274 1.00 95.88 350 ILE A N 1
ATOM 2818 C CA . ILE A 1 350 ? -7.923 0.636 -0.734 1.00 95.88 350 ILE A CA 1
ATOM 2819 C C . ILE A 1 350 ? -8.131 2.142 -0.960 1.00 95.88 350 ILE A C 1
ATOM 2821 O O . ILE A 1 350 ? -7.260 2.942 -0.628 1.00 95.88 350 ILE A O 1
ATOM 2825 N N . HIS A 1 351 ? -9.280 2.555 -1.501 1.00 94.94 351 HIS A N 1
ATOM 2826 C CA . HIS A 1 351 ? -9.599 3.964 -1.723 1.00 94.94 351 HIS A CA 1
ATOM 2827 C C . HIS A 1 351 ? -9.639 4.775 -0.423 1.00 94.94 351 HIS A C 1
ATOM 2829 O O . HIS A 1 351 ? -9.069 5.867 -0.384 1.00 94.94 351 HIS A O 1
ATOM 2835 N N . ILE A 1 352 ? -10.277 4.261 0.629 1.00 94.50 352 ILE A N 1
ATOM 2836 C CA . ILE A 1 352 ? -10.331 4.948 1.925 1.00 94.50 352 ILE A CA 1
ATOM 2837 C 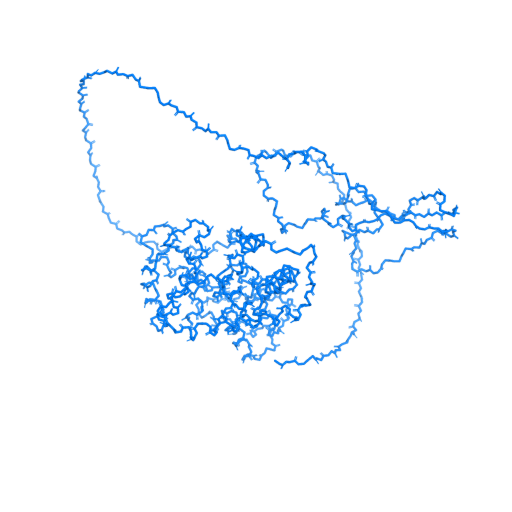C . ILE A 1 352 ? -8.981 4.906 2.650 1.00 94.50 352 ILE A C 1
ATOM 2839 O O . ILE A 1 352 ? -8.607 5.916 3.235 1.00 94.50 352 ILE A O 1
ATOM 2843 N N . ILE A 1 353 ? -8.189 3.832 2.516 1.00 93.25 353 ILE A N 1
ATOM 2844 C CA . ILE A 1 353 ? -6.795 3.783 3.000 1.00 93.25 353 ILE A CA 1
ATOM 2845 C C . ILE A 1 353 ? -5.957 4.877 2.337 1.00 93.25 353 ILE A C 1
ATOM 2847 O O . ILE A 1 353 ? -5.265 5.628 3.022 1.00 93.25 353 ILE A O 1
ATOM 2851 N N . LEU A 1 354 ? -6.038 4.993 1.007 1.00 91.75 354 LEU A N 1
ATOM 2852 C CA . LEU A 1 354 ? -5.334 6.033 0.260 1.00 91.75 354 LEU A CA 1
ATOM 2853 C C . LEU A 1 354 ? -5.792 7.422 0.714 1.00 91.75 354 LEU A C 1
ATOM 2855 O O . LEU A 1 354 ? -4.965 8.289 0.920 1.00 91.75 354 LEU A O 1
ATOM 2859 N N . LYS A 1 355 ? -7.083 7.644 0.958 1.00 90.56 355 LYS A N 1
ATOM 2860 C CA . LYS A 1 355 ? -7.582 8.939 1.452 1.00 90.56 355 LYS A CA 1
ATOM 2861 C C . LYS A 1 355 ? -7.366 9.190 2.947 1.00 90.56 355 LYS A C 1
ATOM 2863 O O . LYS A 1 355 ? -7.876 10.185 3.450 1.00 90.56 355 LYS A O 1
ATOM 2868 N N . TYR A 1 356 ? -6.681 8.297 3.657 1.00 88.50 356 TYR A N 1
ATOM 2869 C CA . TYR A 1 356 ? -6.534 8.362 5.111 1.00 88.50 356 TYR A CA 1
ATOM 2870 C C . TYR A 1 356 ? -7.865 8.379 5.888 1.00 88.50 356 TYR A C 1
ATOM 2872 O O . TYR A 1 356 ? -7.983 8.958 6.960 1.00 88.50 356 TYR A O 1
ATOM 2880 N N . ARG A 1 357 ? -8.896 7.735 5.333 1.00 90.25 357 ARG A N 1
ATOM 2881 C CA . ARG A 1 357 ? -10.252 7.631 5.900 1.00 90.25 357 ARG A CA 1
ATOM 2882 C C . ARG A 1 357 ? -10.591 6.223 6.375 1.00 90.25 357 ARG A C 1
ATOM 2884 O O . ARG A 1 357 ? -11.756 5.902 6.578 1.00 90.25 357 ARG A O 1
ATOM 2891 N N . GLU A 1 358 ? -9.587 5.367 6.495 1.00 92.31 358 GLU A N 1
ATOM 2892 C CA . GLU A 1 358 ? -9.762 4.026 7.034 1.00 92.31 358 GLU A CA 1
ATOM 2893 C C . GLU A 1 358 ? -10.119 4.122 8.531 1.00 92.31 358 GLU A C 1
ATOM 2895 O O . GLU A 1 358 ? -9.301 4.640 9.299 1.00 92.31 358 GLU A O 1
ATOM 2900 N N . PRO A 1 359 ? -11.294 3.631 8.982 1.00 91.31 359 PRO A N 1
ATOM 2901 C CA . PRO A 1 359 ? -11.788 3.860 10.345 1.00 91.31 359 PRO A CA 1
ATOM 2902 C C . PRO A 1 359 ? -10.813 3.457 11.454 1.00 91.31 359 PRO A C 1
ATOM 2904 O O . PRO A 1 359 ? -10.748 4.081 12.511 1.00 91.31 359 PRO A O 1
ATOM 2907 N N . ARG A 1 360 ? -10.029 2.402 11.210 1.00 89.75 360 ARG A N 1
ATOM 2908 C CA . ARG A 1 360 ? -9.062 1.888 12.180 1.00 89.75 360 ARG A CA 1
ATOM 2909 C C . ARG A 1 360 ? -7.814 2.759 12.327 1.00 89.75 360 ARG A C 1
ATOM 2911 O O . ARG A 1 360 ? -7.147 2.621 13.345 1.00 89.75 360 ARG A O 1
ATOM 2918 N N . PHE A 1 361 ? -7.489 3.637 11.373 1.00 89.75 361 PHE A N 1
ATOM 2919 C CA . PHE A 1 361 ? -6.360 4.561 11.533 1.00 89.75 361 PHE A CA 1
ATOM 2920 C C . PHE A 1 361 ? -6.587 5.484 12.730 1.00 89.75 361 PHE A C 1
ATOM 2922 O O . PHE A 1 361 ? -5.802 5.444 13.673 1.00 89.75 361 PHE A O 1
ATOM 2929 N N . LEU A 1 362 ? -7.710 6.210 12.755 1.00 84.38 362 LEU A N 1
ATOM 2930 C CA . LEU A 1 362 ? -8.025 7.130 13.852 1.00 84.38 362 LEU A CA 1
ATOM 2931 C C . LEU A 1 362 ? -8.210 6.409 15.197 1.00 84.38 362 LEU A C 1
ATOM 2933 O O . LEU A 1 362 ? -7.712 6.880 16.217 1.00 84.38 362 LEU A O 1
ATOM 2937 N N . ASP A 1 363 ? -8.885 5.251 15.216 1.00 88.81 363 ASP A N 1
ATOM 2938 C CA . ASP A 1 363 ? -9.061 4.456 16.447 1.00 88.81 363 ASP A CA 1
ATOM 2939 C C . ASP A 1 363 ? -7.713 4.050 17.067 1.00 88.81 363 ASP A C 1
ATOM 2941 O O . ASP A 1 363 ? -7.533 4.124 18.283 1.00 88.81 363 ASP A O 1
ATOM 2945 N N . LEU A 1 364 ? -6.754 3.631 16.237 1.00 89.44 364 LEU A N 1
ATOM 2946 C CA . LEU A 1 364 ? -5.442 3.190 16.703 1.00 89.44 364 LEU A CA 1
ATOM 2947 C C . LEU A 1 364 ? -4.520 4.362 17.044 1.00 89.44 364 LEU A C 1
ATOM 2949 O O . LEU A 1 364 ? -3.794 4.271 18.029 1.00 89.44 364 LEU A O 1
ATOM 2953 N N . GLU A 1 365 ? -4.579 5.472 16.307 1.00 89.69 365 GLU A N 1
ATOM 2954 C CA . GLU A 1 365 ? -3.866 6.703 16.669 1.00 89.69 365 GLU A CA 1
ATOM 2955 C C . GLU A 1 365 ? -4.271 7.189 18.059 1.00 89.69 365 GLU A C 1
ATOM 2957 O O . GLU A 1 365 ? -3.413 7.353 18.925 1.00 89.69 365 GLU A O 1
ATOM 2962 N N . ASN A 1 366 ? -5.576 7.308 18.315 1.00 88.50 366 ASN A N 1
ATOM 2963 C CA . ASN A 1 366 ? -6.100 7.739 19.612 1.00 88.50 366 ASN A CA 1
ATOM 2964 C C . ASN A 1 366 ? -5.687 6.806 20.759 1.00 88.50 366 ASN A C 1
ATOM 2966 O O . ASN A 1 366 ? -5.547 7.250 21.897 1.00 88.50 366 ASN A O 1
ATOM 2970 N N . LYS A 1 367 ? -5.466 5.516 20.476 1.00 89.75 367 LYS A N 1
ATOM 2971 C CA . LYS A 1 367 ? -4.964 4.541 21.459 1.00 89.75 367 LYS A CA 1
ATOM 2972 C C . LYS A 1 367 ? -3.461 4.627 21.689 1.00 89.75 367 LYS A C 1
ATOM 2974 O O . LYS A 1 367 ? -3.011 4.224 22.755 1.00 89.75 367 LYS A O 1
ATOM 2979 N N . LEU A 1 368 ? -2.697 5.127 20.722 1.00 89.50 368 LEU A N 1
ATOM 2980 C CA . LEU A 1 368 ? -1.247 5.296 20.822 1.00 89.50 368 LEU A CA 1
ATOM 2981 C C . LEU A 1 368 ? -0.854 6.624 21.483 1.00 89.50 368 LEU A C 1
ATOM 2983 O O . LEU A 1 368 ? 0.134 6.658 22.210 1.00 89.50 368 LEU A O 1
ATOM 2987 N N . VAL A 1 369 ? -1.640 7.688 21.286 1.00 89.62 369 VAL A N 1
ATOM 2988 C CA . VAL A 1 369 ? -1.408 9.026 21.870 1.00 89.62 369 VAL A CA 1
ATOM 2989 C C . VAL A 1 369 ? -1.103 9.000 23.380 1.00 89.62 369 VAL A C 1
ATOM 2991 O O . VAL A 1 369 ? -0.158 9.670 23.783 1.00 89.62 369 VAL A O 1
ATOM 2994 N N . PRO A 1 370 ? -1.797 8.223 24.237 1.00 89.44 370 PRO A N 1
ATOM 2995 C CA . PRO A 1 370 ? -1.515 8.190 25.675 1.00 89.44 370 PRO A CA 1
ATOM 2996 C C . PRO A 1 370 ? -0.130 7.652 26.066 1.00 89.44 370 PRO A C 1
ATOM 2998 O O . PRO A 1 370 ? 0.285 7.841 27.206 1.00 89.44 370 PRO A O 1
ATOM 3001 N N . PHE A 1 371 ? 0.567 6.962 25.159 1.00 86.62 371 PHE A N 1
ATOM 3002 C CA . PHE A 1 371 ? 1.873 6.350 25.425 1.00 86.62 371 PHE A CA 1
ATOM 3003 C C . PHE A 1 371 ? 3.054 7.257 25.064 1.00 86.62 371 PHE A C 1
ATOM 3005 O O . PHE A 1 371 ? 4.200 6.878 25.301 1.00 86.62 371 PHE A O 1
ATOM 3012 N N . GLN A 1 372 ? 2.800 8.446 24.511 1.00 86.94 372 GLN A N 1
ATOM 3013 C CA . GLN A 1 372 ? 3.859 9.407 24.218 1.00 86.94 372 GLN A CA 1
ATOM 3014 C C . GLN A 1 372 ? 4.362 10.057 25.515 1.00 86.94 372 GLN A C 1
ATOM 3016 O O . GLN A 1 372 ? 3.583 10.638 26.271 1.00 86.94 372 GLN A O 1
ATOM 3021 N N . SER A 1 373 ? 5.670 9.995 25.782 1.00 79.44 373 SER A N 1
ATOM 3022 C CA . SER A 1 373 ? 6.255 10.706 26.932 1.00 79.44 373 SER A CA 1
ATOM 3023 C C . SER A 1 373 ? 6.444 12.200 26.648 1.00 79.44 373 SER A C 1
ATOM 3025 O O . SER A 1 373 ? 6.567 12.993 27.580 1.00 79.44 373 SER A O 1
ATOM 3027 N N . SER A 1 374 ? 6.483 12.592 25.370 1.00 74.75 374 SER A N 1
ATOM 3028 C CA . SER A 1 374 ? 6.567 13.981 24.907 1.00 74.75 374 SER A CA 1
ATOM 3029 C C . SER A 1 374 ? 5.459 14.278 23.902 1.00 74.75 374 SER A C 1
ATOM 3031 O O . SER A 1 374 ? 5.131 13.410 23.100 1.00 74.75 374 SER A O 1
ATOM 3033 N N . GLU A 1 375 ? 4.954 15.513 23.863 1.00 75.12 375 GLU A N 1
ATOM 3034 C CA . GLU A 1 375 ? 3.961 15.992 22.878 1.00 75.12 375 GLU A CA 1
ATOM 3035 C C . GLU A 1 375 ? 4.540 16.147 21.449 1.00 75.12 375 GLU A C 1
ATOM 3037 O O . GLU A 1 375 ? 4.173 17.042 20.695 1.00 75.12 375 GLU A O 1
ATOM 3042 N N . SER A 1 376 ? 5.487 15.289 21.064 1.00 77.06 376 SER A N 1
ATOM 3043 C CA . SER A 1 376 ? 6.154 15.296 19.760 1.00 77.06 376 SER A CA 1
ATOM 3044 C C . SER A 1 376 ? 5.335 14.619 18.656 1.00 77.06 376 SER A C 1
ATOM 3046 O O . SER A 1 376 ? 5.700 14.718 17.486 1.00 77.06 376 SER A O 1
ATOM 3048 N N . GLY A 1 377 ? 4.257 13.902 19.003 1.00 84.31 377 GLY A N 1
ATOM 3049 C CA . GLY A 1 377 ? 3.473 13.110 18.049 1.00 84.31 377 GLY A CA 1
ATOM 3050 C C . GLY A 1 377 ? 4.216 11.877 17.511 1.00 84.31 377 GLY A C 1
ATOM 3051 O O . GLY A 1 377 ? 3.852 11.330 16.465 1.00 84.31 377 GLY A O 1
ATOM 3052 N N . GLN A 1 378 ? 5.274 11.443 18.199 1.00 89.38 378 GLN A N 1
ATOM 3053 C CA . GLN A 1 378 ? 6.129 10.316 17.825 1.00 89.38 378 GLN A CA 1
ATOM 3054 C C . GLN A 1 378 ? 6.327 9.385 19.022 1.00 89.38 378 GLN A C 1
ATOM 3056 O O . GLN A 1 378 ? 6.275 9.835 20.164 1.00 89.38 378 GLN A O 1
ATOM 3061 N N . LEU A 1 379 ? 6.582 8.103 18.754 1.00 89.19 379 LEU A N 1
ATOM 3062 C CA . LEU A 1 379 ? 6.951 7.125 19.779 1.00 89.19 379 LEU A CA 1
ATOM 3063 C C . LEU A 1 379 ? 8.306 6.502 19.452 1.00 89.19 379 LEU A C 1
ATOM 3065 O O . LEU A 1 379 ? 8.579 6.158 18.297 1.00 89.19 379 LEU A O 1
ATOM 3069 N N . ASN A 1 380 ? 9.131 6.322 20.477 1.00 90.81 380 ASN A N 1
ATOM 3070 C CA . ASN A 1 380 ? 10.339 5.503 20.395 1.00 90.81 380 ASN A CA 1
ATOM 3071 C C . ASN A 1 380 ? 10.016 4.003 20.569 1.00 90.81 380 ASN A C 1
ATOM 3073 O O . ASN A 1 380 ? 8.891 3.627 20.905 1.00 90.81 380 ASN A O 1
ATOM 3077 N N . ASP A 1 381 ? 11.009 3.129 20.356 1.00 89.44 381 ASP A N 1
ATOM 3078 C CA . ASP A 1 381 ? 10.832 1.664 20.422 1.00 89.44 381 ASP A CA 1
ATOM 3079 C C . ASP A 1 381 ? 10.253 1.203 21.769 1.00 89.44 381 ASP A C 1
ATOM 3081 O O . ASP A 1 381 ? 9.390 0.325 21.825 1.00 89.44 381 ASP A O 1
ATOM 3085 N N . LYS A 1 382 ? 10.678 1.834 22.871 1.00 90.12 382 LYS A N 1
ATOM 3086 C CA . LYS A 1 382 ? 10.222 1.480 24.218 1.00 90.12 382 LYS A CA 1
ATOM 3087 C C . LYS A 1 382 ? 8.757 1.861 24.431 1.00 90.12 382 LYS A C 1
ATOM 3089 O O . LYS A 1 382 ? 7.975 1.021 24.858 1.00 90.12 382 LYS A O 1
ATOM 3094 N N . GLU A 1 383 ? 8.387 3.094 24.101 1.00 91.31 383 GLU A N 1
ATOM 3095 C CA . GLU A 1 383 ? 7.010 3.589 24.217 1.00 91.31 383 GLU A CA 1
ATOM 3096 C C . GLU A 1 383 ? 6.055 2.793 23.326 1.00 91.31 383 GLU A C 1
ATOM 3098 O O . GLU A 1 383 ? 4.972 2.401 23.754 1.00 91.31 383 GLU A O 1
ATOM 3103 N N . HIS A 1 384 ? 6.476 2.493 22.096 1.00 89.88 384 HIS A N 1
ATOM 3104 C CA . HIS A 1 384 ? 5.694 1.677 21.177 1.00 89.88 384 HIS A CA 1
ATOM 3105 C C . HIS A 1 384 ? 5.541 0.231 21.672 1.00 89.88 384 HIS A C 1
ATOM 3107 O O . HIS A 1 384 ? 4.464 -0.355 21.541 1.00 89.88 384 HIS A O 1
ATOM 3113 N N . LYS A 1 385 ? 6.586 -0.352 22.273 1.00 89.38 385 LYS A N 1
ATOM 3114 C CA . LYS A 1 385 ? 6.504 -1.675 22.901 1.00 89.38 385 LYS A CA 1
ATOM 3115 C C . LYS A 1 385 ? 5.512 -1.679 24.065 1.00 89.38 385 LYS A C 1
ATOM 3117 O O . LYS A 1 385 ? 4.634 -2.541 24.086 1.00 89.38 385 LYS A O 1
ATOM 3122 N N . ASP A 1 386 ? 5.606 -0.701 24.963 1.00 89.81 386 ASP A N 1
ATOM 3123 C CA . ASP A 1 386 ? 4.695 -0.555 26.103 1.00 89.81 386 ASP A CA 1
ATOM 3124 C C . ASP A 1 386 ? 3.238 -0.367 25.624 1.00 89.81 386 ASP A C 1
ATOM 3126 O O . ASP A 1 386 ? 2.314 -0.996 26.150 1.00 89.81 386 ASP A O 1
ATOM 3130 N N . ALA A 1 387 ? 3.032 0.413 24.555 1.00 89.62 387 ALA A N 1
ATOM 3131 C CA . ALA A 1 387 ? 1.729 0.581 23.915 1.00 89.62 387 ALA A CA 1
ATOM 3132 C C . ALA A 1 387 ? 1.179 -0.734 23.346 1.00 89.62 387 ALA A C 1
ATOM 3134 O O . ALA A 1 387 ? 0.017 -1.083 23.568 1.00 89.62 387 ALA A O 1
ATOM 3135 N N . LEU A 1 388 ? 2.006 -1.502 22.630 1.00 88.25 388 LEU A N 1
ATOM 3136 C CA . LEU A 1 388 ? 1.592 -2.779 22.051 1.00 88.25 388 LEU A CA 1
ATOM 3137 C C . LEU A 1 388 ? 1.294 -3.844 23.107 1.00 88.25 388 LEU A C 1
ATOM 3139 O O . LEU A 1 388 ? 0.387 -4.648 22.898 1.00 88.25 388 LEU A O 1
ATOM 3143 N N . ASP A 1 389 ? 2.013 -3.852 24.228 1.00 87.88 389 ASP A N 1
ATOM 3144 C CA . ASP A 1 389 ? 1.720 -4.757 25.341 1.00 87.88 389 ASP A CA 1
ATOM 3145 C C . ASP A 1 389 ? 0.367 -4.438 25.994 1.00 87.88 389 ASP A C 1
ATOM 3147 O O . ASP A 1 389 ? -0.353 -5.357 26.388 1.00 87.88 389 ASP A O 1
ATOM 3151 N N . GLY A 1 390 ? -0.029 -3.161 26.026 1.00 85.81 390 GLY A N 1
ATOM 3152 C CA . GLY A 1 390 ? -1.353 -2.736 26.484 1.00 85.81 390 GLY A CA 1
ATOM 3153 C C . GLY A 1 390 ? -2.485 -3.026 25.491 1.00 85.81 390 GLY A C 1
ATOM 3154 O O . GLY A 1 390 ? -3.554 -3.488 25.890 1.00 85.81 390 GLY A O 1
ATOM 3155 N N . ILE A 1 391 ? -2.276 -2.758 24.197 1.00 86.56 391 ILE A N 1
ATOM 3156 C CA . ILE A 1 391 ? -3.340 -2.817 23.177 1.00 86.56 391 ILE A CA 1
ATOM 3157 C C . ILE A 1 391 ? -3.492 -4.231 22.588 1.00 86.56 391 ILE A C 1
ATOM 3159 O O . ILE A 1 391 ? -4.614 -4.683 22.356 1.00 86.56 391 ILE A O 1
ATOM 3163 N N . LEU A 1 392 ? -2.383 -4.932 22.322 1.00 84.56 392 LEU A N 1
ATOM 3164 C CA . LEU A 1 392 ? -2.345 -6.215 21.604 1.00 84.56 392 LEU A CA 1
ATOM 3165 C C . LEU A 1 392 ? -1.410 -7.228 22.284 1.00 84.56 392 LEU A C 1
ATOM 3167 O O . LEU A 1 392 ? -0.462 -7.696 21.650 1.00 84.56 392 LEU A O 1
ATOM 3171 N N . PRO A 1 393 ? -1.684 -7.657 23.531 1.00 81.25 393 PRO A N 1
ATOM 3172 C CA . PRO A 1 393 ? -0.756 -8.471 24.325 1.00 81.25 393 PRO A CA 1
ATOM 3173 C C . PRO A 1 393 ? -0.384 -9.815 23.678 1.00 81.25 393 PRO A C 1
ATOM 3175 O O . PRO A 1 393 ? 0.694 -10.343 23.932 1.00 81.25 393 PRO A O 1
ATOM 3178 N N . LEU A 1 394 ? -1.234 -10.363 22.803 1.00 83.19 394 LEU A N 1
ATOM 3179 C CA . LEU A 1 394 ? -1.030 -11.671 22.166 1.00 83.19 394 LEU A CA 1
ATOM 3180 C C . LEU A 1 394 ? -0.155 -11.636 20.903 1.00 83.19 394 LEU A C 1
ATOM 3182 O O . LEU A 1 394 ? 0.192 -12.687 20.366 1.00 83.19 394 LEU A O 1
ATOM 3186 N N . CYS A 1 395 ? 0.201 -10.455 20.398 1.00 81.56 395 CYS A N 1
ATOM 3187 C CA . CYS A 1 395 ? 0.972 -10.361 19.164 1.00 81.56 395 CYS A CA 1
ATOM 3188 C C . CYS A 1 395 ? 2.434 -10.828 19.368 1.00 81.56 395 CYS A C 1
ATOM 3190 O O . CYS A 1 395 ? 3.037 -10.589 20.410 1.00 81.56 395 CYS A O 1
ATOM 3192 N N . LYS A 1 396 ? 3.044 -11.482 18.375 1.00 82.69 396 LYS A N 1
ATOM 3193 C CA . LYS A 1 396 ? 4.428 -11.982 18.465 1.00 82.69 396 LYS A CA 1
ATOM 3194 C C . LYS A 1 396 ? 5.430 -10.822 18.571 1.00 82.69 396 LYS A C 1
ATOM 3196 O O . LYS A 1 396 ? 5.570 -10.060 17.617 1.00 82.69 396 LYS A O 1
ATOM 3201 N N . GLU A 1 397 ? 6.196 -10.746 19.666 1.00 81.88 397 GLU A N 1
ATOM 3202 C CA . GLU A 1 397 ? 7.194 -9.681 19.926 1.00 81.88 397 GLU A CA 1
ATOM 3203 C C . GLU A 1 397 ? 8.152 -9.456 18.746 1.00 81.88 397 GLU A C 1
ATOM 3205 O O . GLU A 1 397 ? 8.434 -8.324 18.359 1.00 81.88 397 GLU A O 1
ATOM 3210 N N . ARG A 1 398 ? 8.583 -10.547 18.106 1.00 81.75 398 ARG A N 1
ATOM 3211 C CA . ARG A 1 398 ? 9.445 -10.512 16.921 1.00 81.75 398 ARG A CA 1
ATOM 3212 C C . ARG A 1 398 ? 8.869 -9.662 15.786 1.00 81.75 398 ARG A C 1
ATOM 3214 O O . ARG A 1 398 ? 9.587 -8.856 15.202 1.00 81.75 398 ARG A O 1
ATOM 3221 N N . VAL A 1 399 ? 7.595 -9.875 15.454 1.00 81.75 399 VAL A N 1
ATOM 3222 C CA . VAL A 1 399 ? 6.933 -9.195 14.333 1.00 81.75 399 VAL A CA 1
ATOM 3223 C C . VAL A 1 399 ? 6.746 -7.720 14.675 1.00 81.75 399 VAL A C 1
ATOM 3225 O O . VAL A 1 399 ? 7.079 -6.869 13.859 1.00 81.75 399 VAL A O 1
ATOM 3228 N N . ARG A 1 400 ? 6.331 -7.417 15.914 1.00 85.38 400 ARG A N 1
ATOM 3229 C CA . ARG A 1 400 ? 6.202 -6.040 16.423 1.00 85.38 400 ARG A CA 1
ATOM 3230 C C . ARG A 1 400 ? 7.502 -5.254 16.266 1.00 85.38 400 ARG A C 1
ATOM 3232 O O . ARG A 1 400 ? 7.511 -4.194 15.647 1.00 85.38 400 ARG A O 1
ATOM 3239 N N . ARG A 1 401 ? 8.602 -5.814 16.782 1.00 84.88 401 ARG A N 1
ATOM 3240 C CA . ARG A 1 401 ? 9.925 -5.187 16.743 1.00 84.88 401 ARG A CA 1
ATOM 3241 C C . ARG A 1 401 ? 10.411 -5.007 15.310 1.00 84.88 401 ARG A C 1
ATOM 3243 O O . ARG A 1 401 ? 10.906 -3.946 14.960 1.00 84.88 401 ARG A O 1
ATOM 3250 N N . ARG A 1 402 ? 10.241 -6.020 14.455 1.00 84.69 402 ARG A N 1
ATOM 3251 C CA . ARG A 1 402 ? 10.637 -5.916 13.047 1.00 84.69 402 ARG A CA 1
ATOM 3252 C C . ARG A 1 402 ? 9.889 -4.792 12.325 1.00 84.69 402 ARG A C 1
ATOM 3254 O O . ARG A 1 402 ? 10.532 -4.025 11.618 1.00 84.69 402 ARG A O 1
ATOM 3261 N N . LEU A 1 403 ? 8.566 -4.712 12.481 1.00 87.31 403 LEU A N 1
ATOM 3262 C CA . LEU A 1 403 ? 7.754 -3.701 11.798 1.00 87.31 403 LEU A CA 1
ATOM 3263 C C . LEU A 1 403 ? 8.069 -2.289 12.301 1.00 87.31 403 LEU A C 1
ATOM 3265 O O . LEU A 1 403 ? 8.145 -1.371 11.491 1.00 87.31 403 LEU A O 1
ATOM 3269 N N . PHE A 1 404 ? 8.324 -2.126 13.605 1.00 89.38 404 PHE A N 1
ATOM 3270 C CA . PHE A 1 404 ? 8.798 -0.854 14.150 1.00 89.38 404 PHE A CA 1
ATOM 3271 C C . PHE A 1 404 ? 10.109 -0.419 13.486 1.00 89.38 404 PHE A C 1
ATOM 3273 O O . PHE A 1 404 ? 10.192 0.680 12.953 1.00 89.38 404 PHE A O 1
ATOM 3280 N N . LEU A 1 405 ? 11.102 -1.310 13.438 1.00 87.62 405 LEU A N 1
ATOM 3281 C CA . LEU A 1 405 ? 12.412 -1.013 12.857 1.00 87.62 405 LEU A CA 1
ATOM 3282 C C . LEU A 1 405 ? 12.338 -0.753 11.338 1.00 87.62 405 LEU A C 1
ATOM 3284 O O . LEU A 1 405 ? 13.061 0.090 10.808 1.00 87.62 405 LEU A O 1
ATOM 3288 N N . GLU A 1 406 ? 11.454 -1.452 10.617 1.00 87.62 406 GLU A N 1
ATOM 3289 C CA . GLU A 1 406 ? 11.169 -1.173 9.201 1.00 87.62 406 GLU A CA 1
ATOM 3290 C C . GLU A 1 406 ? 10.594 0.244 9.019 1.00 87.62 406 GLU A C 1
ATOM 3292 O O . GLU A 1 406 ? 11.026 0.976 8.122 1.00 87.62 406 GLU A O 1
ATOM 3297 N N . ALA A 1 407 ? 9.662 0.650 9.887 1.00 88.50 407 ALA A N 1
ATOM 3298 C CA . ALA A 1 407 ? 9.057 1.976 9.863 1.00 88.50 407 ALA A CA 1
ATOM 3299 C C . ALA A 1 407 ? 10.040 3.083 10.272 1.00 88.50 407 ALA A C 1
ATOM 3301 O O . ALA A 1 407 ? 10.097 4.108 9.594 1.00 88.50 407 ALA A O 1
ATOM 3302 N N . GLU A 1 408 ? 10.852 2.855 11.305 1.00 88.69 408 GLU A N 1
ATOM 3303 C CA . GLU A 1 408 ? 11.937 3.739 11.749 1.00 88.69 408 GLU A CA 1
ATOM 3304 C C . GLU A 1 408 ? 12.928 4.003 10.615 1.00 88.69 408 GLU A C 1
ATOM 3306 O O . GLU A 1 408 ? 13.197 5.150 10.258 1.00 88.69 408 GLU A O 1
ATOM 3311 N N . LYS A 1 409 ? 13.385 2.948 9.934 1.00 85.94 409 LYS A N 1
ATOM 3312 C CA . LYS A 1 409 ? 14.286 3.093 8.787 1.00 85.94 409 LYS A CA 1
ATOM 3313 C C . LYS A 1 409 ? 13.652 3.877 7.633 1.00 85.94 409 LYS A C 1
ATOM 3315 O O . LYS A 1 409 ? 14.356 4.583 6.910 1.00 85.94 409 LYS A O 1
ATOM 3320 N N . ALA A 1 410 ? 12.340 3.753 7.434 1.00 83.19 410 ALA A N 1
ATOM 3321 C CA . ALA A 1 410 ? 11.631 4.488 6.391 1.00 83.19 410 ALA A CA 1
ATOM 3322 C C . ALA A 1 410 ? 11.541 5.996 6.687 1.00 83.19 410 ALA A C 1
ATOM 3324 O O . ALA A 1 410 ? 11.674 6.798 5.760 1.00 83.19 410 ALA A O 1
ATOM 3325 N N . VAL A 1 411 ? 11.356 6.376 7.957 1.00 84.06 411 VAL A N 1
ATOM 3326 C CA . VAL A 1 411 ? 11.279 7.785 8.389 1.00 84.06 411 VAL A CA 1
ATOM 3327 C C . VAL A 1 411 ? 12.644 8.409 8.674 1.00 84.06 411 VAL A C 1
ATOM 3329 O O . VAL A 1 411 ? 12.769 9.629 8.643 1.00 84.06 411 VAL A O 1
ATOM 3332 N N . MET A 1 412 ? 13.696 7.602 8.834 1.00 81.88 412 MET A N 1
ATOM 3333 C CA . MET A 1 412 ? 15.078 8.088 8.916 1.00 81.88 412 MET A CA 1
ATOM 3334 C C . MET A 1 412 ? 15.470 8.906 7.679 1.00 81.88 412 MET A C 1
ATOM 3336 O O . MET A 1 412 ? 16.180 9.905 7.779 1.00 81.88 412 MET A O 1
ATOM 3340 N N . MET A 1 413 ? 14.966 8.521 6.502 1.00 73.06 413 MET A N 1
ATOM 3341 C CA . MET A 1 413 ? 15.160 9.293 5.271 1.00 73.06 413 MET A CA 1
ATOM 3342 C C . MET A 1 413 ? 14.446 10.657 5.288 1.00 73.06 413 MET A C 1
ATOM 3344 O O . MET A 1 413 ? 14.785 11.511 4.476 1.00 73.06 413 MET A O 1
ATOM 3348 N N . ASP A 1 414 ? 13.503 10.860 6.210 1.00 79.12 414 ASP A N 1
ATOM 3349 C CA . ASP A 1 414 ? 12.770 12.112 6.433 1.00 79.12 414 ASP A CA 1
ATOM 3350 C C . ASP A 1 414 ? 13.352 12.917 7.618 1.00 79.12 414 ASP A C 1
ATOM 3352 O O . ASP A 1 414 ? 12.780 13.921 8.031 1.00 79.12 414 ASP A O 1
ATOM 3356 N N . GLY A 1 415 ? 14.501 12.497 8.165 1.00 78.12 415 GLY A N 1
ATOM 3357 C CA . GLY A 1 415 ? 15.212 13.201 9.240 1.00 78.12 415 GLY A CA 1
ATOM 3358 C C . GLY A 1 415 ? 14.729 12.884 10.658 1.00 78.12 415 GLY A C 1
ATOM 3359 O O . GLY A 1 415 ? 15.227 13.487 11.607 1.00 78.12 415 GLY A O 1
ATOM 3360 N N . VAL A 1 416 ? 13.798 11.938 10.824 1.00 79.69 416 VAL A N 1
ATOM 3361 C CA . VAL A 1 416 ? 13.353 11.467 12.144 1.00 79.69 416 VAL A CA 1
ATOM 3362 C C . VAL A 1 416 ? 14.325 10.400 12.651 1.00 79.69 416 VAL A C 1
ATOM 3364 O O . VAL A 1 416 ? 14.560 9.404 11.969 1.00 79.69 416 VAL A O 1
ATOM 3367 N N . LEU A 1 417 ? 14.906 10.615 13.832 1.00 79.88 417 LEU A N 1
ATOM 3368 C CA . LEU A 1 417 ? 15.879 9.708 14.450 1.00 79.88 417 LEU A CA 1
ATOM 3369 C C . LEU A 1 417 ? 15.285 9.079 15.712 1.00 79.88 417 LEU A C 1
ATOM 3371 O O . LEU A 1 417 ? 14.662 9.781 16.504 1.00 79.88 417 LEU A O 1
ATOM 3375 N N . ASP A 1 418 ? 15.504 7.774 15.884 1.00 83.00 418 ASP A N 1
ATOM 3376 C CA . ASP A 1 418 ? 15.135 6.979 17.069 1.00 83.00 418 ASP A CA 1
ATOM 3377 C C . ASP A 1 418 ? 13.648 7.059 17.481 1.00 83.00 418 ASP A C 1
ATOM 3379 O O . ASP A 1 418 ? 13.280 6.815 18.635 1.00 83.00 418 ASP A O 1
ATOM 3383 N N . ALA A 1 419 ? 12.775 7.429 16.541 1.00 86.69 419 ALA A N 1
ATOM 3384 C CA . ALA A 1 419 ? 11.349 7.598 16.764 1.00 86.69 419 ALA A CA 1
ATOM 3385 C C . ALA A 1 419 ? 10.554 7.393 15.471 1.00 86.69 419 ALA A C 1
ATOM 3387 O O . ALA A 1 419 ? 11.070 7.520 14.358 1.00 86.69 419 ALA A O 1
ATOM 3388 N N . VAL A 1 420 ? 9.262 7.097 15.616 1.00 88.25 420 VAL A N 1
ATOM 3389 C CA . VAL A 1 420 ? 8.335 6.938 14.492 1.00 88.25 420 VAL A CA 1
ATOM 3390 C C . VAL A 1 420 ? 7.055 7.736 14.760 1.00 88.25 420 VAL A C 1
ATOM 3392 O O . VAL A 1 420 ? 6.504 7.643 15.859 1.00 88.25 420 VAL A O 1
ATOM 3395 N N . PRO A 1 421 ? 6.534 8.496 13.777 1.00 89.38 421 PRO A N 1
ATOM 3396 C CA . PRO A 1 421 ? 5.257 9.192 13.910 1.00 89.38 421 PRO A CA 1
ATOM 3397 C C . PRO A 1 421 ? 4.106 8.249 14.267 1.00 89.38 421 PRO A C 1
ATOM 3399 O O . PRO A 1 421 ? 3.951 7.190 13.650 1.00 89.38 421 PRO A O 1
ATOM 3402 N N . ILE A 1 422 ? 3.252 8.672 15.206 1.00 88.44 422 ILE A N 1
ATOM 3403 C CA . ILE A 1 422 ? 2.108 7.885 15.701 1.00 88.44 422 ILE A CA 1
ATOM 3404 C C . ILE A 1 422 ? 1.206 7.424 14.553 1.00 88.44 422 ILE A C 1
ATOM 3406 O O . ILE A 1 422 ? 0.838 6.253 14.488 1.00 88.44 422 ILE A O 1
ATOM 3410 N N . MET A 1 423 ? 0.930 8.305 13.591 1.00 87.25 423 MET A N 1
ATOM 3411 C CA . MET A 1 423 ? 0.154 7.973 12.395 1.00 87.25 423 MET A CA 1
ATOM 3412 C C . MET A 1 423 ? 0.717 6.783 11.609 1.00 87.25 423 MET A C 1
ATOM 3414 O O . MET A 1 423 ? -0.028 5.977 11.053 1.00 87.25 423 MET A O 1
ATOM 3418 N N . ARG A 1 424 ? 2.047 6.659 11.518 1.00 87.50 424 ARG A N 1
ATOM 3419 C CA . ARG A 1 424 ? 2.679 5.534 10.820 1.00 87.50 424 ARG A CA 1
ATOM 3420 C C . ARG A 1 424 ? 2.578 4.261 11.656 1.00 87.50 424 ARG A C 1
ATOM 3422 O O . ARG A 1 424 ? 2.266 3.209 11.104 1.00 87.50 424 ARG A O 1
ATOM 3429 N N . LEU A 1 425 ? 2.772 4.370 12.969 1.00 88.31 425 LEU A N 1
ATOM 3430 C CA . LEU A 1 425 ? 2.643 3.254 13.907 1.00 88.31 425 LEU A CA 1
ATOM 3431 C C . LEU A 1 425 ? 1.213 2.702 13.961 1.00 88.31 425 LEU A C 1
ATOM 3433 O O . LEU A 1 425 ? 1.031 1.488 13.950 1.00 88.31 425 LEU A O 1
ATOM 3437 N N . ALA A 1 426 ? 0.188 3.553 13.899 1.00 87.00 426 ALA A N 1
ATOM 3438 C CA . ALA A 1 426 ? -1.210 3.123 13.849 1.00 87.00 426 ALA A CA 1
ATOM 3439 C C . ALA A 1 426 ? -1.491 2.154 12.684 1.00 87.00 426 ALA A C 1
ATOM 3441 O O . ALA A 1 426 ? -2.246 1.192 12.825 1.00 87.00 426 ALA A O 1
ATOM 3442 N N . ARG A 1 427 ? -0.814 2.342 11.544 1.00 86.56 427 ARG A N 1
ATOM 3443 C CA . ARG A 1 427 ? -0.924 1.465 10.364 1.00 86.56 427 ARG A CA 1
ATOM 3444 C C . ARG A 1 427 ? -0.293 0.094 10.596 1.00 86.56 427 ARG A C 1
ATOM 3446 O O . ARG A 1 427 ? -0.761 -0.888 10.029 1.00 86.56 427 ARG A O 1
ATOM 3453 N N . ILE A 1 428 ? 0.745 0.017 11.428 1.00 84.19 428 ILE A N 1
ATOM 3454 C CA . ILE A 1 428 ? 1.373 -1.246 11.837 1.00 84.19 428 ILE A CA 1
ATOM 3455 C C . ILE A 1 428 ? 0.394 -2.059 12.685 1.00 84.19 428 ILE A C 1
ATOM 3457 O O . ILE A 1 428 ? 0.226 -3.259 12.466 1.00 84.19 428 ILE A O 1
ATOM 3461 N N . LEU A 1 429 ? -0.306 -1.398 13.612 1.00 81.94 429 LEU A N 1
ATOM 3462 C CA . LEU A 1 429 ? -1.269 -2.047 14.503 1.00 81.94 429 LEU A CA 1
ATOM 3463 C C . LEU A 1 429 ? -2.458 -2.673 13.753 1.00 81.94 429 LEU A C 1
ATOM 3465 O O . LEU A 1 429 ? -3.040 -3.626 14.269 1.00 81.94 429 LEU A O 1
ATOM 3469 N N . LEU A 1 430 ? -2.785 -2.210 12.537 1.00 78.56 430 LEU A N 1
ATOM 3470 C CA . LEU A 1 430 ? -3.836 -2.814 11.705 1.00 78.56 430 LEU A CA 1
ATOM 3471 C C . LEU A 1 430 ? -3.617 -4.297 11.416 1.00 78.56 430 LEU A C 1
ATOM 3473 O O . LEU A 1 430 ? -4.582 -5.042 11.305 1.00 78.56 430 LEU A O 1
ATOM 3477 N N . LEU A 1 431 ? -2.361 -4.702 11.242 1.00 72.00 431 LEU A N 1
ATOM 3478 C CA . LEU A 1 431 ? -2.002 -6.075 10.906 1.00 72.00 431 LEU A CA 1
ATOM 3479 C C . LEU A 1 431 ? -2.004 -6.995 12.131 1.00 72.00 431 LEU A C 1
ATOM 3481 O O . LEU A 1 431 ? -2.174 -8.204 12.014 1.00 72.00 431 LEU A O 1
ATOM 3485 N N . LEU A 1 432 ? -1.714 -6.432 13.300 1.00 57.88 432 LEU A N 1
ATOM 3486 C CA . LEU A 1 432 ? -1.377 -7.194 14.500 1.00 57.88 432 LEU A CA 1
ATOM 3487 C C . LEU A 1 432 ? -2.608 -7.587 15.330 1.00 57.88 432 LEU A C 1
ATOM 3489 O O . LEU A 1 432 ? -2.447 -8.242 16.364 1.00 57.88 432 LEU A O 1
ATOM 3493 N N . LYS A 1 433 ? -3.799 -7.176 14.890 1.00 56.19 433 LYS A N 1
ATOM 3494 C CA . LYS A 1 433 ? -5.096 -7.383 15.532 1.00 56.19 433 LYS A CA 1
ATOM 3495 C C . LYS A 1 433 ? -6.010 -8.178 14.617 1.00 56.19 433 LYS A C 1
ATOM 3497 O O . LYS A 1 433 ? -6.654 -9.110 15.142 1.00 56.19 433 LYS A O 1
#

Nearest PDB structures (foldseek):
  5x9a-assembly1_A  TM=3.199E-01  e=1.889E+00  Ciona intestinalis
  6wu5-assembly1_A  TM=3.441E-01  e=3.022E+00  Homo sapiens
  5x9a-assembly1_B  TM=3.186E-01  e=4.005E+00  Ciona intestinalis
  6wu7-assembly1_A  TM=3.255E-01  e=3.479E+00  Homo sapiens

Secondary structure (DSSP, 8-state):
---------------------------------------TTS--HHHHGGG-BEEEEESSTTSS-EE-TT-EEETTTTEEESB-GGG--SSPPPPPPPTT--EEEEE-------HHHHHHTTS--PPP----PPPP-------------------------------TT--STT----THHHHHHHHHH-----SSPPPPPHHHHHHHHHHHHHHHHHHHHH--SS------HHHHHHHHHHHHH-SHHHHHHHHHHHHHHHHHHTTT-HHHHHHHHHHTTSS-THHHHHHHHHHHHHHHS---STTHHHHHHHHH-TT--HHHHHHHHHHHHHHHTS---HHHHHHHHHHHHHTT--HHHHHHHHHHGGG-SSTTSEE-HHHHHHHHHHH-TTS-HHHHHHHHHHHHHHHHTTT--S-EEHHHHHHHHTT--

Mean predicted aligned error: 18.86 Å

Organism: NCBI:txid31220

Sequence (433 aa):
MLFFRKKKDTGRSKASEGKGESILWAGLDEDEGQEEVVDPFIPQERVFSKYAAMLYTSNNIGKTFEEFKDAKYCASCGEKTVICPHRMGGSEKVFVLPHNCTHIKIARPKVRINREFAQMMMKPHSPEPTFDLAPSVSSEAHSQQSGMQQQDLAVTPQTQTSQDSPSYGMGEDFMMHTMQRVWDDYRRRTNMDRSIPRPLALDRTRSLMEQFCAYIVHQDEYVEGDQQTIFSILDMLYNFMRGRYLVEDVMFLAVHDFLSSIIEHSGIDKTVQLLGHVLVGNLDASCLRYVLLMADFIDQVDWVEVEDFRAFASVVYPFLMEDDLESLQMSYTSFSENRISRQLVCNFLIHIILKYREPRFLDLENKLVPFQSSESGQLNDKEHKDALDGILPLCKERVRRRLFLEAEKAVMMDGVLDAVPIMRLARILLLLK

Radius of gyration: 29.95 Å; Cα contacts (8 Å, |Δi|>4): 379; chains: 1; bounding box: 65×68×102 Å